Protein AF-A0A9P0AHQ6-F1 (afdb_monomer)

Foldseek 3Di:
DFDKDWDDDPVVQVVLQVLCVQVVVVVSVVQCVVHTSVVSRHIDGPVVVVVSVVVSVVSVVVVVPPPDLPVQLVVLLVVLLVVVVCVCPVDPPDFDKDWLVVSQVSSQVSSCVSPVDRDRDDSVVSVVVSCVVPVQWDWDDDPPIIMIGGPVCPVVVVVVVPDPPVVVVVVVVVVLVVVQLVQLLVQFAPQWLDDDPCQLVSLGDPSLLLVLCCVVQNPDPVSVVVPPCDVVSSLVRLLVQQQDDDPDPDDVPDQSGDNRSHGNQQAVVLLVCCVVPVDQVVSCVCSVVSSHDHPLVSLLQVQQLQVLQQVVCVVLVHNDDLQDDPPWDKDKDKDWDWDDDPDPPDPDTFTWIWIFIWTKDFAPDDRDDRRRIRPSDSDDSDHDDHPPCVVDPDDDDPDDDDDPDDDDDPVGIDTDGDGDTDTDGDDD

Organism: Bemisia tabaci (NCBI:txid7038)

Structure (mmCIF, N/CA/C/O backbone):
data_AF-A0A9P0AHQ6-F1
#
_entry.id   AF-A0A9P0AHQ6-F1
#
loop_
_atom_site.group_PDB
_atom_site.id
_atom_site.type_symbol
_atom_site.label_atom_id
_atom_site.label_alt_id
_atom_site.label_comp_id
_atom_site.label_asym_id
_atom_site.label_entity_id
_atom_site.label_seq_id
_atom_site.pdbx_PDB_ins_code
_atom_site.Cartn_x
_atom_site.Cartn_y
_atom_site.Cartn_z
_atom_site.occupancy
_atom_site.B_iso_or_equiv
_atom_site.auth_seq_id
_atom_site.auth_comp_id
_atom_site.auth_asym_id
_atom_site.auth_atom_id
_atom_site.pdbx_PDB_model_num
ATOM 1 N N . MET A 1 1 ? -11.530 -22.748 73.327 1.00 53.94 1 MET A N 1
ATOM 2 C CA . MET A 1 1 ? -10.534 -21.809 73.896 1.00 53.94 1 MET A CA 1
ATOM 3 C C . MET A 1 1 ? -9.642 -21.295 72.772 1.00 53.94 1 MET A C 1
ATOM 5 O O . MET A 1 1 ? -9.156 -22.112 72.000 1.00 53.94 1 MET A O 1
ATOM 9 N N . LYS A 1 2 ? -9.479 -19.973 72.603 1.00 70.56 2 LYS A N 1
ATOM 10 C CA . LYS A 1 2 ? -8.609 -19.421 71.545 1.00 70.56 2 LYS A CA 1
ATOM 11 C C . LYS A 1 2 ? -7.138 -19.618 71.932 1.00 70.56 2 LYS A C 1
ATOM 13 O O . LYS A 1 2 ? -6.767 -19.347 73.069 1.00 70.56 2 LYS A O 1
ATOM 18 N N . LYS A 1 3 ? -6.315 -20.107 70.998 1.00 85.00 3 LYS A N 1
ATOM 19 C CA . LYS A 1 3 ? -4.883 -20.361 71.224 1.00 85.00 3 LYS A CA 1
ATOM 20 C C . LYS A 1 3 ? -4.152 -19.037 71.473 1.00 85.00 3 LYS A C 1
ATOM 22 O O . LYS A 1 3 ? -4.242 -18.114 70.662 1.00 85.00 3 LYS A O 1
ATOM 27 N N . LEU A 1 4 ? -3.446 -18.958 72.596 1.00 86.06 4 LEU A N 1
ATOM 28 C CA . LEU A 1 4 ? -2.570 -17.841 72.939 1.00 86.06 4 LEU A CA 1
ATOM 29 C C . LEU A 1 4 ? -1.170 -18.096 72.375 1.00 86.06 4 LEU A C 1
ATOM 31 O O . LEU A 1 4 ? -0.637 -19.199 72.495 1.00 86.06 4 LEU A O 1
ATOM 35 N N . HIS A 1 5 ? -0.586 -17.075 71.757 1.00 87.44 5 HIS A N 1
ATOM 36 C CA . HIS A 1 5 ? 0.761 -17.100 71.194 1.00 87.44 5 HIS A CA 1
ATOM 37 C C . HIS A 1 5 ? 1.670 -16.195 72.023 1.00 87.44 5 HIS A C 1
ATOM 39 O O . HIS A 1 5 ? 1.285 -15.067 72.314 1.00 87.44 5 HIS A O 1
ATOM 45 N N . ALA A 1 6 ? 2.859 -16.668 72.394 1.00 87.75 6 ALA A N 1
ATOM 46 C CA . ALA A 1 6 ? 3.858 -15.836 73.059 1.00 87.75 6 ALA A CA 1
ATOM 47 C C . ALA A 1 6 ? 4.534 -14.890 72.052 1.00 87.75 6 ALA A C 1
ATOM 49 O O . ALA A 1 6 ? 4.735 -15.248 70.886 1.00 87.75 6 ALA A O 1
ATOM 50 N N . VAL A 1 7 ? 4.886 -13.684 72.491 1.00 86.81 7 VAL A N 1
ATOM 51 C CA . VAL A 1 7 ? 5.764 -12.796 71.724 1.00 86.81 7 VAL A CA 1
ATOM 52 C C . VAL A 1 7 ? 7.191 -13.328 71.842 1.00 86.81 7 VAL A C 1
ATOM 54 O O . VAL A 1 7 ? 7.777 -13.300 72.915 1.00 86.81 7 VAL A O 1
ATOM 57 N N . ALA A 1 8 ? 7.737 -13.840 70.739 1.00 83.12 8 ALA A N 1
ATOM 58 C CA . ALA A 1 8 ? 9.036 -14.520 70.726 1.00 83.12 8 ALA A CA 1
ATOM 59 C C . ALA A 1 8 ? 10.154 -13.726 70.020 1.00 83.12 8 ALA A C 1
ATOM 61 O O . ALA A 1 8 ? 11.289 -14.189 69.975 1.00 83.12 8 ALA A O 1
ATOM 62 N N . THR A 1 9 ? 9.857 -12.552 69.442 1.00 86.94 9 THR A N 1
ATOM 63 C CA . THR A 1 9 ? 10.839 -11.751 68.686 1.00 86.94 9 THR A CA 1
ATOM 64 C C . THR A 1 9 ? 10.833 -10.278 69.092 1.00 86.94 9 THR A C 1
ATOM 66 O O . THR A 1 9 ? 9.778 -9.677 69.322 1.00 86.94 9 THR A O 1
ATOM 69 N N . LYS A 1 10 ? 12.033 -9.678 69.155 1.00 83.75 10 LYS A N 1
ATOM 70 C CA . LYS A 1 10 ? 12.213 -8.251 69.479 1.00 83.75 10 LYS A CA 1
ATOM 71 C C . LYS A 1 10 ? 11.554 -7.348 68.438 1.00 83.75 10 LYS A C 1
ATOM 73 O O . LYS A 1 10 ? 10.972 -6.331 68.789 1.00 83.75 10 LYS A O 1
ATOM 78 N N . GLU A 1 11 ? 11.564 -7.758 67.172 1.00 85.44 11 GLU A N 1
ATOM 79 C CA . GLU A 1 11 ? 10.882 -7.051 66.082 1.00 85.44 11 GLU A CA 1
ATOM 80 C C . GLU A 1 11 ? 9.376 -6.923 66.323 1.00 85.44 11 GLU A C 1
ATOM 82 O O . GLU A 1 11 ? 8.806 -5.844 66.161 1.00 85.44 11 GLU A O 1
ATOM 87 N N . LEU A 1 12 ? 8.721 -8.010 66.750 1.00 85.50 12 LEU A N 1
ATOM 88 C CA . LEU A 1 12 ? 7.291 -7.990 67.037 1.00 85.50 12 LEU A CA 1
ATOM 89 C C . LEU A 1 12 ? 6.987 -7.155 68.286 1.00 85.50 12 LEU A C 1
ATOM 91 O O . LEU A 1 12 ? 6.025 -6.391 68.278 1.00 85.50 12 LEU A O 1
ATOM 95 N N . SER A 1 13 ? 7.825 -7.260 69.321 1.00 87.06 13 SER A N 1
ATOM 96 C CA . SER A 1 13 ? 7.740 -6.431 70.531 1.00 87.06 13 SER A CA 1
ATOM 97 C C . SER A 1 13 ? 7.803 -4.933 70.195 1.00 87.0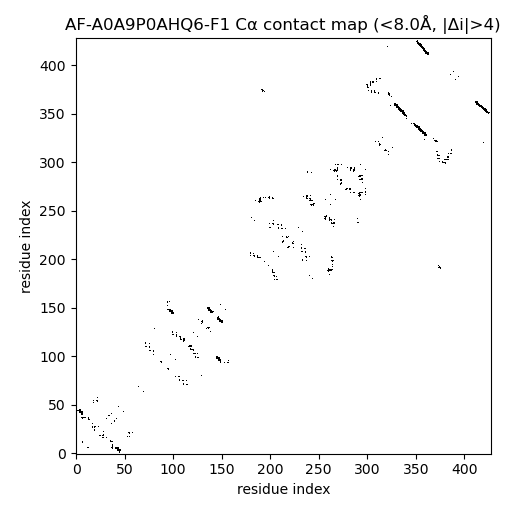6 13 SER A C 1
ATOM 99 O O . SER A 1 13 ? 6.883 -4.180 70.519 1.00 87.06 13 SER A O 1
ATOM 101 N N . ASN A 1 14 ? 8.820 -4.520 69.433 1.00 87.62 14 ASN A N 1
ATOM 102 C CA . ASN A 1 14 ? 9.012 -3.130 69.012 1.00 87.62 14 ASN A CA 1
ATOM 103 C C . ASN A 1 14 ? 7.865 -2.630 68.129 1.00 87.62 14 ASN A C 1
ATOM 105 O O . ASN A 1 14 ? 7.418 -1.494 68.271 1.00 87.62 14 ASN A O 1
ATOM 109 N N . LYS A 1 15 ? 7.350 -3.486 67.240 1.00 87.94 15 LYS A N 1
ATOM 110 C CA . LYS A 1 15 ? 6.216 -3.162 66.367 1.00 87.94 15 LYS A CA 1
ATOM 111 C C . LYS A 1 15 ? 4.918 -2.941 67.143 1.00 87.94 15 LYS A C 1
ATOM 113 O O . LYS A 1 15 ? 4.143 -2.059 66.792 1.00 87.94 15 LYS A O 1
ATOM 118 N N . ILE A 1 16 ? 4.658 -3.741 68.177 1.00 88.38 16 ILE A N 1
ATOM 119 C CA . ILE A 1 16 ? 3.469 -3.564 69.022 1.00 88.38 16 ILE A CA 1
ATOM 120 C C . ILE A 1 16 ? 3.592 -2.269 69.828 1.00 88.38 16 ILE A C 1
ATOM 122 O O . ILE A 1 16 ? 2.620 -1.517 69.895 1.00 88.38 16 ILE A O 1
ATOM 126 N N . LYS A 1 17 ? 4.779 -1.984 70.377 1.00 86.69 17 LYS A N 1
ATOM 127 C CA . LYS A 1 17 ? 5.042 -0.756 71.133 1.00 86.69 17 LYS A CA 1
ATOM 128 C C . LYS A 1 17 ? 4.855 0.498 70.275 1.00 86.69 17 LYS A C 1
ATOM 130 O O . LYS A 1 17 ? 4.057 1.353 70.641 1.00 86.69 17 LYS A O 1
ATOM 135 N N . SER A 1 18 ? 5.479 0.560 69.098 1.00 86.25 18 SER A N 1
ATOM 136 C CA . SER A 1 18 ? 5.347 1.720 68.203 1.00 86.25 18 SER A CA 1
ATOM 137 C C . SER A 1 18 ? 3.910 1.933 67.723 1.00 86.25 18 SER A C 1
ATOM 139 O O . SER A 1 18 ? 3.444 3.062 67.607 1.00 86.25 18 SER A O 1
ATOM 141 N N . PHE A 1 19 ? 3.155 0.857 67.487 1.00 88.81 19 PHE A N 1
ATOM 142 C CA . PHE A 1 19 ? 1.743 0.971 67.116 1.00 88.81 19 PHE A CA 1
ATOM 143 C C . PHE A 1 19 ? 0.880 1.447 68.286 1.00 88.81 19 PHE A C 1
ATOM 145 O O . PHE A 1 19 ? -0.068 2.193 68.061 1.00 88.81 19 PHE A O 1
ATOM 152 N N . ALA A 1 20 ? 1.197 1.042 69.517 1.00 86.88 20 ALA A N 1
ATOM 153 C CA . ALA A 1 20 ? 0.507 1.514 70.713 1.00 86.88 20 ALA A CA 1
ATOM 154 C C . ALA A 1 20 ? 0.795 2.995 70.996 1.00 86.88 20 ALA A C 1
ATOM 156 O O . ALA A 1 20 ? -0.122 3.704 71.396 1.00 86.88 20 ALA A O 1
ATOM 157 N N . GLU A 1 21 ? 2.017 3.468 70.731 1.00 85.12 21 GLU A N 1
ATOM 158 C CA . GLU A 1 21 ? 2.393 4.887 70.825 1.00 85.12 21 GLU A CA 1
ATOM 159 C C . GLU A 1 21 ? 1.610 5.728 69.807 1.00 85.12 21 GLU A C 1
ATOM 161 O O . GLU A 1 21 ? 0.962 6.703 70.183 1.00 85.12 21 GLU A O 1
ATOM 166 N N . VAL A 1 22 ? 1.574 5.297 68.538 1.00 82.88 22 VAL A N 1
ATOM 167 C CA . VAL A 1 22 ? 0.826 5.980 67.463 1.00 82.88 22 VAL A CA 1
ATOM 168 C C . VAL A 1 22 ? -0.684 5.983 67.720 1.00 82.88 22 VAL A C 1
ATOM 170 O O . VAL A 1 22 ? -1.355 6.974 67.454 1.00 82.88 22 VAL A O 1
ATOM 173 N N . LEU A 1 23 ? -1.237 4.884 68.236 1.00 85.44 23 LEU A N 1
ATOM 174 C CA . LEU A 1 23 ? -2.665 4.771 68.555 1.00 85.44 23 LEU A CA 1
ATOM 175 C C . LEU A 1 23 ? -3.036 5.335 69.936 1.00 85.44 23 LEU A C 1
ATOM 177 O O . LEU A 1 23 ? -4.209 5.267 70.305 1.00 85.44 23 LEU A O 1
ATOM 181 N N . GLN A 1 24 ? -2.055 5.831 70.701 1.00 84.88 24 GLN A N 1
ATOM 182 C CA . GLN A 1 24 ? -2.195 6.248 72.101 1.00 84.88 24 GLN A CA 1
ATOM 183 C C . GLN A 1 24 ? -2.933 5.209 72.975 1.00 84.88 24 GLN A C 1
ATOM 185 O O . GLN A 1 24 ? -3.739 5.548 73.844 1.00 84.88 24 GLN A O 1
ATOM 190 N N . ASP A 1 25 ? -2.676 3.914 72.754 1.00 86.56 25 ASP A N 1
ATOM 191 C CA . ASP A 1 25 ? -3.334 2.830 73.493 1.00 86.56 25 ASP A CA 1
ATOM 192 C C . ASP A 1 25 ? -2.696 2.655 74.878 1.00 86.56 25 ASP A C 1
ATOM 194 O O . ASP A 1 25 ? -1.796 1.839 75.093 1.00 86.56 25 ASP A O 1
ATOM 198 N N . GLN A 1 26 ? -3.187 3.442 75.836 1.00 87.38 26 GLN A N 1
ATOM 199 C CA . GLN A 1 26 ? -2.668 3.502 77.205 1.00 87.38 26 GLN A CA 1
ATOM 200 C C . GLN A 1 26 ? -2.646 2.138 77.911 1.00 87.38 26 GLN A C 1
ATOM 202 O O . GLN A 1 26 ? -1.768 1.888 78.733 1.00 87.38 26 GLN A O 1
ATOM 207 N N . LYS A 1 27 ? -3.567 1.223 77.577 1.00 85.50 27 LYS A N 1
ATOM 208 C CA . LYS A 1 27 ? -3.640 -0.105 78.210 1.00 85.50 27 LYS A CA 1
ATOM 209 C C . LYS A 1 27 ? -2.502 -1.016 77.774 1.00 85.50 27 LYS A C 1
ATOM 211 O O . LYS A 1 27 ? -2.058 -1.853 78.556 1.00 85.50 27 LYS A O 1
ATOM 216 N N . ILE A 1 28 ? -2.065 -0.894 76.523 1.00 85.25 28 ILE A N 1
ATOM 217 C CA . ILE A 1 28 ? -0.916 -1.641 76.012 1.00 85.25 28 ILE A CA 1
ATOM 218 C C . ILE A 1 28 ? 0.368 -0.954 76.472 1.00 85.25 28 ILE A C 1
ATOM 220 O O . ILE A 1 28 ? 1.245 -1.631 76.995 1.00 85.25 28 ILE A O 1
ATOM 224 N N . LEU A 1 29 ? 0.449 0.376 76.381 1.00 86.50 29 LEU A N 1
ATOM 225 C CA . LEU A 1 29 ? 1.619 1.145 76.820 1.00 86.50 29 LEU A CA 1
ATOM 226 C C . LEU A 1 29 ? 1.960 0.921 78.301 1.00 86.50 29 LEU A C 1
ATOM 228 O O . LEU A 1 29 ? 3.126 0.711 78.621 1.00 86.50 29 LEU A O 1
ATOM 232 N N . ALA A 1 30 ? 0.956 0.853 79.180 1.00 84.44 30 ALA A N 1
ATOM 233 C CA . ALA A 1 30 ? 1.142 0.554 80.602 1.00 84.44 30 ALA A CA 1
ATOM 234 C C . ALA A 1 30 ? 1.683 -0.861 80.881 1.00 84.44 30 ALA A C 1
ATOM 236 O O . ALA A 1 30 ? 2.221 -1.112 81.948 1.00 84.44 30 ALA A O 1
ATOM 237 N N . LYS A 1 31 ? 1.567 -1.805 79.940 1.00 83.50 31 LYS A N 1
ATOM 238 C CA . LYS A 1 31 ? 2.196 -3.130 80.077 1.00 83.50 31 LYS A CA 1
ATOM 239 C C . LYS A 1 31 ? 3.648 -3.128 79.619 1.00 83.50 31 LYS A C 1
ATOM 241 O O . LYS A 1 31 ? 4.445 -3.913 80.108 1.00 83.50 31 LYS A O 1
ATOM 246 N N . PHE A 1 32 ? 4.000 -2.230 78.701 1.00 82.56 32 PHE A N 1
ATOM 247 C CA . PHE A 1 32 ? 5.374 -2.050 78.232 1.00 82.56 32 PHE A CA 1
ATOM 248 C C . PHE A 1 32 ? 6.231 -1.189 79.177 1.00 82.56 32 PHE A C 1
ATOM 250 O O . PHE A 1 32 ? 7.430 -1.053 78.934 1.00 82.56 32 PHE A O 1
ATOM 257 N N . SER A 1 33 ? 5.662 -0.607 80.242 1.00 80.69 33 SER A N 1
ATOM 258 C CA . SER A 1 33 ? 6.448 0.065 81.288 1.00 80.69 33 SER A CA 1
ATOM 259 C C . SER A 1 33 ? 7.155 -0.914 82.228 1.00 80.69 33 SER A C 1
ATOM 261 O O . SER A 1 33 ? 8.160 -0.546 82.824 1.00 80.69 33 SER A O 1
ATOM 263 N N . GLU A 1 34 ? 6.666 -2.153 82.337 1.00 78.44 34 GLU A N 1
ATOM 264 C CA . GLU A 1 34 ? 7.276 -3.218 83.152 1.00 78.44 34 GLU A CA 1
ATOM 265 C C . GLU A 1 34 ? 8.445 -3.927 82.436 1.00 78.44 34 GLU A C 1
ATOM 267 O O . GLU A 1 34 ? 9.238 -4.617 83.071 1.00 78.44 34 GLU A O 1
ATOM 272 N N . GLY A 1 35 ? 8.580 -3.747 81.119 1.00 80.31 35 GLY A N 1
ATOM 273 C CA . GLY A 1 35 ? 9.614 -4.373 80.295 1.00 80.31 35 GLY A CA 1
ATOM 274 C C . GLY A 1 35 ? 9.178 -4.520 78.837 1.00 80.31 35 GLY A C 1
ATOM 275 O O . GLY A 1 35 ? 8.055 -4.173 78.468 1.00 80.31 35 GLY A O 1
ATOM 276 N N . ASP A 1 36 ? 10.060 -5.032 77.974 1.00 84.38 36 ASP A N 1
ATOM 277 C CA . ASP A 1 36 ? 9.652 -5.385 76.611 1.00 84.38 36 ASP A CA 1
ATOM 278 C C . ASP A 1 36 ? 8.688 -6.593 76.610 1.00 84.38 36 ASP A C 1
ATOM 280 O O . ASP A 1 36 ? 8.609 -7.355 77.575 1.00 84.38 36 ASP A O 1
ATOM 284 N N . ALA A 1 37 ? 7.929 -6.782 75.524 1.00 84.75 37 ALA A N 1
ATOM 285 C CA . ALA A 1 37 ? 6.905 -7.828 75.457 1.00 84.75 37 ALA A CA 1
ATOM 286 C C . ALA A 1 37 ? 7.453 -9.261 75.596 1.00 84.75 37 ALA A C 1
ATOM 288 O O . ALA A 1 37 ? 6.669 -10.178 75.840 1.00 84.75 37 ALA A O 1
ATOM 289 N N . ILE A 1 38 ? 8.763 -9.466 75.420 1.00 85.12 38 ILE A N 1
ATOM 290 C CA . ILE A 1 38 ? 9.405 -10.764 75.638 1.00 85.12 38 ILE A CA 1
ATOM 291 C C . ILE A 1 38 ? 9.695 -10.939 77.132 1.00 85.12 38 ILE A C 1
ATOM 293 O O . ILE A 1 38 ? 9.366 -11.982 77.688 1.00 85.12 38 ILE A O 1
ATOM 297 N N . ALA A 1 39 ? 10.258 -9.916 77.780 1.00 84.06 39 ALA A N 1
ATOM 298 C CA . ALA A 1 39 ? 10.627 -9.925 79.194 1.00 84.06 39 ALA A CA 1
ATOM 299 C C . ALA A 1 39 ? 9.423 -10.127 80.128 1.00 84.06 39 ALA A C 1
ATOM 301 O O . ALA A 1 39 ? 9.547 -10.801 81.144 1.00 84.06 39 ALA A O 1
ATOM 302 N N . ILE A 1 40 ? 8.251 -9.601 79.762 1.00 85.69 40 ILE A N 1
ATOM 303 C CA . ILE A 1 40 ? 7.000 -9.784 80.524 1.00 85.69 40 ILE A CA 1
ATOM 304 C C . ILE A 1 40 ? 6.200 -11.030 80.092 1.00 85.69 40 ILE A C 1
ATOM 306 O O . ILE A 1 40 ? 5.027 -11.169 80.439 1.00 85.69 40 ILE A O 1
ATOM 310 N N . GLU A 1 41 ? 6.795 -11.902 79.268 1.00 84.44 41 GLU A N 1
ATOM 311 C CA . GLU A 1 41 ? 6.175 -13.109 78.700 1.00 84.44 41 GLU A CA 1
ATOM 312 C C . GLU A 1 41 ? 4.796 -12.859 78.055 1.00 84.44 41 GLU A C 1
ATOM 314 O O . GLU A 1 41 ? 3.848 -13.644 78.197 1.00 84.44 41 GLU A O 1
ATOM 319 N N . ALA A 1 42 ? 4.658 -11.747 77.325 1.00 86.06 42 ALA A N 1
ATOM 320 C CA . ALA A 1 42 ? 3.371 -11.325 76.793 1.00 86.06 42 ALA A CA 1
ATOM 321 C C . ALA A 1 42 ? 2.790 -12.364 75.822 1.00 86.06 42 ALA A C 1
ATOM 323 O O . ALA A 1 42 ? 3.456 -12.864 74.908 1.00 86.06 42 ALA A O 1
ATOM 324 N N . LYS A 1 43 ? 1.490 -12.641 75.975 1.00 89.62 43 LYS A N 1
ATOM 325 C CA . LYS A 1 43 ? 0.729 -13.541 75.101 1.00 89.62 43 LYS A CA 1
ATOM 326 C C . LYS A 1 43 ? -0.374 -12.786 74.369 1.00 89.62 43 LYS A C 1
ATOM 328 O O . LYS A 1 43 ? -1.037 -11.924 74.940 1.00 89.62 43 LYS A O 1
ATOM 333 N N . TYR A 1 44 ? -0.607 -13.137 73.109 1.00 88.50 44 TYR A N 1
ATOM 334 C CA . TYR A 1 44 ? -1.617 -12.510 72.260 1.00 88.50 44 TYR A CA 1
ATOM 335 C C . TYR A 1 44 ? -2.457 -13.542 71.503 1.00 88.50 44 TYR A C 1
ATOM 337 O O . TYR A 1 44 ? -2.020 -14.654 71.201 1.00 88.50 44 TYR A O 1
ATOM 345 N N . HIS A 1 45 ? -3.680 -13.151 71.143 1.00 90.00 45 HIS A N 1
ATOM 346 C CA . HIS A 1 45 ? -4.463 -13.861 70.133 1.00 90.00 45 HIS A CA 1
ATOM 347 C C . HIS A 1 45 ? -4.098 -13.329 68.747 1.00 90.00 45 HIS A C 1
ATOM 349 O O . HIS A 1 45 ? -4.089 -12.113 68.537 1.00 90.00 45 HIS A O 1
ATOM 355 N N . LYS A 1 46 ? -3.886 -14.221 67.774 1.00 85.38 46 LYS A N 1
ATOM 356 C CA . LYS A 1 46 ? -3.566 -13.841 66.386 1.00 85.38 46 LYS A CA 1
ATOM 357 C C . LYS A 1 46 ? -4.604 -12.881 65.784 1.00 85.38 46 LYS A C 1
ATOM 359 O O . LYS A 1 46 ? -4.249 -11.901 65.137 1.00 85.38 46 LYS A O 1
ATOM 364 N N . GLU A 1 47 ? -5.886 -13.114 66.062 1.00 85.38 47 GLU A N 1
ATOM 365 C CA . GLU A 1 47 ? -6.982 -12.239 65.626 1.00 85.38 47 GLU A CA 1
ATOM 366 C C . GLU A 1 47 ? -6.928 -10.845 66.264 1.00 85.38 47 GLU A C 1
ATOM 368 O O . GLU A 1 47 ? -7.178 -9.853 65.583 1.00 85.38 47 GLU A O 1
ATOM 373 N N . CYS A 1 48 ? -6.583 -10.748 67.551 1.00 87.19 48 CYS A N 1
ATOM 374 C CA . CYS A 1 48 ? -6.479 -9.461 68.238 1.00 87.19 48 CYS A CA 1
ATOM 375 C C . CYS A 1 48 ? -5.303 -8.639 67.702 1.00 87.19 48 CYS A C 1
ATOM 377 O O . CYS A 1 48 ? -5.464 -7.445 67.470 1.00 87.19 48 CYS A O 1
ATOM 379 N N . LEU A 1 49 ? -4.160 -9.278 67.428 1.00 86.62 49 LEU A N 1
ATOM 380 C CA . LEU A 1 49 ? -3.013 -8.608 66.811 1.00 86.62 49 LEU A CA 1
ATOM 381 C C . LEU A 1 49 ? -3.349 -8.100 65.401 1.00 86.62 49 LEU A C 1
ATOM 383 O O . LEU A 1 49 ? -3.004 -6.975 65.051 1.00 86.62 49 LEU A O 1
ATOM 387 N N . ASN A 1 50 ? -4.075 -8.890 64.604 1.00 84.94 50 ASN A N 1
ATOM 388 C CA . ASN A 1 50 ? -4.532 -8.458 63.282 1.00 84.94 50 ASN A CA 1
ATOM 389 C C . ASN A 1 50 ? -5.488 -7.261 63.369 1.00 84.94 50 ASN A C 1
ATOM 391 O O .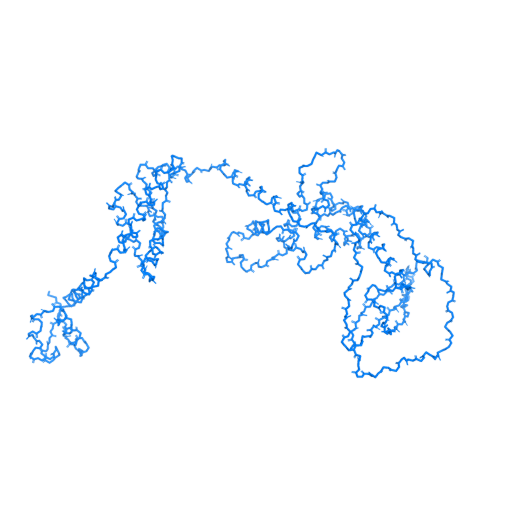 ASN A 1 50 ? -5.329 -6.296 62.622 1.00 84.94 50 ASN A O 1
ATOM 395 N N . LYS A 1 51 ? -6.448 -7.287 64.303 1.00 86.50 51 LYS A N 1
ATOM 396 C CA . LYS A 1 51 ? -7.351 -6.152 64.552 1.00 86.50 51 LYS A CA 1
ATOM 397 C C . LYS A 1 51 ? -6.583 -4.899 64.978 1.00 86.50 51 LYS A C 1
ATOM 399 O O . LYS A 1 51 ? -6.868 -3.819 64.473 1.00 86.50 51 LYS A O 1
ATOM 404 N N . PHE A 1 52 ? -5.579 -5.051 65.837 1.00 86.38 52 PHE A N 1
ATOM 405 C CA . PHE A 1 52 ? -4.730 -3.954 66.294 1.00 86.38 52 PHE A CA 1
ATOM 406 C C . PHE A 1 52 ? -3.902 -3.339 65.153 1.00 86.38 52 PHE A C 1
ATOM 408 O O . PHE A 1 52 ? -3.944 -2.130 64.933 1.00 86.38 52 PHE A O 1
ATOM 415 N N . CYS A 1 53 ? -3.247 -4.171 64.336 1.00 84.56 53 CYS A N 1
ATOM 416 C CA . CYS A 1 53 ? -2.532 -3.723 63.137 1.00 84.56 53 CYS A CA 1
ATOM 417 C C . CYS A 1 53 ? -3.457 -3.020 62.128 1.00 84.56 53 CYS A C 1
ATOM 419 O O . CYS A 1 53 ? -3.061 -2.038 61.502 1.00 84.56 53 CYS A O 1
ATOM 421 N N . ASN A 1 54 ? -4.692 -3.501 61.967 1.00 81.69 54 ASN A N 1
ATOM 422 C CA . ASN A 1 54 ? -5.672 -2.875 61.081 1.00 81.69 54 ASN A CA 1
ATOM 423 C C . ASN A 1 54 ? -6.157 -1.522 61.614 1.00 81.69 54 ASN A C 1
ATOM 425 O O . ASN A 1 54 ? -6.354 -0.609 60.819 1.00 81.69 54 ASN A O 1
ATOM 429 N N . ARG A 1 55 ? -6.280 -1.358 62.937 1.00 83.75 55 ARG A N 1
ATOM 430 C CA . ARG A 1 55 ? -6.610 -0.070 63.562 1.00 83.75 55 ARG A CA 1
ATOM 431 C C . ARG A 1 55 ? -5.537 0.983 63.281 1.00 83.75 55 ARG A C 1
ATOM 433 O O . ARG A 1 55 ? -5.877 2.088 62.879 1.00 83.75 55 ARG A O 1
ATOM 440 N N . LYS A 1 56 ? -4.255 0.611 63.378 1.00 81.94 56 LYS A N 1
ATOM 441 C CA . LYS A 1 56 ? -3.125 1.483 63.009 1.00 81.94 56 LYS A CA 1
ATOM 442 C C . LYS A 1 56 ? -3.188 1.898 61.540 1.00 81.94 56 LYS A C 1
ATOM 444 O O . LYS A 1 56 ? -3.094 3.076 61.234 1.00 81.94 56 LYS A O 1
ATOM 449 N N . ARG A 1 57 ? -3.446 0.947 60.636 1.00 79.31 57 ARG A N 1
ATOM 450 C CA . ARG A 1 57 ? -3.629 1.230 59.199 1.00 79.31 57 ARG A CA 1
ATOM 451 C C . ARG A 1 57 ? -4.840 2.120 58.907 1.00 79.31 57 ARG A C 1
ATOM 453 O O . ARG A 1 57 ? -4.824 2.830 57.912 1.00 79.31 57 ARG A O 1
ATOM 460 N N . SER A 1 58 ? -5.892 2.049 59.721 1.00 77.25 58 SER A N 1
ATOM 461 C CA . SER A 1 58 ? -7.050 2.944 59.614 1.00 77.25 58 SER A CA 1
ATOM 462 C C . SER A 1 58 ? -6.691 4.360 60.055 1.00 77.25 58 SER A C 1
ATOM 464 O O . SER A 1 58 ? -6.998 5.296 59.333 1.00 77.25 58 SER A O 1
ATOM 466 N N . SER A 1 59 ? -5.966 4.497 61.171 1.00 74.06 59 SER A N 1
ATOM 467 C CA . SER A 1 59 ? -5.462 5.787 61.662 1.00 74.06 59 SER A CA 1
ATOM 468 C C . SER A 1 59 ? -4.515 6.450 60.654 1.00 74.06 59 SER A C 1
ATOM 470 O O . SER A 1 59 ? -4.698 7.610 60.307 1.00 74.06 59 SER A O 1
ATOM 472 N N . ASP A 1 60 ? -3.580 5.687 60.068 1.00 66.19 60 ASP A N 1
ATOM 473 C CA . ASP A 1 60 ? -2.699 6.189 59.002 1.00 66.19 60 ASP A CA 1
ATOM 474 C C . ASP A 1 60 ? -3.496 6.681 57.777 1.00 66.19 60 ASP A C 1
ATOM 476 O O . ASP A 1 60 ? -3.097 7.635 57.118 1.00 66.19 60 ASP A O 1
ATOM 480 N N . ARG A 1 61 ? -4.631 6.037 57.461 1.00 61.56 61 ARG A N 1
ATOM 481 C CA . ARG A 1 61 ? -5.526 6.443 56.362 1.00 61.56 61 ARG A CA 1
ATOM 482 C C . ARG A 1 61 ? -6.375 7.664 56.703 1.00 61.56 61 ARG A C 1
ATOM 484 O O . ARG A 1 61 ? -6.795 8.354 55.785 1.00 61.56 61 ARG A O 1
ATOM 491 N N . GLU A 1 62 ? -6.663 7.904 57.978 1.00 57.12 62 GLU A N 1
ATOM 492 C CA . GLU A 1 62 ? -7.390 9.087 58.447 1.00 57.12 62 GLU A CA 1
ATOM 493 C C . GLU A 1 62 ? -6.463 10.306 58.550 1.00 57.12 62 GLU A C 1
ATOM 495 O O . GLU A 1 62 ? -6.858 11.390 58.137 1.00 57.12 62 GLU A O 1
ATOM 500 N N . ALA A 1 63 ? -5.207 10.123 58.969 1.00 51.50 63 ALA A N 1
ATOM 501 C CA . ALA A 1 63 ? -4.196 11.182 58.989 1.00 51.50 63 ALA A CA 1
ATOM 502 C C . ALA A 1 63 ? -3.792 11.659 57.577 1.00 51.50 63 ALA A C 1
ATOM 504 O O . ALA A 1 63 ? -3.509 12.836 57.389 1.00 51.50 63 ALA A O 1
ATOM 505 N N . PHE A 1 64 ? -3.831 10.777 56.568 1.00 44.91 64 PHE A N 1
ATOM 506 C CA . PHE A 1 64 ? -3.561 11.118 55.159 1.00 44.91 64 PHE A CA 1
ATOM 507 C C . PHE A 1 64 ? -4.731 11.812 54.435 1.00 44.91 64 PHE A C 1
ATOM 509 O O . PHE A 1 64 ? -4.572 12.235 53.295 1.00 44.91 64 PHE A O 1
ATOM 516 N N . ARG A 1 65 ? -5.923 11.887 55.045 1.00 48.12 65 ARG A N 1
ATOM 517 C CA . ARG A 1 65 ? -7.125 12.480 54.425 1.00 48.12 65 ARG A CA 1
ATOM 518 C C . ARG A 1 65 ? -7.210 14.000 54.559 1.00 48.12 65 ARG A C 1
ATOM 520 O O . ARG A 1 65 ? -8.089 14.583 53.941 1.00 48.12 65 ARG A O 1
ATOM 527 N N . HIS A 1 66 ? -6.352 14.630 55.362 1.00 45.38 66 HIS A N 1
ATOM 528 C CA . HIS A 1 66 ? -6.555 16.022 55.771 1.00 45.38 66 HIS A CA 1
ATOM 529 C C . HIS A 1 66 ? -5.732 17.073 55.008 1.00 45.38 66 HIS A C 1
ATOM 531 O O . HIS A 1 66 ? -5.925 18.256 55.271 1.00 45.38 66 HIS A O 1
ATOM 537 N N . ASP A 1 67 ? -4.880 16.676 54.056 1.00 41.19 67 ASP A N 1
ATOM 538 C CA . ASP A 1 67 ? -4.000 17.594 53.318 1.00 41.19 67 ASP A CA 1
ATOM 539 C C . ASP A 1 67 ? -4.272 17.527 51.801 1.00 41.19 67 ASP A C 1
ATOM 541 O O . ASP A 1 67 ? -3.879 16.583 51.122 1.00 41.19 67 ASP A O 1
ATOM 545 N N . SER A 1 68 ? -4.952 18.542 51.255 1.00 48.16 68 SER A N 1
ATOM 546 C CA . SER A 1 68 ? -5.044 18.927 49.823 1.00 48.16 68 SER A CA 1
ATOM 547 C C . SER A 1 68 ? -5.638 17.960 48.768 1.00 48.16 68 SER A C 1
ATOM 549 O O . SER A 1 68 ? -6.063 18.412 47.702 1.00 48.16 68 SER A O 1
ATOM 551 N N . ASP A 1 69 ? -5.740 16.658 49.044 1.00 53.22 69 ASP A N 1
ATOM 552 C CA . ASP A 1 69 ? -6.105 15.638 48.045 1.00 53.22 69 ASP A CA 1
ATOM 553 C C . ASP A 1 69 ? -7.611 15.442 47.825 1.00 53.22 69 ASP A C 1
ATOM 555 O O . ASP A 1 69 ? -8.022 14.976 46.756 1.00 53.22 69 ASP A O 1
ATOM 559 N N . ASP A 1 70 ? -8.440 15.788 48.812 1.00 64.94 70 ASP A N 1
ATOM 560 C CA . ASP A 1 70 ? -9.882 15.509 48.766 1.00 64.94 70 ASP A CA 1
ATOM 561 C C . ASP A 1 70 ? -10.639 16.521 47.884 1.00 64.94 70 ASP A C 1
ATOM 563 O O . ASP A 1 70 ? -11.517 16.127 47.115 1.00 64.94 70 ASP A O 1
ATOM 567 N N . ASP A 1 71 ? -10.225 17.794 47.876 1.00 74.62 71 ASP A N 1
ATOM 568 C CA . ASP A 1 71 ? -10.854 18.847 47.059 1.00 74.62 71 ASP A CA 1
ATOM 569 C C . ASP A 1 71 ? -10.571 18.664 45.560 1.00 74.62 71 ASP A C 1
ATOM 571 O O . ASP A 1 71 ? -11.464 18.799 44.716 1.00 74.62 71 ASP A O 1
ATOM 575 N N . SER A 1 72 ? -9.338 18.283 45.210 1.00 79.50 72 SER A N 1
ATOM 576 C CA . SER A 1 72 ? -8.951 17.999 43.821 1.00 79.50 72 SER A CA 1
ATOM 577 C C . SER A 1 72 ? -9.666 16.757 43.282 1.00 79.50 72 SER A C 1
ATOM 579 O O . SER A 1 72 ? -10.106 16.738 42.130 1.00 79.50 72 SER A O 1
ATOM 581 N N . PHE A 1 73 ? -9.840 15.730 44.123 1.00 83.62 73 PHE A N 1
ATOM 582 C CA . PHE A 1 73 ? -10.619 14.544 43.771 1.00 83.62 73 PHE A CA 1
ATOM 583 C C . PHE A 1 73 ? -12.104 14.851 43.621 1.00 83.62 73 PHE A C 1
ATOM 585 O O . PHE A 1 73 ? -12.710 14.410 42.645 1.00 83.62 73 PHE A O 1
ATOM 592 N N . ALA A 1 74 ? -12.686 15.620 44.543 1.00 80.19 74 ALA A N 1
ATOM 593 C CA . ALA A 1 74 ? -14.074 16.054 44.452 1.00 80.19 74 ALA A CA 1
ATOM 594 C C . ALA A 1 74 ? -14.327 16.847 43.160 1.00 80.19 74 ALA A C 1
ATOM 596 O O . ALA A 1 74 ? -15.292 16.564 42.452 1.00 80.19 74 ALA A O 1
ATOM 597 N N . THR A 1 75 ? -13.415 17.756 42.806 1.00 80.12 75 THR A N 1
ATOM 598 C CA . THR A 1 75 ? -13.483 18.553 41.572 1.00 80.12 75 THR A CA 1
ATOM 599 C C . THR A 1 75 ? -13.411 17.670 40.325 1.00 80.12 75 THR A C 1
ATOM 601 O O . THR A 1 75 ? -14.316 17.704 39.491 1.00 80.12 75 THR A O 1
ATOM 604 N N . ALA A 1 76 ? -12.392 16.811 40.215 1.00 85.12 76 ALA A N 1
ATOM 605 C CA . ALA A 1 76 ? -12.243 15.908 39.071 1.00 85.12 76 ALA A CA 1
ATOM 606 C C . ALA A 1 76 ? -13.430 14.936 38.930 1.00 85.12 76 ALA A C 1
ATOM 608 O O . ALA A 1 76 ? -13.854 14.606 37.822 1.00 85.12 76 ALA A O 1
ATOM 609 N N . PHE A 1 77 ? -13.989 14.476 40.052 1.00 86.25 77 PHE A N 1
ATOM 610 C CA . PHE A 1 77 ? -15.140 13.579 40.060 1.00 86.25 77 PHE A CA 1
ATOM 611 C C . PHE A 1 77 ? -16.448 14.290 39.674 1.00 86.25 77 PHE A C 1
ATOM 613 O O . PHE A 1 77 ? -17.279 13.706 38.971 1.00 86.25 77 PHE A O 1
ATOM 620 N N . ALA A 1 78 ? -16.632 15.547 40.088 1.00 80.56 78 ALA A N 1
ATOM 621 C CA . ALA A 1 78 ? -17.768 16.368 39.676 1.00 80.56 78 ALA A CA 1
ATOM 622 C C . ALA A 1 78 ? -17.750 16.629 38.162 1.00 80.56 78 ALA A C 1
ATOM 624 O O . ALA A 1 78 ? -18.767 16.441 37.498 1.00 80.56 78 ALA A O 1
ATOM 625 N N . GLU A 1 79 ? -16.585 16.953 37.595 1.00 85.19 79 GLU A N 1
ATOM 626 C CA . GLU A 1 79 ? -16.424 17.119 36.145 1.00 85.19 79 GLU A CA 1
ATOM 627 C C . GLU A 1 79 ? -16.704 15.817 35.376 1.00 85.19 79 GLU A C 1
ATOM 629 O O . GLU A 1 79 ? -17.407 15.834 34.368 1.00 85.19 79 GLU A O 1
ATOM 634 N N . LEU A 1 80 ? -16.222 14.670 35.874 1.00 88.56 80 LEU A N 1
ATOM 635 C CA . LEU A 1 80 ? -16.527 13.361 35.285 1.00 88.56 80 LEU A CA 1
ATOM 636 C C . LEU A 1 80 ? -18.036 13.072 35.286 1.00 88.56 80 LEU A C 1
ATOM 638 O O . LEU A 1 80 ? -18.566 12.519 34.323 1.00 88.56 80 LEU A O 1
ATOM 642 N N . THR A 1 81 ? -18.723 13.436 36.369 1.00 85.06 81 THR A N 1
ATOM 643 C CA . THR A 1 81 ? -20.177 13.276 36.502 1.00 85.06 81 THR A CA 1
ATOM 644 C C . THR A 1 81 ? -20.911 14.165 35.497 1.00 85.06 81 THR A C 1
ATOM 646 O O . THR A 1 81 ? -21.796 13.669 34.803 1.00 85.06 81 THR A O 1
ATOM 649 N N . SER A 1 82 ? -20.501 15.432 35.359 1.00 83.75 82 SER A N 1
ATOM 650 C CA . SER A 1 82 ? -21.058 16.360 34.365 1.00 83.75 82 SER A CA 1
ATOM 651 C C . SER A 1 82 ? -20.871 15.829 32.945 1.00 83.75 82 SER A C 1
ATOM 653 O O . SER A 1 82 ? -21.834 15.735 32.199 1.00 83.75 82 SER A O 1
ATOM 655 N N . TYR A 1 83 ? -19.670 15.355 32.603 1.00 86.88 83 TYR A N 1
ATOM 656 C CA . TYR A 1 83 ? -19.393 14.745 31.300 1.00 86.88 83 TYR A CA 1
ATOM 657 C C . TYR A 1 83 ? -20.327 13.564 30.987 1.00 86.88 83 TYR A C 1
ATOM 659 O O . TYR A 1 83 ? -20.821 13.431 29.866 1.00 86.88 83 TYR A O 1
ATOM 667 N N . ILE A 1 84 ? -20.580 12.694 31.973 1.00 85.06 84 ILE A N 1
ATOM 668 C CA . ILE A 1 84 ? -21.505 11.565 31.815 1.00 85.06 84 ILE A CA 1
ATOM 669 C C . ILE A 1 84 ? -22.935 12.069 31.585 1.00 85.06 84 ILE A C 1
ATOM 671 O O . ILE A 1 84 ? -23.622 11.533 30.716 1.00 85.06 84 ILE A O 1
ATOM 675 N N . GLN A 1 85 ? -23.373 13.089 32.324 1.00 82.00 85 GLN A N 1
ATOM 676 C CA . GLN A 1 85 ? -24.701 13.690 32.170 1.00 82.00 85 GLN A CA 1
ATOM 677 C C . GLN A 1 85 ? -24.871 14.360 30.803 1.00 82.00 85 GLN A C 1
ATOM 679 O O . GLN A 1 85 ? -25.868 14.106 30.131 1.00 82.00 85 GLN A O 1
ATOM 684 N N . ASP A 1 86 ? -23.875 15.108 30.337 1.00 80.12 86 ASP A N 1
ATOM 685 C CA . ASP A 1 86 ? -23.887 15.744 29.016 1.00 80.12 86 ASP A CA 1
ATOM 686 C C . ASP A 1 86 ? -23.978 14.688 27.904 1.00 80.12 86 ASP A C 1
ATOM 688 O O . ASP A 1 86 ? -24.812 14.782 27.005 1.00 80.12 86 ASP A O 1
ATOM 692 N N . CYS A 1 87 ? -23.222 13.589 28.024 1.00 79.38 87 CYS A N 1
ATOM 693 C CA . CYS A 1 87 ? -23.307 12.460 27.092 1.00 79.38 87 CYS A CA 1
ATOM 694 C C . CYS A 1 87 ? -24.690 11.789 27.063 1.00 79.38 87 CYS A C 1
ATOM 696 O O . CYS A 1 87 ? -25.053 11.189 26.048 1.00 79.38 87 CYS A O 1
ATOM 698 N N . ILE A 1 88 ? -25.429 11.831 28.175 1.00 76.50 88 ILE A N 1
ATOM 699 C CA . ILE A 1 88 ? -26.797 11.308 28.274 1.00 76.50 88 ILE A CA 1
ATOM 700 C C . ILE A 1 88 ? -27.796 12.272 27.625 1.00 76.50 88 ILE A C 1
ATOM 702 O O . ILE A 1 88 ? -28.739 11.807 26.988 1.00 76.50 88 ILE A O 1
ATOM 706 N N . LEU A 1 89 ? -27.582 13.584 27.739 1.00 72.50 89 LEU A N 1
ATOM 707 C CA . LEU A 1 89 ? -28.481 14.613 27.208 1.00 72.50 89 LEU A CA 1
ATOM 708 C C . LEU A 1 89 ? -28.301 14.870 25.703 1.00 72.50 89 LEU A C 1
ATOM 710 O O . LEU A 1 89 ? -29.273 15.166 25.015 1.00 72.50 89 LEU A O 1
ATOM 714 N N . GLU A 1 90 ? -27.083 14.750 25.170 1.00 66.12 90 GLU A N 1
ATOM 715 C CA . GLU A 1 90 ? -26.768 15.155 23.790 1.00 66.12 90 GLU A CA 1
ATOM 716 C C . GLU A 1 90 ? -27.273 14.200 22.691 1.00 66.12 90 GLU A C 1
ATOM 718 O O . GLU A 1 90 ? -27.242 14.564 21.513 1.00 66.12 90 GLU A O 1
ATOM 723 N N . LYS A 1 91 ? -27.693 12.966 23.011 1.00 57.44 91 LYS A N 1
ATOM 724 C CA . LYS A 1 91 ? -27.948 11.936 21.984 1.00 57.44 91 LYS A CA 1
ATOM 725 C C . LYS A 1 91 ? -29.290 11.227 22.147 1.00 57.44 91 LYS A C 1
ATOM 727 O O . LYS A 1 91 ? -29.352 10.136 22.705 1.00 57.44 91 LYS A O 1
ATOM 732 N N . GLU A 1 92 ? -30.336 11.777 21.528 1.00 55.41 92 GLU A N 1
ATOM 733 C CA . GLU A 1 92 ? -31.646 11.107 21.402 1.00 55.41 92 GLU A CA 1
ATOM 734 C C . GLU A 1 92 ? -31.543 9.740 20.684 1.00 55.41 92 GLU A C 1
ATOM 736 O O . GLU A 1 92 ? -32.256 8.799 21.028 1.00 55.41 92 GLU A O 1
ATOM 741 N N . ASP A 1 93 ? -30.586 9.579 19.758 1.00 57.44 93 ASP A N 1
ATOM 742 C CA . ASP A 1 93 ? -30.430 8.366 18.941 1.00 57.44 93 ASP A CA 1
ATOM 743 C C . ASP A 1 93 ? -29.326 7.397 19.399 1.00 57.44 93 ASP A C 1
ATOM 745 O O . ASP A 1 93 ? -29.184 6.306 18.834 1.00 57.44 93 ASP A O 1
ATOM 749 N N . VAL A 1 94 ? -28.522 7.722 20.417 1.00 59.88 94 VAL A N 1
ATOM 750 C CA . VAL A 1 94 ? -27.410 6.862 20.867 1.00 59.88 94 VAL A CA 1
ATOM 751 C C . VAL A 1 94 ? -27.469 6.691 22.370 1.00 59.88 94 VAL A C 1
ATOM 753 O O . VAL A 1 94 ? -27.265 7.635 23.117 1.00 59.88 94 VAL A O 1
ATOM 756 N N . ILE A 1 95 ? -27.673 5.452 22.812 1.00 68.38 95 ILE A N 1
ATOM 757 C CA . ILE A 1 95 ? -27.654 5.119 24.234 1.00 68.38 95 ILE A CA 1
ATOM 758 C C . ILE A 1 95 ? -26.194 5.092 24.685 1.00 68.38 95 ILE A C 1
ATOM 760 O O . ILE A 1 95 ? -25.436 4.247 24.194 1.00 68.38 95 ILE A O 1
ATOM 764 N N . PRO A 1 96 ? -25.775 5.980 25.597 1.00 74.44 96 PRO A N 1
ATOM 765 C CA . PRO A 1 96 ? -24.405 5.986 26.065 1.00 74.44 96 PRO A CA 1
ATOM 766 C C . PRO A 1 96 ? -24.143 4.758 26.948 1.00 74.44 96 PRO A C 1
ATOM 768 O O . PRO A 1 96 ? -24.881 4.444 27.890 1.00 74.44 96 PRO A O 1
ATOM 771 N N . VAL A 1 97 ? -23.071 4.043 26.615 1.00 80.62 97 VAL A N 1
ATOM 772 C CA . VAL A 1 97 ? -22.515 2.946 27.409 1.00 80.62 97 VAL A CA 1
ATOM 773 C C . VAL A 1 97 ? -21.088 3.331 27.753 1.00 80.62 97 VAL A C 1
ATOM 775 O O . VAL A 1 97 ? -20.278 3.575 26.861 1.00 80.62 97 VAL A O 1
ATOM 778 N N . PHE A 1 98 ? -20.774 3.377 29.042 1.00 85.38 98 PHE A N 1
ATOM 779 C CA . PHE A 1 98 ? -19.465 3.799 29.522 1.00 85.38 98 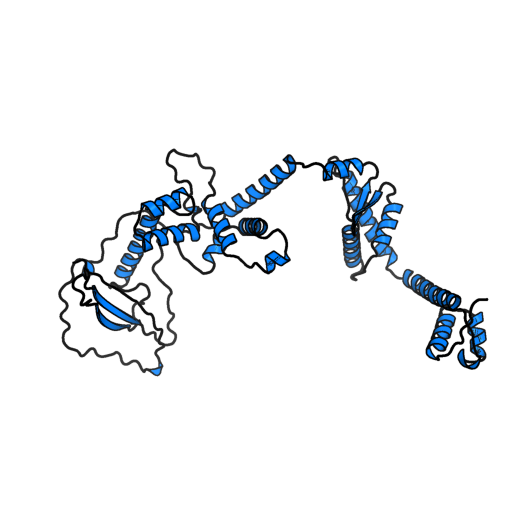PHE A CA 1
ATOM 780 C C . PHE A 1 98 ? -18.675 2.606 30.047 1.00 85.38 98 PHE A C 1
ATOM 782 O O . PHE A 1 98 ? -19.180 1.816 30.844 1.00 85.38 98 PHE A O 1
ATOM 789 N N . ASN A 1 99 ? -17.411 2.484 29.649 1.00 87.19 99 ASN A N 1
ATOM 790 C CA . ASN A 1 99 ? -16.503 1.507 30.234 1.00 87.19 99 ASN A CA 1
ATOM 791 C C . ASN A 1 99 ? -15.881 2.074 31.517 1.00 87.19 99 ASN A C 1
ATOM 793 O O . ASN A 1 99 ? -15.202 3.099 31.491 1.00 87.19 99 ASN A O 1
ATOM 797 N N . LEU A 1 100 ? -16.055 1.384 32.647 1.00 87.94 100 LEU A N 1
ATOM 798 C CA . LEU A 1 100 ? -15.539 1.826 33.944 1.00 87.94 100 LEU A CA 1
ATOM 799 C C . LEU A 1 100 ? -14.019 2.031 33.934 1.00 87.94 100 LEU A C 1
ATOM 801 O O . LEU A 1 100 ? -13.518 2.925 34.615 1.00 87.94 100 LEU A O 1
ATOM 805 N N . LYS A 1 101 ? -13.273 1.219 33.176 1.00 87.12 101 LYS A N 1
ATOM 806 C CA . LYS A 1 101 ? -11.815 1.357 33.082 1.00 87.12 101 LYS A CA 1
ATOM 807 C C . LYS A 1 101 ? -11.428 2.676 32.415 1.00 87.12 101 LYS A C 1
ATOM 809 O O . LYS A 1 101 ? -10.518 3.342 32.888 1.00 87.12 101 LYS A O 1
ATOM 814 N N . GLU A 1 102 ? -12.137 3.060 31.359 1.00 86.88 102 GLU A N 1
ATOM 815 C CA . GLU A 1 102 ? -11.902 4.318 30.644 1.00 86.88 102 GLU A CA 1
ATOM 816 C C . GLU A 1 102 ? -12.282 5.520 31.507 1.00 86.88 102 GLU A C 1
ATOM 818 O O . GLU A 1 102 ? -11.497 6.453 31.614 1.00 86.88 102 GLU A O 1
ATOM 823 N N . LEU A 1 103 ? -13.418 5.458 32.210 1.00 88.00 103 LEU A N 1
ATOM 824 C CA . LEU A 1 103 ? -13.805 6.498 33.170 1.00 88.00 103 LEU A CA 1
ATOM 825 C C . LEU A 1 103 ? -12.789 6.643 34.310 1.00 88.00 103 LEU A C 1
ATOM 827 O O . LEU A 1 103 ? -12.507 7.753 34.749 1.00 88.00 103 LEU A O 1
ATOM 831 N N . THR A 1 104 ? -12.216 5.528 34.776 1.00 89.06 104 THR A N 1
ATOM 832 C CA . THR A 1 104 ? -11.160 5.554 35.799 1.00 89.06 104 THR A CA 1
ATOM 833 C C . THR A 1 104 ? -9.912 6.248 35.254 1.00 89.06 104 THR A C 1
ATOM 835 O O . THR A 1 104 ? -9.386 7.128 35.919 1.00 89.06 104 THR A O 1
ATOM 838 N N . ILE A 1 105 ? -9.493 5.936 34.022 1.00 89.12 105 ILE A N 1
ATOM 839 C CA . ILE A 1 105 ? -8.353 6.598 33.367 1.00 89.12 105 ILE A CA 1
ATOM 840 C C . ILE A 1 105 ? -8.619 8.095 33.158 1.00 89.12 105 ILE A C 1
ATOM 842 O O . ILE A 1 105 ? -7.731 8.908 33.391 1.00 89.12 105 ILE A O 1
ATOM 846 N N . LEU A 1 106 ? -9.828 8.482 32.740 1.00 88.00 106 LEU A N 1
ATOM 847 C CA . LEU A 1 106 ? -10.202 9.892 32.584 1.00 88.00 106 LEU A CA 1
ATOM 848 C C . LEU A 1 106 ? -10.090 10.651 33.910 1.00 88.00 106 LEU A C 1
ATOM 850 O O . LEU A 1 106 ? -9.538 11.750 33.940 1.00 88.00 106 LEU A O 1
ATOM 854 N N . LEU A 1 107 ? -10.551 10.040 35.004 1.00 88.19 107 LEU A N 1
ATOM 855 C CA . LEU A 1 107 ? -10.429 10.608 36.343 1.00 88.19 107 LEU A CA 1
ATOM 856 C C . LEU A 1 107 ? -8.965 10.721 36.787 1.00 88.19 107 LEU A C 1
ATOM 858 O O . LEU A 1 107 ? -8.568 11.762 37.297 1.00 88.19 107 LEU A O 1
ATOM 862 N N . GLU A 1 108 ? -8.161 9.676 36.577 1.00 88.44 108 GLU A N 1
ATOM 863 C CA . GLU A 1 108 ? -6.726 9.670 36.895 1.00 88.44 108 GLU A CA 1
ATOM 864 C C . GLU A 1 108 ? -5.975 10.764 36.129 1.00 88.44 108 GLU A C 1
ATOM 866 O O . GLU A 1 108 ? -5.218 11.523 36.728 1.00 88.44 108 GLU A O 1
ATOM 871 N N . ASN A 1 109 ? -6.241 10.903 34.828 1.00 88.38 109 ASN A N 1
ATOM 872 C CA . ASN A 1 109 ? -5.643 11.946 33.998 1.00 88.38 109 ASN A CA 1
ATOM 873 C C . ASN A 1 109 ? -6.048 13.345 34.475 1.00 88.38 109 ASN A C 1
ATOM 875 O O . ASN A 1 109 ? -5.227 14.261 34.481 1.00 88.38 109 ASN A O 1
ATOM 879 N N . ARG A 1 110 ? -7.312 13.533 34.876 1.00 85.94 110 ARG A N 1
ATOM 880 C CA . ARG A 1 110 ? -7.776 14.832 35.368 1.00 85.94 110 ARG A CA 1
ATOM 881 C C . ARG A 1 110 ? -7.188 15.168 36.738 1.00 85.94 110 ARG A C 1
ATOM 883 O O . ARG A 1 110 ? -6.804 16.309 36.971 1.00 85.94 110 ARG A O 1
ATOM 890 N N . LEU A 1 111 ? -7.045 14.177 37.611 1.00 87.06 111 LEU A N 1
ATOM 891 C CA . LEU A 1 111 ? -6.339 14.318 38.883 1.00 87.06 111 LEU A CA 1
ATOM 892 C C . LEU A 1 111 ? -4.869 14.693 38.683 1.00 87.06 111 LEU A C 1
ATOM 894 O O . LEU A 1 111 ? -4.379 15.582 39.373 1.00 87.06 111 LEU A O 1
ATOM 898 N N . GLU A 1 112 ? -4.186 14.067 37.724 1.00 87.75 112 GLU A N 1
ATOM 899 C CA . GLU A 1 112 ? -2.802 14.405 37.375 1.00 87.75 112 GLU A CA 1
ATOM 900 C C . GLU A 1 112 ? -2.689 15.854 36.879 1.00 87.75 112 GLU A C 1
ATOM 902 O O . GLU A 1 112 ? -1.768 16.564 37.266 1.00 87.75 112 GLU A O 1
ATOM 907 N N . GLN A 1 113 ? -3.663 16.347 36.108 1.00 85.06 113 GLN A N 1
ATOM 908 C CA . GLN A 1 113 ? -3.694 17.751 35.678 1.00 85.06 113 GLN A CA 1
ATOM 909 C C . GLN A 1 113 ? -3.911 18.739 36.830 1.00 85.06 113 GLN A C 1
ATOM 911 O O . GLN A 1 113 ? -3.336 19.824 36.807 1.00 85.06 113 GLN A O 1
ATOM 916 N N . LEU A 1 114 ? -4.755 18.394 37.807 1.00 81.12 114 LEU A N 1
ATOM 917 C CA . LEU A 1 114 ? -5.072 19.278 38.935 1.00 81.12 114 LEU A CA 1
ATOM 918 C C . LEU A 1 114 ? -3.990 19.261 40.020 1.00 81.12 114 LEU A C 1
ATOM 920 O O . LEU A 1 114 ? -3.778 20.272 40.681 1.00 81.12 114 LEU A O 1
ATOM 924 N N . THR A 1 115 ? -3.313 18.125 40.206 1.00 81.69 115 THR A N 1
ATOM 925 C CA . THR A 1 115 ? -2.375 17.916 41.324 1.00 81.69 115 THR A CA 1
ATOM 926 C C . THR A 1 115 ? -0.909 17.839 40.897 1.00 81.69 115 THR A C 1
ATOM 928 O O . THR A 1 115 ? -0.028 17.946 41.741 1.00 81.69 115 THR A O 1
ATOM 931 N N . GLY A 1 116 ? -0.624 17.648 39.604 1.00 80.12 116 GLY A N 1
ATOM 932 C CA . GLY A 1 116 ? 0.728 17.421 39.082 1.00 80.12 116 GLY A CA 1
ATOM 933 C C . GLY A 1 116 ? 1.293 16.023 39.364 1.00 80.12 116 GLY A C 1
ATOM 934 O O . GLY A 1 116 ? 2.397 15.716 38.916 1.00 80.12 116 GLY A O 1
ATOM 935 N N . GLU A 1 117 ? 0.558 15.163 40.077 1.00 78.00 117 GLU A N 1
ATOM 936 C CA . GLU A 1 117 ? 0.993 13.819 40.458 1.00 78.00 117 GLU A CA 1
ATOM 937 C C . GLU A 1 117 ? 0.066 12.738 39.901 1.00 78.00 117 GLU A C 1
ATOM 939 O O . GLU A 1 117 ? -1.162 12.825 39.969 1.00 78.00 117 GLU A O 1
ATOM 944 N N . ARG A 1 118 ? 0.657 11.644 39.412 1.00 77.44 118 ARG A N 1
ATOM 945 C CA . ARG A 1 118 ? -0.110 10.505 38.909 1.00 77.44 118 ARG A CA 1
ATOM 946 C C . ARG A 1 118 ? -0.597 9.621 40.056 1.00 77.44 118 ARG A C 1
ATOM 948 O O . ARG A 1 118 ? 0.189 8.907 40.681 1.00 77.44 118 ARG A O 1
ATOM 955 N N . LYS A 1 119 ? -1.909 9.619 40.295 1.00 75.44 119 LYS A N 1
ATOM 956 C CA . LYS A 1 119 ? -2.559 8.824 41.350 1.00 75.44 119 LYS A CA 1
ATOM 957 C C . LYS A 1 119 ? -3.384 7.699 40.748 1.00 75.44 119 LYS A C 1
ATOM 959 O O . LYS A 1 119 ? -4.217 7.937 39.887 1.00 75.44 119 LYS A O 1
ATOM 964 N N . ASN A 1 120 ? -3.178 6.478 41.241 1.00 77.12 120 ASN A N 1
ATOM 965 C CA . ASN A 1 120 ? -3.989 5.328 40.842 1.00 77.12 120 ASN A CA 1
ATOM 966 C C . ASN A 1 120 ? -5.312 5.339 41.608 1.00 77.12 120 ASN A C 1
ATOM 968 O O . ASN A 1 120 ? -5.329 5.235 42.840 1.00 77.12 120 ASN A O 1
ATOM 972 N N . VAL A 1 121 ? -6.424 5.406 40.884 1.00 82.81 121 VAL A N 1
ATOM 973 C CA . VAL A 1 121 ? -7.761 5.387 41.466 1.00 82.81 121 VAL A CA 1
ATOM 974 C C . VAL A 1 121 ? -8.353 3.990 41.330 1.00 82.81 121 VAL A C 1
ATOM 976 O O . VAL A 1 121 ? -8.385 3.374 40.269 1.00 82.81 121 VAL A O 1
ATOM 979 N N . HIS A 1 122 ? -8.874 3.459 42.434 1.00 82.38 122 HIS A N 1
ATOM 980 C CA . HIS A 1 122 ? -9.500 2.144 42.409 1.00 82.38 122 HIS A CA 1
ATOM 981 C C . HIS A 1 122 ? -10.849 2.200 41.674 1.00 82.38 122 HIS A C 1
ATOM 983 O O . HIS A 1 122 ? -11.793 2.833 42.149 1.00 82.38 122 HIS A O 1
ATOM 989 N N . SER A 1 123 ? -10.986 1.464 40.571 1.00 82.06 123 SER A N 1
ATOM 990 C CA . SER A 1 123 ? -12.195 1.453 39.730 1.00 82.06 123 SER A CA 1
ATOM 991 C C . SER A 1 123 ? -13.481 1.115 40.499 1.00 82.06 123 SER A C 1
ATOM 993 O O . SER A 1 123 ? -14.530 1.702 40.252 1.00 82.06 123 SER A O 1
ATOM 995 N N . THR A 1 124 ? -13.419 0.234 41.506 1.00 83.62 124 THR A N 1
ATOM 996 C CA . THR A 1 124 ? -14.575 -0.055 42.383 1.00 83.62 124 THR A CA 1
ATOM 997 C C . THR A 1 124 ? -15.027 1.156 43.203 1.00 83.62 124 THR A C 1
ATOM 999 O O . THR A 1 124 ? -16.224 1.308 43.432 1.00 83.62 124 THR A O 1
ATOM 1002 N N . ARG A 1 125 ? -14.105 2.035 43.626 1.00 83.31 125 ARG A N 1
ATOM 1003 C CA . ARG A 1 125 ? -14.462 3.277 44.329 1.00 83.31 125 ARG A CA 1
ATOM 1004 C C . ARG A 1 125 ? -15.209 4.210 43.379 1.00 83.31 125 ARG A C 1
ATOM 1006 O O . ARG A 1 125 ? -16.280 4.680 43.741 1.00 83.31 125 ARG A O 1
ATOM 1013 N N . VAL A 1 126 ? -14.691 4.390 42.162 1.00 85.38 126 VAL A N 1
ATOM 1014 C CA . VAL A 1 126 ? -15.327 5.209 41.113 1.00 85.38 126 VAL A CA 1
ATOM 1015 C C . VAL A 1 126 ? -16.723 4.684 40.793 1.00 85.38 126 VAL A C 1
ATOM 1017 O O . VAL A 1 126 ? -17.683 5.441 40.845 1.00 85.38 126 VAL A O 1
ATOM 1020 N N . LYS A 1 127 ? -16.860 3.371 40.565 1.00 87.25 127 LYS A N 1
ATOM 1021 C CA . LYS A 1 127 ? -18.153 2.713 40.333 1.00 87.25 127 LYS A CA 1
ATOM 1022 C C . LYS A 1 127 ? -19.157 3.032 41.437 1.00 87.25 127 LYS A C 1
ATOM 1024 O O . LYS A 1 127 ? -20.258 3.473 41.141 1.00 87.25 127 LYS A O 1
ATOM 1029 N N . ASN A 1 128 ? -18.790 2.796 42.695 1.00 86.31 128 ASN A N 1
ATOM 1030 C CA . ASN A 1 128 ? -19.712 2.989 43.813 1.00 86.31 128 ASN A CA 1
ATOM 1031 C C . ASN A 1 128 ? -20.098 4.463 43.979 1.00 86.31 128 ASN A C 1
ATOM 1033 O O . ASN A 1 128 ? -21.254 4.756 44.251 1.00 86.31 128 ASN A O 1
ATOM 1037 N N . MET A 1 129 ? -19.157 5.390 43.776 1.00 84.44 129 MET A N 1
ATOM 1038 C CA . MET A 1 129 ? -19.459 6.821 43.827 1.00 84.44 129 MET A CA 1
ATOM 1039 C C . MET A 1 129 ? -20.387 7.248 42.683 1.00 84.44 129 MET A C 1
ATOM 1041 O O . MET A 1 129 ? -21.352 7.960 42.937 1.00 84.44 129 MET A O 1
ATOM 1045 N N . LEU A 1 130 ? -20.158 6.770 41.455 1.00 87.50 130 LEU A N 1
ATOM 1046 C CA . LEU A 1 130 ? -21.016 7.084 40.307 1.00 87.50 130 LEU A CA 1
ATOM 1047 C C . LEU A 1 130 ? -22.437 6.552 40.502 1.00 87.50 130 LEU A C 1
ATOM 1049 O O . LEU A 1 130 ? -23.388 7.278 40.253 1.00 87.50 130 LEU A O 1
ATOM 1053 N N . LEU A 1 131 ? -22.584 5.320 40.995 1.00 85.31 131 LEU A N 1
ATOM 1054 C CA . LEU A 1 131 ? -23.899 4.735 41.281 1.00 85.31 131 LEU A CA 1
ATOM 1055 C C . LEU A 1 131 ? -24.626 5.451 42.430 1.00 85.31 131 LEU A C 1
ATOM 1057 O O . LEU A 1 131 ? -25.851 5.479 42.448 1.00 85.31 131 LEU A O 1
ATOM 1061 N N . ASN A 1 132 ? -23.890 6.041 43.377 1.00 83.06 132 ASN A N 1
ATOM 1062 C CA . ASN A 1 132 ? -24.484 6.839 44.449 1.00 83.06 132 ASN A CA 1
ATOM 1063 C C . ASN A 1 132 ? -24.959 8.214 43.957 1.00 83.06 132 ASN A C 1
ATOM 1065 O O . ASN A 1 132 ? -26.010 8.676 44.388 1.00 83.06 132 ASN A O 1
ATOM 1069 N N . VAL A 1 133 ? -24.184 8.876 43.091 1.00 82.50 133 VAL A N 1
ATOM 1070 C CA . VAL A 1 133 ? -24.520 10.213 42.565 1.00 82.50 133 VAL A CA 1
ATOM 1071 C C . VAL A 1 133 ? -25.564 10.137 41.450 1.00 82.50 133 VAL A C 1
ATOM 1073 O O . VAL A 1 133 ? -26.408 11.019 41.332 1.00 82.50 133 VAL A O 1
ATOM 1076 N N . MET A 1 134 ? -25.539 9.069 40.654 1.00 82.94 134 MET A N 1
ATOM 1077 C CA . MET A 1 134 ? -26.453 8.827 39.541 1.00 82.94 134 MET A CA 1
ATOM 1078 C C . MET A 1 134 ? -27.133 7.462 39.727 1.00 82.94 134 MET A C 1
ATOM 1080 O O . MET A 1 134 ? -26.699 6.474 39.128 1.00 82.94 134 MET A O 1
ATOM 1084 N N . PRO A 1 135 ? -28.201 7.380 40.543 1.00 82.69 135 PRO A N 1
ATOM 1085 C CA . PRO A 1 135 ? -28.871 6.114 40.863 1.00 82.69 135 PRO A CA 1
ATOM 1086 C C . PRO A 1 135 ? -29.543 5.446 39.655 1.00 82.69 135 PRO A C 1
ATOM 1088 O O . PRO A 1 135 ? -29.867 4.262 39.698 1.00 82.69 135 PRO A O 1
ATOM 1091 N N . GLU A 1 136 ? -29.744 6.186 38.565 1.00 82.31 136 GLU A N 1
ATOM 1092 C CA . GLU A 1 136 ? -30.298 5.670 37.311 1.00 82.31 136 GLU A CA 1
ATOM 1093 C C . GLU A 1 136 ? -29.278 4.866 36.484 1.00 82.31 136 GLU A C 1
ATOM 1095 O O . GLU A 1 136 ? -29.663 4.104 35.588 1.00 82.31 136 GLU A O 1
ATOM 1100 N N . LEU A 1 137 ? -27.982 4.989 36.800 1.00 84.81 137 LEU A N 1
ATOM 1101 C CA . LEU A 1 137 ? -26.941 4.155 36.214 1.00 84.81 137 LEU A CA 1
ATOM 1102 C C . LEU A 1 137 ? -26.997 2.740 36.787 1.00 84.81 137 LEU A C 1
ATOM 1104 O O . LEU A 1 137 ? -27.139 2.501 37.982 1.00 84.81 137 LEU A O 1
ATOM 1108 N N . THR A 1 138 ? -26.781 1.775 35.908 1.00 84.56 138 THR A N 1
ATOM 1109 C CA . THR A 1 138 ? -26.684 0.355 36.226 1.00 84.56 138 THR A CA 1
ATOM 1110 C C . THR A 1 138 ? -25.359 -0.189 35.723 1.00 84.56 138 THR A C 1
ATOM 1112 O O . THR A 1 138 ? -24.897 0.146 34.631 1.00 84.56 138 THR A O 1
ATOM 1115 N N . ALA A 1 139 ? -24.719 -1.011 36.554 1.00 84.06 139 ALA A N 1
ATOM 1116 C CA . ALA A 1 139 ? -23.418 -1.589 36.261 1.00 84.06 139 ALA A CA 1
ATOM 1117 C C . ALA A 1 139 ? -23.540 -3.048 35.814 1.00 84.06 139 ALA A C 1
ATOM 1119 O O . ALA A 1 139 ? -24.026 -3.892 36.567 1.00 84.06 139 ALA A O 1
ATOM 1120 N N . TYR A 1 140 ? -22.998 -3.353 34.639 1.00 80.44 140 TYR A N 1
ATOM 1121 C CA . TYR A 1 140 ? -22.987 -4.681 34.037 1.00 80.44 140 TYR A CA 1
ATOM 1122 C C . TYR A 1 140 ? -21.569 -5.232 33.987 1.00 80.44 140 TYR A C 1
ATOM 1124 O O . TYR A 1 140 ? -20.656 -4.592 33.469 1.00 80.44 140 TYR A O 1
ATOM 1132 N N . ASN A 1 141 ? -21.376 -6.439 34.511 1.00 79.44 141 ASN A N 1
ATOM 1133 C CA . ASN A 1 141 ? -20.091 -7.123 34.428 1.00 79.44 141 ASN A CA 1
ATOM 1134 C C . ASN A 1 141 ? -20.017 -7.902 33.105 1.00 79.44 141 ASN A C 1
ATOM 1136 O O . ASN A 1 141 ? -20.829 -8.793 32.866 1.00 79.44 141 ASN A O 1
ATOM 1140 N N . GLN A 1 142 ? -19.024 -7.601 32.272 1.00 68.56 142 GLN A N 1
ATOM 1141 C CA . GLN A 1 142 ? -18.720 -8.307 31.028 1.00 68.56 142 GLN A CA 1
ATOM 1142 C C . GLN A 1 142 ? -17.309 -8.903 31.126 1.00 68.56 142 GLN A C 1
ATOM 1144 O O . GLN A 1 142 ? -16.305 -8.271 30.785 1.00 68.56 142 GLN A O 1
ATOM 1149 N N . GLY A 1 143 ? -17.213 -10.130 31.644 1.00 74.94 143 GLY A N 1
ATOM 1150 C CA . GLY A 1 143 ? -15.925 -10.773 31.910 1.00 74.94 143 GLY A CA 1
ATOM 1151 C C . GLY A 1 143 ? -15.083 -9.963 32.903 1.00 74.94 143 GLY A C 1
ATOM 1152 O O . GLY A 1 143 ? -15.449 -9.841 34.069 1.00 74.94 143 GLY A O 1
ATOM 1153 N N . ARG A 1 144 ? -13.950 -9.409 32.443 1.00 71.88 144 ARG A N 1
ATOM 1154 C CA . ARG A 1 144 ? -13.063 -8.545 33.252 1.00 71.88 144 ARG A CA 1
ATOM 1155 C C . ARG A 1 144 ? -13.453 -7.061 33.238 1.00 71.88 144 ARG A C 1
ATOM 1157 O O . ARG A 1 144 ? -12.876 -6.291 34.000 1.00 71.88 144 ARG A O 1
ATOM 1164 N N . ASN A 1 145 ? -14.392 -6.661 32.383 1.00 75.69 145 ASN A N 1
ATOM 1165 C CA . ASN A 1 145 ? -14.805 -5.270 32.224 1.00 75.69 145 ASN A CA 1
ATOM 1166 C C . ASN A 1 145 ? -16.123 -5.001 32.955 1.00 75.69 145 ASN A C 1
ATOM 1168 O O . ASN A 1 145 ? -16.958 -5.893 33.103 1.00 75.69 145 ASN A O 1
ATOM 1172 N N . VAL A 1 146 ? -16.317 -3.755 33.384 1.00 81.62 146 VAL A N 1
ATOM 1173 C CA . VAL A 1 146 ? -17.583 -3.280 33.951 1.00 81.62 146 VAL A CA 1
ATOM 1174 C C . VAL A 1 146 ? -18.082 -2.135 33.083 1.00 81.62 146 VAL A C 1
ATOM 1176 O O . VAL A 1 146 ? -17.360 -1.159 32.888 1.00 81.62 146 VAL A O 1
ATOM 1179 N N . LEU A 1 147 ? -19.296 -2.268 32.560 1.00 84.75 147 LEU A N 1
ATOM 1180 C CA . LEU A 1 147 ? -19.973 -1.255 31.756 1.00 84.75 147 LEU A CA 1
ATOM 1181 C C . LEU A 1 147 ? -21.047 -0.558 32.597 1.00 84.75 147 LEU A C 1
ATOM 1183 O O . LEU A 1 147 ? -21.671 -1.195 33.443 1.00 84.75 147 LEU A O 1
ATOM 1187 N N . LEU A 1 148 ? -21.262 0.734 32.367 1.00 84.94 148 LEU A N 1
ATOM 1188 C CA . LEU A 1 148 ? -22.284 1.554 33.017 1.00 84.94 148 LEU A CA 1
ATOM 1189 C C . LEU A 1 148 ? -23.244 2.097 31.955 1.00 84.94 148 LEU A C 1
ATOM 1191 O O . LEU A 1 148 ? -22.799 2.641 30.946 1.00 84.94 148 LEU A O 1
ATOM 1195 N N . THR A 1 149 ? -24.550 1.944 32.165 1.00 84.12 149 THR A N 1
ATOM 1196 C CA . THR A 1 149 ? -25.592 2.525 31.301 1.00 84.12 149 THR A CA 1
ATOM 1197 C C . THR A 1 149 ? -26.876 2.774 32.096 1.00 84.12 149 THR A C 1
ATOM 1199 O O . THR A 1 149 ? -27.010 2.289 33.218 1.00 84.12 149 THR A O 1
ATOM 1202 N N . MET A 1 150 ? -27.813 3.540 31.544 1.00 82.38 150 MET A N 1
ATOM 1203 C CA . MET A 1 150 ? -29.079 3.871 32.208 1.00 82.38 150 MET A CA 1
ATOM 1204 C C . MET A 1 150 ? -30.007 2.657 32.244 1.00 82.38 150 MET A C 1
ATOM 1206 O O . MET A 1 150 ? -30.199 2.015 31.213 1.00 82.38 150 MET A O 1
ATOM 1210 N N . ASN A 1 151 ? -30.622 2.376 33.397 1.00 72.25 151 ASN A N 1
ATOM 1211 C CA . ASN A 1 151 ? -31.489 1.205 33.609 1.00 72.25 151 ASN A CA 1
ATOM 1212 C C . ASN A 1 151 ? -32.621 1.104 32.563 1.00 72.25 151 ASN A C 1
ATOM 1214 O O . ASN A 1 151 ? -32.892 0.032 32.025 1.00 72.25 151 ASN A O 1
ATOM 1218 N N . ALA A 1 152 ? -33.213 2.245 32.192 1.00 66.69 152 ALA A N 1
ATOM 1219 C CA . ALA A 1 152 ? -34.271 2.326 31.183 1.00 66.69 152 ALA A CA 1
ATOM 1220 C C . ALA A 1 152 ? -33.831 1.873 29.775 1.00 66.69 152 ALA A C 1
ATOM 1222 O O . ALA A 1 152 ? -34.659 1.424 28.986 1.00 66.69 152 ALA A O 1
ATOM 1223 N N . ASN A 1 153 ? -32.530 1.930 29.469 1.00 64.50 153 ASN A N 1
ATOM 1224 C CA . ASN A 1 153 ? -32.012 1.800 28.107 1.00 64.50 153 ASN A CA 1
ATOM 1225 C C . ASN A 1 153 ? -31.203 0.513 27.878 1.00 64.50 153 ASN A C 1
ATOM 1227 O O . ASN A 1 153 ? -30.683 0.291 26.787 1.00 64.50 153 ASN A O 1
ATOM 1231 N N . VAL A 1 154 ? -31.096 -0.365 28.878 1.00 66.25 154 VAL A N 1
ATOM 1232 C CA . VAL A 1 154 ? -30.287 -1.598 28.812 1.00 66.25 154 VAL A CA 1
ATOM 1233 C C . VAL A 1 154 ? -30.808 -2.547 27.736 1.00 66.25 154 VAL A C 1
ATOM 1235 O O . VAL A 1 154 ? -30.026 -3.104 26.965 1.00 66.25 154 VAL A O 1
ATOM 1238 N N . GLY A 1 155 ? -32.132 -2.705 27.651 1.00 59.00 155 GLY A N 1
ATOM 1239 C CA . GLY A 1 155 ? -32.778 -3.525 26.624 1.00 59.00 155 GLY A CA 1
ATOM 1240 C C . GLY A 1 155 ? -32.520 -2.995 25.215 1.00 59.00 155 GLY A C 1
ATOM 1241 O O . GLY A 1 155 ? -32.244 -3.772 24.305 1.00 59.00 155 GLY A O 1
ATOM 1242 N N . ASP A 1 156 ? -32.514 -1.674 25.042 1.00 59.84 156 ASP A N 1
ATOM 1243 C CA . ASP A 1 156 ? -32.262 -1.034 23.753 1.00 59.84 156 ASP A CA 1
ATOM 1244 C C . ASP A 1 156 ? -30.775 -1.002 23.377 1.00 59.84 156 ASP A C 1
ATOM 1246 O O . ASP A 1 156 ? -30.446 -1.153 22.199 1.00 59.84 156 ASP A O 1
ATOM 1250 N N . ALA A 1 157 ? -29.876 -0.886 24.358 1.00 61.50 157 ALA A N 1
ATOM 1251 C CA . ALA A 1 157 ? -28.433 -1.023 24.179 1.00 61.50 157 ALA A CA 1
ATOM 1252 C C . ALA A 1 157 ? -28.060 -2.455 23.768 1.00 61.50 157 ALA A C 1
ATOM 1254 O O . ALA A 1 157 ? -27.310 -2.642 22.811 1.00 61.50 157 ALA A O 1
ATOM 1255 N N . LEU A 1 158 ? -28.644 -3.467 24.422 1.00 58.44 158 LEU A N 1
ATOM 1256 C CA . LEU A 1 158 ? -28.505 -4.872 24.028 1.00 58.44 158 LEU A CA 1
ATOM 1257 C C . LEU A 1 158 ? -29.122 -5.122 22.648 1.00 58.44 158 LEU A C 1
ATOM 1259 O O . LEU A 1 158 ? -28.493 -5.743 21.799 1.00 58.44 158 LEU A O 1
ATOM 1263 N N . ARG A 1 159 ? -30.310 -4.572 22.370 1.00 55.19 159 ARG A N 1
ATOM 1264 C CA . ARG A 1 159 ? -30.958 -4.671 21.056 1.00 55.19 159 ARG A CA 1
ATOM 1265 C C . ARG A 1 159 ? -30.120 -4.029 19.949 1.00 55.19 159 ARG A C 1
ATOM 1267 O O . ARG A 1 159 ? -30.086 -4.582 18.859 1.00 55.19 159 ARG A O 1
ATOM 1274 N N . LYS A 1 160 ? -29.453 -2.894 20.193 1.00 59.53 160 LYS A N 1
ATOM 1275 C CA . LYS A 1 160 ? -28.532 -2.257 19.231 1.00 59.53 160 LYS A CA 1
ATOM 1276 C C . LYS A 1 160 ? -27.235 -3.047 19.068 1.00 59.53 160 LYS A C 1
ATOM 1278 O O . LYS A 1 160 ? -26.831 -3.277 17.939 1.00 59.53 160 LYS A O 1
ATOM 1283 N N . ALA A 1 161 ? -26.631 -3.530 20.153 1.00 58.53 161 ALA A N 1
ATOM 1284 C CA . ALA A 1 161 ? -25.423 -4.358 20.091 1.00 58.53 161 ALA A CA 1
ATOM 1285 C C . ALA A 1 161 ? -25.659 -5.716 19.400 1.00 58.53 161 ALA A C 1
ATOM 1287 O O . ALA A 1 161 ? -24.745 -6.270 18.795 1.00 58.53 161 ALA A O 1
ATOM 1288 N N . CYS A 1 162 ? -26.881 -6.251 19.478 1.00 54.28 162 CYS A N 1
ATOM 1289 C CA . CYS A 1 162 ? -27.286 -7.482 18.799 1.00 54.28 162 CYS A CA 1
ATOM 1290 C C . CYS A 1 162 ? -27.869 -7.253 17.395 1.00 54.28 162 CYS A C 1
ATOM 1292 O O . CYS A 1 162 ? -28.093 -8.225 16.673 1.00 54.28 162 CYS A O 1
ATOM 1294 N N . LYS A 1 163 ? -28.134 -6.004 16.992 1.00 55.72 163 LYS A N 1
ATOM 1295 C CA . LYS A 1 163 ? -28.578 -5.686 15.632 1.00 55.72 163 LYS A CA 1
ATOM 1296 C C . LYS A 1 163 ? -27.356 -5.560 14.731 1.00 55.72 163 LYS A C 1
ATOM 1298 O O . LYS A 1 163 ? -26.521 -4.683 14.911 1.00 55.72 163 LYS A O 1
ATOM 1303 N N . PHE A 1 164 ? -27.291 -6.434 13.733 1.00 54.81 164 PHE A N 1
ATOM 1304 C CA . PHE A 1 164 ? -26.428 -6.251 12.577 1.00 54.81 164 PHE A CA 1
ATOM 1305 C C . PHE A 1 164 ? -26.960 -5.053 11.781 1.00 54.81 164 PHE A C 1
ATOM 1307 O O . PHE A 1 164 ? -27.930 -5.181 11.032 1.00 54.81 164 PHE A O 1
ATOM 1314 N N . ASP A 1 165 ? -26.392 -3.872 12.011 1.00 68.31 165 ASP A N 1
ATOM 1315 C CA . ASP A 1 165 ? -26.760 -2.661 11.283 1.00 68.31 165 ASP A CA 1
ATOM 1316 C C . ASP A 1 165 ? -25.970 -2.594 9.972 1.00 68.31 165 ASP A C 1
ATOM 1318 O O . ASP A 1 165 ? -24.951 -1.912 9.840 1.00 68.31 165 ASP A O 1
ATOM 1322 N N . ALA A 1 166 ? -26.455 -3.360 8.993 1.00 69.50 166 ALA A N 1
ATOM 1323 C CA . ALA A 1 166 ? -25.873 -3.408 7.659 1.00 69.50 166 ALA A CA 1
ATOM 1324 C C . ALA A 1 166 ? -25.793 -2.013 7.014 1.00 69.50 166 ALA A C 1
ATOM 1326 O O . ALA A 1 166 ? -24.886 -1.752 6.226 1.00 69.50 166 ALA A O 1
ATOM 1327 N N . GLU A 1 167 ? -26.720 -1.110 7.340 1.00 73.38 167 GLU A N 1
ATOM 1328 C CA . GLU A 1 167 ? -26.748 0.243 6.792 1.00 73.38 167 GLU A CA 1
ATOM 1329 C C . GLU A 1 167 ? -25.618 1.099 7.376 1.00 73.38 167 GLU A C 1
ATOM 1331 O O . GLU A 1 167 ? -24.844 1.695 6.620 1.00 73.38 167 GLU A O 1
ATOM 1336 N N . ALA A 1 168 ? -25.448 1.095 8.701 1.00 78.12 168 ALA A N 1
ATOM 1337 C CA . ALA A 1 168 ? -24.341 1.789 9.356 1.00 78.12 168 ALA A CA 1
ATOM 1338 C C . ALA A 1 168 ? -22.970 1.264 8.893 1.00 78.12 168 ALA A C 1
ATOM 1340 O O . ALA A 1 168 ? -22.058 2.057 8.622 1.00 78.12 168 ALA A O 1
ATOM 1341 N N . ASP A 1 169 ? -22.826 -0.053 8.732 1.00 78.44 169 ASP A N 1
ATOM 1342 C CA . ASP A 1 169 ? -21.598 -0.668 8.225 1.00 78.44 169 ASP A CA 1
ATOM 1343 C C . ASP A 1 169 ? -21.296 -0.237 6.783 1.00 78.44 169 ASP A C 1
ATOM 1345 O O . ASP A 1 169 ? -20.171 0.176 6.478 1.00 78.44 169 ASP A O 1
ATOM 1349 N N . LEU A 1 170 ? -22.299 -0.234 5.899 1.00 77.12 170 LEU A N 1
ATOM 1350 C CA . LEU A 1 170 ? -22.151 0.246 4.521 1.00 77.12 170 LEU A CA 1
ATOM 1351 C C . LEU A 1 170 ? -21.788 1.736 4.461 1.00 77.12 170 LEU A C 1
ATOM 1353 O O . LEU A 1 170 ? -20.944 2.133 3.650 1.00 77.12 170 LEU A O 1
ATOM 1357 N N . ILE A 1 171 ? -22.354 2.565 5.344 1.00 83.44 171 ILE A N 1
ATOM 1358 C CA . ILE A 1 171 ? -21.989 3.984 5.469 1.00 83.44 171 ILE A CA 1
ATOM 1359 C C . ILE A 1 171 ? -20.517 4.128 5.876 1.00 83.44 171 ILE A C 1
ATOM 1361 O O . ILE A 1 171 ? -19.790 4.949 5.300 1.00 83.44 171 ILE A O 1
ATOM 1365 N N . ASN A 1 172 ? -20.050 3.332 6.839 1.00 86.31 172 ASN A N 1
ATOM 1366 C CA . ASN A 1 172 ? -18.662 3.353 7.302 1.00 86.31 172 ASN A CA 1
ATOM 1367 C C . ASN A 1 172 ? -17.686 2.896 6.208 1.00 86.31 172 ASN A C 1
ATOM 1369 O O . ASN A 1 172 ? -16.683 3.575 5.960 1.00 86.31 172 ASN A O 1
ATOM 1373 N N . VAL A 1 173 ? -18.017 1.827 5.476 1.00 86.69 173 VAL A N 1
ATOM 1374 C CA . VAL A 1 173 ? -17.267 1.397 4.284 1.00 86.69 173 VAL A CA 1
ATOM 1375 C C . VAL A 1 173 ? -17.226 2.523 3.248 1.00 86.69 173 VAL A C 1
ATOM 1377 O O . VAL A 1 173 ? -16.155 2.861 2.741 1.00 86.69 173 VAL A O 1
ATOM 1380 N N . GLY A 1 174 ? -18.356 3.183 2.986 1.00 85.94 174 GLY A N 1
ATOM 1381 C CA . GLY A 1 174 ? -18.437 4.313 2.061 1.00 85.94 174 GLY A CA 1
ATOM 1382 C C . GLY A 1 174 ? -17.564 5.507 2.469 1.00 85.94 174 GLY A C 1
ATOM 1383 O O . GLY A 1 174 ? -16.975 6.172 1.612 1.00 85.94 174 GLY A O 1
ATOM 1384 N N . LYS A 1 175 ? -17.434 5.797 3.770 1.00 90.62 175 LYS A N 1
ATOM 1385 C CA . LYS A 1 175 ? -16.511 6.828 4.289 1.00 90.62 175 LYS A CA 1
ATOM 1386 C C . LYS A 1 175 ? -15.047 6.428 4.077 1.00 90.62 175 LYS A C 1
ATOM 1388 O O . LYS A 1 175 ? -14.266 7.239 3.573 1.00 90.62 175 LYS A O 1
ATOM 1393 N N . LEU A 1 176 ? -14.684 5.185 4.398 1.00 89.38 176 LEU A N 1
ATOM 1394 C CA . LEU A 1 176 ? -13.322 4.672 4.223 1.00 89.38 176 LEU A CA 1
ATOM 1395 C C . LEU A 1 176 ? -12.897 4.678 2.748 1.00 89.38 176 LEU A C 1
ATOM 1397 O O . LEU A 1 176 ? -11.833 5.199 2.414 1.00 89.38 176 LEU A O 1
ATOM 1401 N N . VAL A 1 177 ? -13.751 4.162 1.859 1.00 90.19 177 VAL A N 1
ATOM 1402 C CA . VAL A 1 177 ? -13.499 4.123 0.411 1.00 90.19 177 VAL A CA 1
ATOM 1403 C C . VAL A 1 177 ? -13.303 5.529 -0.148 1.00 90.19 177 VAL A C 1
ATOM 1405 O O . VAL A 1 177 ? -12.369 5.744 -0.921 1.00 90.19 177 VAL A O 1
ATOM 1408 N N . ARG A 1 178 ? -14.126 6.507 0.258 1.00 90.00 178 ARG A N 1
ATOM 1409 C CA . ARG A 1 178 ? -13.957 7.908 -0.163 1.00 90.00 178 ARG A CA 1
ATOM 1410 C C . ARG A 1 178 ? -12.589 8.460 0.225 1.00 90.00 178 ARG A C 1
ATOM 1412 O O . ARG A 1 178 ? -11.906 9.009 -0.634 1.00 90.00 178 ARG A O 1
ATOM 1419 N N . LYS A 1 179 ? -12.161 8.253 1.474 1.00 91.69 179 LYS A N 1
ATOM 1420 C CA . LYS A 1 179 ? -10.860 8.735 1.961 1.00 91.69 179 LYS A CA 1
ATOM 1421 C C . LYS A 1 179 ? -9.685 8.067 1.241 1.00 91.69 179 LYS A C 1
ATOM 1423 O O . LYS A 1 179 ? -8.740 8.746 0.854 1.00 91.69 179 LYS A O 1
ATOM 1428 N N . ILE A 1 180 ? -9.764 6.754 1.011 1.00 91.81 180 ILE A N 1
ATOM 1429 C CA . ILE A 1 180 ? -8.752 6.012 0.246 1.00 91.81 180 ILE A CA 1
ATOM 1430 C C . ILE A 1 180 ? -8.653 6.544 -1.183 1.00 91.81 180 ILE A C 1
ATOM 1432 O O . ILE A 1 180 ? -7.550 6.791 -1.662 1.00 91.81 180 ILE A O 1
ATOM 1436 N N . ARG A 1 181 ? -9.794 6.732 -1.857 1.00 88.88 181 ARG A N 1
ATOM 1437 C CA . ARG A 1 181 ? -9.832 7.238 -3.234 1.00 88.88 181 ARG A CA 1
ATOM 1438 C C . ARG A 1 181 ? -9.289 8.657 -3.324 1.00 88.88 181 ARG 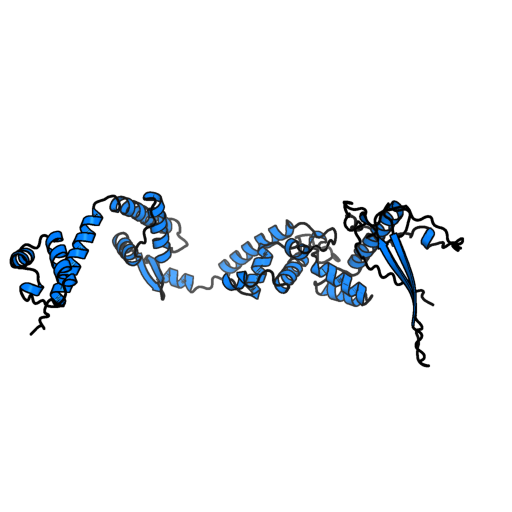A C 1
ATOM 1440 O O . ARG A 1 181 ? -8.523 8.928 -4.235 1.00 88.88 181 ARG A O 1
ATOM 1447 N N . GLN A 1 182 ? -9.636 9.527 -2.379 1.00 89.00 182 GLN A N 1
ATOM 1448 C CA . GLN A 1 182 ? -9.096 10.882 -2.319 1.00 89.00 182 GLN A CA 1
ATOM 1449 C C . GLN A 1 182 ? -7.562 10.865 -2.233 1.00 89.00 182 GLN A C 1
ATOM 1451 O O . GLN A 1 182 ? -6.902 11.419 -3.104 1.00 89.00 182 GLN A O 1
ATOM 1456 N N . GLN A 1 183 ? -6.994 10.144 -1.261 1.00 89.06 183 GLN A N 1
ATOM 1457 C CA . GLN A 1 183 ? -5.536 10.062 -1.108 1.00 89.06 183 GLN A CA 1
ATOM 1458 C C . GLN A 1 183 ? -4.843 9.399 -2.303 1.00 89.06 183 GLN A C 1
ATOM 1460 O O . GLN A 1 183 ? -3.732 9.774 -2.665 1.00 89.06 183 GLN A O 1
ATOM 1465 N N . ALA A 1 184 ? -5.479 8.398 -2.918 1.00 84.75 184 ALA A N 1
ATOM 1466 C CA . ALA A 1 184 ? -4.944 7.753 -4.110 1.00 84.75 184 ALA A CA 1
ATOM 1467 C C . ALA A 1 184 ? -4.862 8.732 -5.293 1.00 84.75 184 ALA A C 1
ATOM 1469 O O . ALA A 1 184 ? -3.860 8.744 -5.991 1.00 84.75 184 ALA A O 1
ATOM 1470 N N . LEU A 1 185 ? -5.870 9.584 -5.489 1.00 82.69 185 LEU A N 1
ATOM 1471 C CA . LEU A 1 185 ? -5.867 10.589 -6.560 1.00 82.69 185 LEU A CA 1
ATOM 1472 C C . LEU A 1 185 ? -4.875 11.736 -6.310 1.00 82.69 185 LEU A C 1
ATOM 1474 O O . LEU A 1 185 ? -4.416 12.354 -7.262 1.00 82.69 185 LEU A O 1
ATOM 1478 N N . GLU A 1 186 ? -4.545 12.007 -5.048 1.00 83.88 186 GLU A N 1
ATOM 1479 C CA . GLU A 1 186 ? -3.507 12.967 -4.644 1.00 83.88 186 GLU A CA 1
ATOM 1480 C C . GLU A 1 186 ? -2.085 12.375 -4.730 1.00 83.88 186 GLU A C 1
ATOM 1482 O O . GLU A 1 186 ? -1.100 13.101 -4.600 1.00 83.88 186 GLU A O 1
ATOM 1487 N N . THR A 1 187 ? -1.949 11.058 -4.934 1.00 80.00 187 THR A N 1
ATOM 1488 C CA . THR A 1 187 ? -0.638 10.401 -5.022 1.00 80.00 187 THR A CA 1
ATOM 1489 C C . THR A 1 187 ? 0.063 10.810 -6.318 1.00 80.00 187 THR A C 1
ATOM 1491 O O . THR A 1 187 ? -0.542 10.800 -7.390 1.00 80.00 187 THR A O 1
ATOM 1494 N N . LYS A 1 188 ? 1.354 11.165 -6.231 1.00 75.44 188 LYS A N 1
ATOM 1495 C CA . LYS A 1 188 ? 2.142 11.557 -7.406 1.00 75.44 188 LYS A CA 1
ATOM 1496 C C . LYS A 1 188 ? 2.199 10.391 -8.409 1.00 75.44 188 LYS A C 1
ATOM 1498 O O . LYS A 1 188 ? 2.518 9.274 -7.993 1.00 75.44 188 LYS A O 1
ATOM 1503 N N . PRO A 1 189 ? 1.956 10.633 -9.708 1.00 73.62 189 PRO A N 1
ATOM 1504 C CA . PRO A 1 189 ? 2.022 9.574 -10.700 1.00 73.62 189 PRO A CA 1
ATOM 1505 C C . PRO A 1 189 ? 3.428 8.981 -10.852 1.00 73.62 189 PRO A C 1
ATOM 1507 O O . PRO A 1 189 ? 4.441 9.652 -10.640 1.00 73.62 189 PRO A O 1
ATOM 1510 N N . PHE A 1 190 ? 3.493 7.719 -11.276 1.00 75.56 190 PHE A N 1
ATOM 1511 C CA . PHE A 1 190 ? 4.744 7.040 -11.612 1.00 75.56 190 PHE A CA 1
ATOM 1512 C C . PHE A 1 190 ? 5.211 7.414 -13.029 1.00 75.56 190 PHE A C 1
ATOM 1514 O O . PHE A 1 190 ? 5.075 6.639 -13.975 1.00 75.56 190 PHE A O 1
ATOM 1521 N N . GLU A 1 191 ? 5.714 8.637 -13.203 1.00 62.22 191 GLU A N 1
ATOM 1522 C CA . GLU A 1 191 ? 5.972 9.197 -14.542 1.00 62.22 191 GLU A CA 1
ATOM 1523 C C . GLU A 1 191 ? 7.317 8.771 -15.139 1.00 62.22 191 GLU A C 1
ATOM 1525 O O . GLU A 1 191 ? 7.391 8.510 -16.341 1.00 62.22 191 GLU A O 1
ATOM 1530 N N . ASP A 1 192 ? 8.341 8.603 -14.301 1.00 61.94 192 ASP A N 1
ATOM 1531 C CA . ASP A 1 192 ? 9.731 8.497 -14.769 1.00 61.94 192 ASP A CA 1
ATOM 1532 C C . ASP A 1 192 ? 10.204 7.046 -14.970 1.00 61.94 192 ASP A C 1
ATOM 1534 O O . ASP A 1 192 ? 11.337 6.799 -15.382 1.00 61.94 192 ASP A O 1
ATOM 1538 N N . CYS A 1 193 ? 9.358 6.066 -14.632 1.00 62.81 193 CYS A N 1
ATOM 1539 C CA . CYS A 1 193 ? 9.717 4.649 -14.473 1.00 62.81 193 CYS A CA 1
ATOM 1540 C C . CYS A 1 193 ? 11.005 4.401 -13.659 1.00 62.81 193 CYS A C 1
ATOM 1542 O O . CYS A 1 193 ? 11.661 3.371 -13.830 1.00 62.81 193 CYS A O 1
ATOM 1544 N N . THR A 1 194 ? 11.374 5.324 -12.771 1.00 64.88 194 THR A N 1
ATOM 1545 C CA . THR A 1 194 ? 12.551 5.209 -11.911 1.00 64.88 194 THR A CA 1
ATOM 1546 C C . THR A 1 194 ? 12.257 4.256 -10.754 1.00 64.88 194 THR A C 1
ATOM 1548 O O . THR A 1 194 ? 11.368 4.463 -9.920 1.00 64.88 194 THR A O 1
ATOM 1551 N N . LEU A 1 195 ? 12.987 3.143 -10.731 1.00 68.12 195 LEU A N 1
ATOM 1552 C CA . LEU A 1 195 ? 12.844 2.090 -9.732 1.00 68.12 195 LEU A CA 1
ATOM 1553 C C . LEU A 1 195 ? 13.903 2.279 -8.645 1.00 68.12 195 LEU A C 1
ATOM 1555 O O . LEU A 1 195 ? 14.995 1.729 -8.730 1.00 68.12 195 LEU A O 1
ATOM 1559 N N . ASN A 1 196 ? 13.555 3.060 -7.627 1.00 72.56 196 ASN A N 1
ATOM 1560 C CA . ASN A 1 196 ? 14.327 3.209 -6.399 1.00 72.56 196 ASN A CA 1
ATOM 1561 C C . ASN A 1 196 ? 13.787 2.226 -5.347 1.00 72.56 196 ASN A C 1
ATOM 1563 O O . ASN A 1 196 ? 12.668 1.721 -5.488 1.00 72.56 196 ASN A O 1
ATOM 1567 N N . GLU A 1 197 ? 14.539 1.990 -4.268 1.00 70.31 197 GLU A N 1
ATOM 1568 C CA . GLU A 1 197 ? 14.149 1.047 -3.200 1.00 70.31 197 GLU A CA 1
ATOM 1569 C C . GLU A 1 197 ? 12.743 1.335 -2.636 1.00 70.31 197 GLU A C 1
ATOM 1571 O O . GLU A 1 197 ? 11.954 0.416 -2.415 1.00 70.31 197 GLU A O 1
ATOM 1576 N N . ASP A 1 198 ? 12.370 2.614 -2.527 1.00 78.44 198 ASP A N 1
ATOM 1577 C CA . ASP A 1 198 ? 11.064 3.041 -2.010 1.00 78.44 198 ASP A CA 1
ATOM 1578 C C . ASP A 1 198 ? 9.979 3.255 -3.079 1.00 78.44 198 ASP A C 1
ATOM 1580 O O . ASP A 1 198 ? 8.852 3.627 -2.740 1.00 78.44 198 ASP A O 1
ATOM 1584 N N . SER A 1 199 ? 10.275 3.085 -4.375 1.00 79.81 199 SER A N 1
ATOM 1585 C CA . SER A 1 199 ? 9.318 3.447 -5.438 1.00 79.81 199 SER A CA 1
ATOM 1586 C C . SER A 1 199 ? 7.997 2.690 -5.286 1.00 79.81 199 SER A C 1
ATOM 1588 O O . SER A 1 199 ? 6.922 3.242 -5.511 1.00 79.81 199 SER A O 1
ATOM 1590 N N . GLN A 1 200 ? 8.059 1.436 -4.834 1.00 84.50 200 GLN A N 1
ATOM 1591 C CA . GLN A 1 200 ? 6.879 0.607 -4.610 1.00 84.50 200 GLN A CA 1
ATOM 1592 C C . GLN A 1 200 ? 6.000 1.113 -3.460 1.00 84.50 200 GLN A C 1
ATOM 1594 O O . GLN A 1 200 ? 4.783 1.197 -3.612 1.00 84.50 200 GLN A O 1
ATOM 1599 N N . THR A 1 201 ? 6.590 1.471 -2.319 1.00 83.19 201 THR A N 1
ATOM 1600 C CA . THR A 1 201 ? 5.839 1.906 -1.130 1.00 83.19 201 THR A CA 1
ATOM 1601 C C . THR A 1 201 ? 5.279 3.315 -1.294 1.00 83.19 201 THR A C 1
ATOM 1603 O O . THR A 1 201 ? 4.160 3.573 -0.859 1.00 83.19 201 THR A O 1
ATOM 1606 N N . LYS A 1 202 ? 6.012 4.205 -1.975 1.00 85.31 202 LYS A N 1
ATOM 1607 C CA . LYS A 1 202 ? 5.598 5.592 -2.251 1.00 85.31 202 LYS A CA 1
ATOM 1608 C C . LYS A 1 202 ? 4.530 5.710 -3.343 1.00 85.31 202 LYS A C 1
ATOM 1610 O O . LYS A 1 202 ? 3.868 6.737 -3.425 1.00 85.31 202 LYS A O 1
ATOM 1615 N N . SER A 1 203 ? 4.339 4.668 -4.155 1.00 86.75 203 SER A N 1
ATOM 1616 C CA . SER A 1 203 ? 3.341 4.648 -5.238 1.00 86.75 203 SER A CA 1
ATOM 1617 C C . SER A 1 203 ? 1.894 4.427 -4.780 1.00 86.75 203 SER A C 1
ATOM 1619 O O . SER A 1 203 ? 0.981 4.420 -5.601 1.00 86.75 203 SER A O 1
ATOM 1621 N N . VAL A 1 204 ? 1.663 4.211 -3.482 1.00 88.94 204 VAL A N 1
ATOM 1622 C CA . VAL A 1 204 ? 0.335 3.941 -2.919 1.00 88.94 204 VAL A CA 1
ATOM 1623 C C . VAL A 1 204 ? 0.106 4.756 -1.656 1.00 88.94 204 VAL A C 1
ATOM 1625 O O . VAL A 1 204 ? 1.041 5.066 -0.920 1.00 88.94 204 VAL A O 1
ATOM 1628 N N . SER A 1 205 ? -1.156 5.072 -1.358 1.00 89.00 205 SER A N 1
ATOM 1629 C CA . SER A 1 205 ? -1.469 5.804 -0.135 1.00 89.00 205 SER A CA 1
ATOM 1630 C C . SER A 1 205 ? -1.213 4.941 1.112 1.00 89.00 205 SER A C 1
ATOM 1632 O O . SER A 1 205 ? -1.551 3.748 1.123 1.00 89.00 205 SER A O 1
ATOM 1634 N N . PRO A 1 206 ? -0.688 5.526 2.207 1.00 88.56 206 PRO A N 1
ATOM 1635 C CA . PRO A 1 206 ? -0.483 4.800 3.458 1.00 88.56 206 PRO A CA 1
ATOM 1636 C C . PRO A 1 206 ? -1.773 4.171 3.994 1.00 88.56 206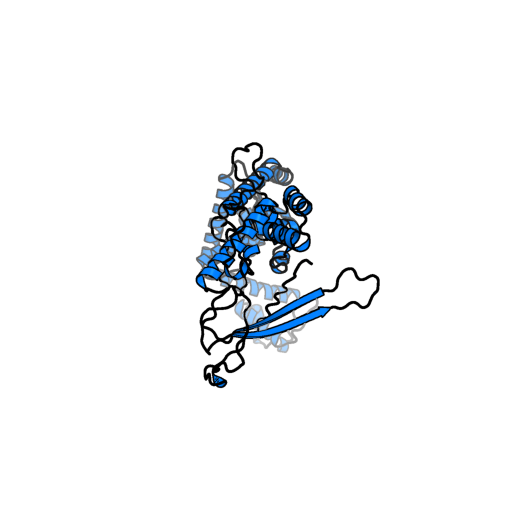 PRO A C 1
ATOM 1638 O O . PRO A 1 206 ? -1.746 3.058 4.508 1.00 88.56 206 PRO A O 1
ATOM 1641 N N . LEU A 1 207 ? -2.919 4.843 3.827 1.00 90.12 207 LEU A N 1
ATOM 1642 C CA . LEU A 1 207 ? -4.213 4.326 4.274 1.00 90.12 207 LEU A CA 1
ATOM 1643 C C . LEU A 1 207 ? -4.632 3.064 3.511 1.00 90.12 207 LEU A C 1
ATOM 1645 O O . LEU A 1 207 ? -5.122 2.119 4.129 1.00 90.12 207 LEU A O 1
ATOM 1649 N N . LEU A 1 208 ? -4.420 3.025 2.190 1.00 92.12 208 LEU A N 1
ATOM 1650 C CA . LEU A 1 208 ? -4.687 1.833 1.386 1.00 92.12 208 LEU A CA 1
ATOM 1651 C C . LEU A 1 208 ? -3.776 0.679 1.808 1.00 92.12 208 LEU A C 1
ATOM 1653 O O . LEU A 1 208 ? -4.248 -0.441 1.991 1.00 92.12 208 LEU A O 1
ATOM 1657 N N . LEU A 1 209 ? -2.485 0.954 2.003 1.00 90.31 209 LEU A N 1
ATOM 1658 C CA . LEU A 1 209 ? -1.534 -0.062 2.438 1.00 90.31 209 LEU A CA 1
ATOM 1659 C C . LEU A 1 209 ? -1.900 -0.624 3.819 1.00 90.31 209 LEU A C 1
ATOM 1661 O O . LEU A 1 209 ? -1.875 -1.838 4.012 1.00 90.31 209 LEU A O 1
ATOM 1665 N N . THR A 1 210 ? -2.287 0.233 4.765 1.00 88.75 210 THR A N 1
ATOM 1666 C CA . THR A 1 210 ? -2.745 -0.198 6.092 1.00 88.75 210 THR A CA 1
ATOM 1667 C C . THR A 1 210 ? -4.020 -1.030 5.995 1.00 88.75 210 THR A C 1
ATOM 1669 O O . THR A 1 210 ? -4.099 -2.073 6.639 1.00 88.75 210 THR A O 1
ATOM 1672 N N . LEU A 1 211 ? -4.988 -0.642 5.156 1.00 90.69 211 LEU A N 1
ATOM 1673 C CA . LEU A 1 211 ? -6.189 -1.448 4.921 1.00 90.69 211 LEU A CA 1
ATOM 1674 C C . LEU A 1 211 ? -5.833 -2.845 4.401 1.00 90.69 211 LEU A C 1
ATOM 1676 O O . LEU A 1 211 ? -6.298 -3.837 4.952 1.00 90.69 211 LEU A O 1
ATOM 1680 N N . VAL A 1 212 ? -4.986 -2.941 3.375 1.00 91.56 212 VAL A N 1
ATOM 1681 C CA . VAL A 1 212 ? -4.575 -4.237 2.810 1.00 91.56 212 VAL A CA 1
ATOM 1682 C C . VAL A 1 212 ? -3.841 -5.084 3.850 1.00 91.56 212 VAL A C 1
ATOM 1684 O O . VAL A 1 212 ? -4.110 -6.276 3.964 1.00 91.56 212 VAL A O 1
ATOM 1687 N N . LYS A 1 213 ? -2.968 -4.482 4.665 1.00 86.31 213 LYS A N 1
ATOM 1688 C CA . LYS A 1 213 ? -2.320 -5.186 5.782 1.00 86.31 213 LYS A CA 1
ATOM 1689 C C . LYS A 1 213 ? -3.338 -5.711 6.793 1.00 86.31 213 LYS A C 1
ATOM 1691 O O . LYS A 1 213 ? -3.227 -6.861 7.200 1.00 86.31 213 LYS A O 1
ATOM 1696 N N . MET A 1 214 ? -4.333 -4.902 7.159 1.00 87.75 214 MET A N 1
ATOM 1697 C CA . MET A 1 214 ? -5.410 -5.320 8.060 1.00 87.75 214 MET A CA 1
ATOM 1698 C C . MET A 1 214 ? -6.249 -6.460 7.474 1.00 87.75 214 MET A C 1
ATOM 1700 O O . MET A 1 214 ? -6.657 -7.345 8.217 1.00 87.75 214 MET A O 1
ATOM 1704 N N . LEU A 1 215 ? -6.470 -6.475 6.158 1.00 87.06 215 LEU A N 1
ATOM 1705 C CA . LEU A 1 215 ? -7.186 -7.557 5.479 1.00 87.06 215 LEU A CA 1
ATOM 1706 C C . LEU A 1 215 ? -6.380 -8.862 5.432 1.00 87.06 215 LEU A C 1
ATOM 1708 O O . LEU A 1 215 ? -6.950 -9.930 5.625 1.00 87.06 215 LEU A O 1
ATOM 1712 N N . LEU A 1 216 ? -5.071 -8.788 5.177 1.00 85.69 216 LEU A N 1
ATOM 1713 C CA . LEU A 1 216 ? -4.216 -9.975 5.040 1.00 85.69 216 LEU A CA 1
ATOM 1714 C C . LEU A 1 216 ? -3.771 -10.560 6.384 1.00 85.69 216 LEU A C 1
ATOM 1716 O O . LEU A 1 216 ? -3.631 -11.773 6.508 1.00 85.69 216 LEU A O 1
ATOM 1720 N N . TYR A 1 217 ? -3.516 -9.702 7.373 1.00 81.31 217 TYR A N 1
ATOM 1721 C CA . TYR A 1 217 ? -2.860 -10.080 8.630 1.00 81.31 217 TYR A CA 1
ATOM 1722 C C . TYR A 1 217 ? -3.682 -9.738 9.876 1.00 81.31 217 TYR A C 1
ATOM 1724 O O . TYR A 1 217 ? -3.256 -10.036 10.986 1.00 81.31 217 TYR A O 1
ATOM 1732 N N . GLY A 1 218 ? -4.852 -9.120 9.716 1.00 74.88 218 GLY A N 1
ATOM 1733 C CA . GLY A 1 218 ? -5.693 -8.676 10.822 1.00 74.88 218 GLY A CA 1
ATOM 1734 C C . GLY A 1 218 ? -5.303 -7.303 11.404 1.00 74.88 218 GLY A C 1
ATOM 1735 O O . GLY A 1 218 ? -4.249 -6.734 11.098 1.00 74.88 218 GLY A O 1
ATOM 1736 N N . PRO A 1 219 ? -6.161 -6.732 12.270 1.00 77.56 219 PRO A N 1
ATOM 1737 C CA . PRO A 1 219 ? -5.950 -5.418 12.884 1.00 77.56 219 PRO A CA 1
ATOM 1738 C C . PRO A 1 219 ? -4.985 -5.433 14.084 1.00 77.56 219 PRO A C 1
ATOM 1740 O O . PRO A 1 219 ? -4.813 -4.412 14.742 1.00 77.56 219 PRO A O 1
ATOM 1743 N N . ASN A 1 220 ? -4.371 -6.574 14.414 1.00 71.00 220 ASN A N 1
ATOM 1744 C CA . ASN A 1 220 ? -3.547 -6.707 15.612 1.00 71.00 220 ASN A CA 1
ATOM 1745 C C . ASN A 1 220 ? -2.200 -5.972 15.464 1.00 71.00 220 ASN A C 1
ATOM 1747 O O . ASN A 1 220 ? -1.351 -6.362 14.662 1.00 71.00 220 ASN A O 1
ATOM 1751 N N . CYS A 1 221 ? -1.980 -4.949 16.295 1.00 59.03 221 CYS A N 1
ATOM 1752 C CA . CYS A 1 221 ? -0.783 -4.105 16.287 1.00 59.03 221 CYS A CA 1
ATOM 1753 C C . CYS A 1 221 ? 0.536 -4.884 16.449 1.00 59.03 221 CYS A C 1
ATOM 1755 O O . CYS A 1 221 ? 1.538 -4.491 15.857 1.00 59.03 221 CYS A O 1
ATOM 1757 N N . GLN A 1 222 ? 0.549 -5.994 17.201 1.00 57.91 222 GLN A N 1
ATOM 1758 C CA . GLN A 1 222 ? 1.755 -6.822 17.372 1.00 57.91 222 GLN A CA 1
ATOM 1759 C C . GLN A 1 222 ? 2.139 -7.525 16.066 1.00 57.91 222 GLN A C 1
ATOM 1761 O O . GLN A 1 222 ? 3.283 -7.447 15.627 1.00 57.91 222 GLN A O 1
ATOM 1766 N N . GLN A 1 223 ? 1.154 -8.107 15.378 1.00 58.03 223 GLN A N 1
ATOM 1767 C CA . GLN A 1 223 ? 1.364 -8.714 14.064 1.00 58.03 223 GLN A CA 1
ATOM 1768 C C . GLN A 1 223 ? 1.713 -7.660 13.006 1.00 58.03 223 GLN A C 1
ATOM 1770 O O . GLN A 1 223 ? 2.447 -7.953 12.071 1.00 58.03 223 GLN A O 1
ATOM 1775 N N . GLN A 1 224 ? 1.235 -6.420 13.133 1.00 59.56 224 GLN A N 1
ATOM 1776 C CA . GLN A 1 224 ? 1.598 -5.348 12.200 1.00 59.56 224 GLN A CA 1
ATOM 1777 C C . GLN A 1 224 ? 3.029 -4.825 12.385 1.00 59.56 224 GLN A C 1
ATOM 1779 O O . GLN A 1 224 ? 3.645 -4.438 11.392 1.00 59.56 224 GLN A O 1
ATOM 1784 N N . ALA A 1 225 ? 3.563 -4.841 13.612 1.00 58.59 225 ALA A N 1
ATOM 1785 C CA . ALA A 1 225 ? 4.944 -4.454 13.904 1.00 58.59 225 ALA A CA 1
ATOM 1786 C C . ALA A 1 225 ? 5.959 -5.511 13.433 1.00 58.59 225 ALA A C 1
ATOM 1788 O O . ALA A 1 225 ? 7.010 -5.161 12.909 1.00 58.59 225 ALA A O 1
ATOM 1789 N N . GLU A 1 226 ? 5.629 -6.800 13.546 1.00 59.22 226 GLU A N 1
ATOM 1790 C CA . GLU A 1 226 ? 6.468 -7.894 13.031 1.00 59.22 226 GLU A CA 1
ATOM 1791 C C . GLU A 1 226 ? 6.410 -8.003 11.494 1.00 59.22 226 GLU A C 1
ATOM 1793 O O . GLU A 1 226 ? 7.375 -8.409 10.849 1.00 59.22 226 GLU A O 1
ATOM 1798 N N . ASN A 1 227 ? 5.298 -7.583 10.880 1.00 57.09 227 ASN A N 1
ATOM 1799 C CA . ASN A 1 227 ? 5.080 -7.610 9.431 1.00 57.09 227 ASN A CA 1
ATOM 1800 C C . ASN A 1 227 ? 5.436 -6.276 8.755 1.00 57.09 227 ASN A C 1
ATOM 1802 O O . ASN A 1 227 ? 4.621 -5.691 8.024 1.00 57.09 227 ASN A O 1
ATOM 1806 N N . HIS A 1 228 ? 6.665 -5.794 8.965 1.00 55.00 228 HIS A N 1
ATOM 1807 C CA . HIS A 1 228 ? 7.204 -4.677 8.190 1.00 55.00 228 HIS A CA 1
ATOM 1808 C C . HIS A 1 228 ? 7.072 -4.975 6.683 1.00 55.00 228 HIS A C 1
ATOM 1810 O O . HIS A 1 228 ? 7.673 -5.901 6.156 1.00 55.00 228 HIS A O 1
ATOM 1816 N N . ALA A 1 229 ? 6.215 -4.197 6.014 1.00 60.38 229 ALA A N 1
ATOM 1817 C CA . ALA A 1 229 ? 6.117 -4.041 4.560 1.00 60.38 229 ALA A CA 1
ATOM 1818 C C . ALA A 1 229 ? 6.232 -5.335 3.713 1.00 60.38 229 ALA A C 1
ATOM 1820 O O . ALA A 1 229 ? 6.938 -5.358 2.710 1.00 60.38 229 ALA A O 1
ATOM 1821 N N . ARG A 1 230 ? 5.509 -6.403 4.083 1.00 76.25 230 ARG A N 1
ATOM 1822 C CA . ARG A 1 230 ? 5.444 -7.636 3.281 1.00 76.25 230 ARG A CA 1
ATOM 1823 C C . ARG A 1 230 ? 5.049 -7.343 1.825 1.00 76.25 230 ARG A C 1
ATOM 1825 O O . ARG A 1 230 ? 4.060 -6.643 1.573 1.00 76.25 230 ARG A O 1
ATOM 1832 N N . GLN A 1 231 ? 5.837 -7.870 0.886 1.00 87.62 231 GLN A N 1
ATOM 1833 C CA . GLN A 1 231 ? 5.757 -7.581 -0.550 1.00 87.62 231 GLN A CA 1
ATOM 1834 C C . GLN A 1 231 ? 4.354 -7.837 -1.120 1.00 87.62 231 GLN A C 1
ATOM 1836 O O . GLN A 1 231 ? 3.898 -7.108 -1.999 1.00 87.62 231 GLN A O 1
ATOM 1841 N N . GLU A 1 232 ? 3.630 -8.821 -0.596 1.00 89.94 232 GLU A N 1
ATOM 1842 C CA . GLU A 1 232 ? 2.269 -9.183 -0.992 1.00 89.94 232 GLU A CA 1
ATOM 1843 C C . GLU A 1 232 ? 1.289 -8.030 -0.750 1.00 89.94 232 GLU A C 1
ATOM 1845 O O . GLU A 1 232 ? 0.509 -7.680 -1.637 1.00 89.94 232 GLU A O 1
ATOM 1850 N N . ALA A 1 233 ? 1.368 -7.382 0.419 1.00 90.88 233 ALA A N 1
ATOM 1851 C CA . ALA A 1 233 ? 0.494 -6.263 0.767 1.00 90.88 233 ALA A CA 1
ATOM 1852 C C . ALA A 1 233 ? 0.770 -5.042 -0.119 1.00 90.88 233 ALA A C 1
ATOM 1854 O O . ALA A 1 233 ? -0.162 -4.384 -0.579 1.00 90.88 233 ALA A O 1
ATOM 1855 N N . ILE A 1 234 ? 2.048 -4.769 -0.397 1.00 91.25 234 ILE A N 1
ATOM 1856 C CA . ILE A 1 234 ? 2.466 -3.694 -1.304 1.00 91.25 234 ILE A CA 1
ATOM 1857 C C . ILE A 1 234 ? 1.977 -3.975 -2.729 1.00 91.25 234 ILE A C 1
ATOM 1859 O O . ILE A 1 234 ? 1.433 -3.088 -3.382 1.00 91.25 234 ILE A O 1
ATOM 1863 N N . THR A 1 235 ? 2.125 -5.216 -3.194 1.00 93.75 235 THR A N 1
ATOM 1864 C CA . THR A 1 235 ? 1.716 -5.645 -4.538 1.00 93.75 235 THR A CA 1
ATOM 1865 C C . THR A 1 235 ? 0.205 -5.515 -4.717 1.00 93.75 235 THR A C 1
ATOM 1867 O O . THR A 1 235 ? -0.255 -4.926 -5.694 1.00 93.75 235 THR A O 1
ATOM 1870 N N . ILE A 1 236 ? -0.584 -5.993 -3.748 1.00 94.62 236 ILE A N 1
ATOM 1871 C CA . ILE A 1 236 ? -2.047 -5.873 -3.778 1.00 94.62 236 ILE A CA 1
ATOM 1872 C C . ILE A 1 236 ? -2.474 -4.404 -3.716 1.00 94.62 236 ILE A C 1
ATOM 1874 O O . ILE A 1 236 ? -3.334 -3.992 -4.492 1.00 94.62 236 ILE A O 1
ATOM 1878 N N . ALA A 1 237 ? -1.858 -3.588 -2.855 1.00 93.88 237 ALA A N 1
ATOM 1879 C CA . ALA A 1 237 ? -2.154 -2.158 -2.790 1.00 93.88 237 ALA A CA 1
ATOM 1880 C C . ALA A 1 237 ? -1.858 -1.452 -4.125 1.00 93.88 237 ALA A C 1
ATOM 1882 O O . ALA A 1 237 ? -2.686 -0.674 -4.600 1.00 93.88 237 ALA A O 1
ATOM 1883 N N . GLN A 1 238 ? -0.725 -1.764 -4.764 1.00 93.31 238 GLN A N 1
ATOM 1884 C CA . GLN A 1 238 ? -0.363 -1.222 -6.076 1.00 93.31 238 GLN A CA 1
ATOM 1885 C C . GLN A 1 238 ? -1.351 -1.640 -7.163 1.00 93.31 238 GLN A C 1
ATOM 1887 O O . GLN A 1 238 ? -1.723 -0.810 -7.988 1.00 93.31 238 GLN A O 1
ATOM 1892 N N . LEU A 1 239 ? -1.812 -2.894 -7.153 1.00 94.12 239 LEU A N 1
ATOM 1893 C CA . LEU A 1 239 ? -2.821 -3.389 -8.092 1.00 94.12 239 LEU A CA 1
ATOM 1894 C C . LEU A 1 239 ? -4.188 -2.739 -7.873 1.00 94.12 239 LEU A C 1
ATOM 1896 O O . LEU A 1 239 ? -4.869 -2.409 -8.845 1.00 94.12 239 LEU A O 1
ATOM 1900 N N . ILE A 1 240 ? -4.587 -2.534 -6.615 1.00 93.00 240 ILE A N 1
ATOM 1901 C CA . ILE A 1 240 ? -5.818 -1.818 -6.278 1.00 93.00 240 ILE A CA 1
ATOM 1902 C C . ILE A 1 240 ? -5.730 -0.386 -6.806 1.00 93.00 240 ILE A C 1
ATOM 1904 O O . ILE A 1 240 ? -6.626 0.026 -7.538 1.00 93.00 240 ILE A O 1
ATOM 1908 N N . HIS A 1 241 ? -4.646 0.335 -6.498 1.00 91.69 241 HIS A N 1
ATOM 1909 C CA . HIS A 1 241 ? -4.406 1.698 -6.975 1.00 91.69 241 HIS A CA 1
ATOM 1910 C C . HIS A 1 241 ? -4.406 1.767 -8.511 1.00 91.69 241 HIS A C 1
ATOM 1912 O O . HIS A 1 241 ? -5.162 2.542 -9.088 1.00 91.69 241 HIS A O 1
ATOM 1918 N N . PHE A 1 242 ? -3.657 0.881 -9.171 1.00 90.75 242 PHE A N 1
ATOM 1919 C CA . PHE A 1 242 ? -3.575 0.774 -10.631 1.00 90.75 242 PHE A CA 1
ATOM 1920 C C . PHE A 1 242 ? -4.936 0.596 -11.309 1.00 90.75 242 PHE A C 1
ATOM 1922 O O . PHE A 1 242 ? -5.202 1.165 -12.367 1.00 90.75 242 PHE A O 1
ATOM 1929 N N . ASN A 1 243 ? -5.829 -0.178 -10.691 1.00 89.50 243 ASN A N 1
ATOM 1930 C CA . ASN A 1 243 ? -7.158 -0.447 -11.230 1.00 89.50 243 ASN A CA 1
ATOM 1931 C C . ASN A 1 243 ? -8.226 0.577 -10.809 1.00 89.50 243 ASN A C 1
ATOM 1933 O O . ASN A 1 243 ? -9.383 0.445 -11.230 1.00 89.50 243 ASN A O 1
ATOM 1937 N N . MET A 1 244 ? -7.892 1.586 -9.995 1.00 87.44 244 MET A N 1
ATOM 1938 C CA . MET A 1 244 ? -8.844 2.628 -9.615 1.00 87.44 244 MET A CA 1
ATOM 1939 C C . MET A 1 244 ? -9.211 3.490 -10.824 1.00 87.44 244 MET A C 1
ATOM 1941 O O . MET A 1 244 ? -8.365 4.079 -11.489 1.00 87.44 244 MET A O 1
ATOM 1945 N N . ARG A 1 245 ? -10.515 3.618 -11.079 1.00 77.12 245 ARG A N 1
ATOM 1946 C CA . ARG A 1 245 ? -11.037 4.527 -12.105 1.00 77.12 245 ARG A CA 1
ATOM 1947 C C . ARG A 1 245 ? -11.243 5.918 -11.528 1.00 77.12 245 ARG A C 1
ATOM 1949 O O . ARG A 1 245 ? -11.877 6.049 -10.481 1.00 77.12 245 ARG A O 1
ATOM 1956 N N . VAL A 1 246 ? -10.775 6.941 -12.232 1.00 70.31 246 VAL A N 1
ATOM 1957 C CA . VAL A 1 246 ? -11.249 8.318 -12.046 1.00 70.31 246 VAL A CA 1
ATOM 1958 C C . VAL A 1 246 ? -12.648 8.400 -12.665 1.00 70.31 246 VAL A C 1
ATOM 1960 O O . VAL A 1 246 ? -12.882 7.782 -13.704 1.00 70.31 246 VAL A O 1
ATOM 1963 N N . ASN A 1 247 ? -13.592 9.098 -12.029 1.00 60.22 247 ASN A N 1
ATOM 1964 C CA . ASN A 1 247 ? -14.945 9.283 -12.567 1.00 60.22 247 ASN A CA 1
ATOM 1965 C C . ASN A 1 247 ? -14.877 10.157 -13.831 1.00 60.22 247 ASN A C 1
ATOM 1967 O O . ASN A 1 247 ? -15.059 11.367 -13.770 1.00 60.22 247 ASN A O 1
ATOM 1971 N N . ALA A 1 248 ? -14.572 9.540 -14.966 1.00 59.44 248 ALA A N 1
ATOM 1972 C CA . ALA A 1 248 ? -14.616 10.140 -16.287 1.00 59.44 248 ALA A CA 1
ATOM 1973 C C . ALA A 1 248 ? -15.677 9.403 -17.120 1.00 59.44 248 ALA A C 1
ATOM 1975 O O . ALA A 1 248 ? -15.846 8.190 -16.948 1.00 59.44 248 ALA A O 1
ATOM 1976 N N . PRO A 1 249 ? -16.404 10.101 -18.011 1.00 54.16 249 PRO A N 1
ATOM 1977 C CA . PRO A 1 249 ? -17.367 9.459 -18.894 1.00 54.16 249 PRO A CA 1
ATOM 1978 C C . PRO A 1 249 ? -16.665 8.368 -19.708 1.00 54.16 249 PRO A C 1
ATOM 1980 O O . PRO A 1 249 ? -15.684 8.627 -20.409 1.00 54.16 249 PRO A O 1
ATOM 1983 N N . VAL A 1 250 ? -17.159 7.136 -19.583 1.00 54.25 250 VAL A N 1
ATOM 1984 C CA . VAL A 1 250 ? -16.624 5.973 -20.295 1.00 54.25 250 VAL A CA 1
ATOM 1985 C C . VAL A 1 250 ? -16.928 6.156 -21.777 1.00 54.25 250 VAL A C 1
ATOM 1987 O O . VAL A 1 250 ? -18.056 5.957 -22.221 1.00 54.25 250 VAL A O 1
ATOM 1990 N N . LYS A 1 251 ? -15.924 6.555 -22.557 1.00 57.59 251 LYS A N 1
ATOM 1991 C CA . LYS A 1 251 ? -16.000 6.492 -24.019 1.00 57.59 251 LYS A CA 1
ATOM 1992 C C . LYS A 1 251 ? -15.752 5.044 -24.444 1.00 57.59 251 LYS A C 1
ATOM 1994 O O . LYS A 1 251 ? -14.857 4.392 -23.908 1.00 57.59 251 LYS A O 1
ATOM 1999 N N . ALA A 1 252 ? -16.532 4.533 -25.395 1.00 47.28 252 ALA A N 1
ATOM 2000 C CA . ALA A 1 252 ? -16.302 3.202 -25.954 1.00 47.28 252 ALA A CA 1
ATOM 2001 C C . ALA A 1 252 ? -14.847 3.093 -26.456 1.00 47.28 252 ALA A C 1
ATOM 2003 O O . ALA A 1 252 ? -14.390 3.940 -27.220 1.00 47.28 252 ALA A O 1
ATOM 2004 N N . GLY A 1 253 ? -14.106 2.093 -25.967 1.00 55.25 253 GLY A N 1
ATOM 2005 C CA . GLY A 1 253 ? -12.678 1.913 -26.263 1.00 55.25 253 GLY A CA 1
ATOM 2006 C C . GLY A 1 253 ? -11.697 2.618 -25.312 1.00 55.25 253 GLY A C 1
ATOM 2007 O O . GLY A 1 253 ? -10.492 2.540 -25.539 1.00 55.25 253 GLY A O 1
ATOM 2008 N N . SER A 1 254 ? -12.156 3.280 -24.241 1.00 55.53 254 SER A N 1
ATOM 2009 C CA . SER A 1 254 ? -11.252 3.874 -23.245 1.00 55.53 254 SER A CA 1
ATOM 2010 C C . SER A 1 254 ? -10.479 2.801 -22.470 1.00 55.53 254 SER A C 1
ATOM 2012 O O . SER A 1 254 ? -11.078 1.851 -21.956 1.00 55.53 254 SER A O 1
ATOM 2014 N N . VAL A 1 255 ? -9.163 2.985 -22.329 1.00 57.66 255 VAL A N 1
ATOM 2015 C CA . VAL A 1 255 ? -8.300 2.144 -21.485 1.00 57.66 255 VAL A CA 1
ATOM 2016 C C . VAL A 1 255 ? -8.847 2.129 -20.054 1.00 57.66 255 VAL A C 1
ATOM 2018 O O . VAL A 1 255 ? -9.250 3.161 -19.522 1.00 57.66 255 VAL A O 1
ATOM 2021 N N . ARG A 1 256 ? -8.890 0.943 -19.430 1.00 60.41 256 ARG A N 1
ATOM 2022 C CA . ARG A 1 256 ? -9.474 0.746 -18.090 1.00 60.41 256 ARG A CA 1
ATOM 2023 C C . ARG A 1 256 ? -8.809 1.602 -17.002 1.00 60.41 256 ARG A C 1
ATOM 2025 O O . ARG A 1 256 ? -9.491 1.940 -16.037 1.00 60.41 256 ARG A O 1
ATOM 2032 N N . HIS A 1 257 ? -7.515 1.891 -17.138 1.00 67.44 257 HIS A N 1
ATOM 2033 C CA . HIS A 1 257 ? -6.708 2.639 -16.175 1.00 67.44 257 HIS A CA 1
ATOM 2034 C C . HIS A 1 257 ? -6.181 3.938 -16.799 1.00 67.44 257 HIS A C 1
ATOM 2036 O O . HIS A 1 257 ? -5.866 3.985 -17.989 1.00 67.44 257 HIS A O 1
ATOM 2042 N N . THR A 1 258 ? -6.081 4.988 -15.986 1.00 72.50 258 THR A N 1
ATOM 2043 C CA . THR A 1 258 ? -5.439 6.253 -16.367 1.00 72.50 258 THR A CA 1
ATOM 2044 C C . THR A 1 258 ? -3.935 6.129 -16.143 1.00 72.50 258 THR A C 1
ATOM 2046 O O . THR A 1 258 ? -3.524 5.561 -15.135 1.00 72.50 258 THR A O 1
ATOM 2049 N N . ARG A 1 259 ? -3.109 6.709 -17.027 1.00 76.94 259 ARG A N 1
ATOM 2050 C CA . ARG A 1 259 ? -1.639 6.734 -16.871 1.00 76.94 259 ARG A CA 1
ATOM 2051 C C . ARG A 1 259 ? -1.202 7.272 -15.503 1.00 76.94 259 ARG A C 1
ATOM 2053 O O . ARG A 1 259 ? -0.228 6.792 -14.945 1.00 76.94 259 ARG A O 1
ATOM 2060 N N . SER A 1 260 ? -1.955 8.220 -14.941 1.00 79.12 260 SER A N 1
ATOM 2061 C CA . SER A 1 260 ? -1.679 8.792 -13.621 1.00 79.12 260 SER A CA 1
ATOM 2062 C C . SER A 1 260 ? -1.744 7.777 -12.472 1.00 79.12 260 SER A C 1
ATOM 2064 O O . SER A 1 260 ? -1.186 8.032 -11.415 1.00 79.12 260 SER A O 1
ATOM 2066 N N . MET A 1 261 ? -2.425 6.646 -12.683 1.00 84.06 261 MET A N 1
ATOM 2067 C CA . MET A 1 261 ? -2.572 5.560 -11.711 1.00 84.06 261 MET A CA 1
ATOM 2068 C C . MET A 1 261 ? -1.583 4.413 -11.967 1.00 84.06 261 MET A C 1
ATOM 2070 O O . MET A 1 261 ? -1.652 3.389 -11.291 1.00 84.06 261 MET A O 1
ATOM 2074 N N . GLU A 1 262 ? -0.693 4.524 -12.962 1.00 88.31 262 GLU A N 1
ATOM 2075 C CA . GLU A 1 262 ? 0.361 3.528 -13.168 1.00 88.31 262 GLU A CA 1
ATOM 2076 C C . GLU A 1 262 ? 1.222 3.421 -11.904 1.00 88.31 262 GLU A C 1
ATOM 2078 O O . GLU A 1 262 ? 1.630 4.423 -11.323 1.00 88.31 262 GLU A O 1
ATOM 2083 N N . THR A 1 263 ? 1.487 2.190 -11.470 1.00 90.31 263 THR A N 1
ATOM 2084 C CA . THR A 1 263 ? 2.358 1.891 -10.329 1.00 90.31 263 THR A CA 1
ATOM 2085 C C . THR A 1 263 ? 3.560 1.063 -10.799 1.00 90.31 263 THR A C 1
ATOM 2087 O O . THR A 1 263 ? 3.515 0.463 -11.881 1.00 90.31 263 THR A O 1
ATOM 2090 N N . PRO A 1 264 ? 4.663 1.019 -10.031 1.00 91.00 264 PRO A N 1
ATOM 2091 C CA . PRO A 1 264 ? 5.874 0.303 -10.423 1.00 91.00 264 PRO A CA 1
ATOM 2092 C C . PRO A 1 264 ? 5.649 -1.167 -10.788 1.00 91.00 264 PRO A C 1
ATOM 2094 O O . PRO A 1 264 ? 6.182 -1.632 -11.795 1.00 91.00 264 PRO A O 1
ATOM 2097 N N . PHE A 1 265 ? 4.855 -1.904 -10.006 1.00 92.44 265 PHE A N 1
ATOM 2098 C CA . PHE A 1 265 ? 4.697 -3.348 -10.174 1.00 92.44 265 PHE A CA 1
ATOM 2099 C C . PHE A 1 265 ? 4.032 -3.740 -11.510 1.00 92.44 265 PHE A C 1
ATOM 2101 O O . PHE A 1 265 ? 4.665 -4.479 -12.269 1.00 92.44 265 PHE A O 1
ATOM 2108 N N . PRO A 1 266 ? 2.827 -3.248 -11.874 1.00 92.81 266 PRO A N 1
ATOM 2109 C CA . PRO A 1 266 ? 2.189 -3.591 -13.152 1.00 92.81 266 PRO A CA 1
ATOM 2110 C C . PRO A 1 266 ? 3.014 -3.169 -14.374 1.00 92.81 266 PRO A C 1
ATOM 2112 O O . PRO A 1 266 ? 3.062 -3.883 -15.385 1.00 92.81 266 PRO A O 1
ATOM 2115 N N . THR A 1 267 ? 3.695 -2.024 -14.275 1.00 91.38 267 THR A N 1
ATOM 2116 C CA . THR A 1 267 ? 4.585 -1.509 -15.321 1.00 91.38 267 THR A CA 1
ATOM 2117 C C . THR A 1 267 ? 5.786 -2.430 -15.512 1.00 91.38 267 THR A C 1
ATOM 2119 O O . THR A 1 267 ? 6.022 -2.925 -16.618 1.00 91.38 267 THR A O 1
ATOM 2122 N N . TYR A 1 268 ? 6.503 -2.738 -14.430 1.00 91.25 268 TYR A N 1
ATOM 2123 C CA . TYR A 1 268 ? 7.671 -3.613 -14.463 1.00 91.25 268 TYR A CA 1
ATOM 2124 C C . TYR A 1 268 ? 7.323 -5.034 -14.914 1.00 91.25 268 TYR A C 1
ATOM 2126 O O . TYR A 1 268 ? 8.025 -5.592 -15.756 1.00 91.25 268 TYR A O 1
ATOM 2134 N N . LEU A 1 269 ? 6.220 -5.609 -14.421 1.00 93.88 269 LEU A N 1
ATOM 2135 C CA . LEU A 1 269 ? 5.778 -6.951 -14.804 1.00 93.88 269 LEU A CA 1
ATOM 2136 C C . LEU A 1 269 ? 5.599 -7.067 -16.323 1.00 93.88 269 LEU A C 1
ATOM 2138 O O . LEU A 1 269 ? 6.064 -8.026 -16.938 1.00 93.88 269 LEU A O 1
ATOM 2142 N N . SER A 1 270 ? 4.978 -6.063 -16.938 1.00 93.94 270 SER A N 1
ATOM 2143 C CA . SER A 1 270 ? 4.714 -6.046 -18.380 1.00 93.94 270 SER A CA 1
ATOM 2144 C C . SER A 1 270 ? 5.996 -5.866 -19.199 1.00 93.94 270 SER A C 1
ATOM 2146 O O . SER A 1 270 ? 6.195 -6.561 -20.198 1.00 93.94 270 SER A O 1
ATOM 2148 N N . LEU A 1 271 ? 6.901 -4.987 -18.747 1.00 91.94 271 LEU A N 1
ATOM 2149 C CA . LEU A 1 271 ? 8.230 -4.807 -19.344 1.00 91.94 271 LEU A CA 1
ATOM 2150 C C . LEU A 1 271 ? 9.062 -6.094 -19.259 1.00 91.94 271 LEU A C 1
ATOM 2152 O O . LEU A 1 271 ? 9.666 -6.512 -20.247 1.00 91.94 271 LEU A O 1
ATOM 2156 N N . MET A 1 272 ? 9.052 -6.759 -18.102 1.00 93.19 272 MET A N 1
ATOM 2157 C CA . MET A 1 272 ? 9.751 -8.023 -17.876 1.00 93.19 272 MET A CA 1
ATOM 2158 C C . MET A 1 272 ? 9.194 -9.136 -18.770 1.00 93.19 272 MET A C 1
ATOM 2160 O O . MET A 1 272 ? 9.971 -9.851 -19.405 1.00 93.19 272 MET A O 1
ATOM 2164 N N . LEU A 1 273 ? 7.866 -9.277 -18.849 1.00 94.44 273 LEU A N 1
ATOM 2165 C CA . LEU A 1 273 ? 7.212 -10.257 -19.721 1.00 94.44 273 LEU A CA 1
ATOM 2166 C C . LEU A 1 273 ? 7.612 -10.046 -21.181 1.00 94.44 273 LEU A C 1
ATOM 2168 O O . LEU A 1 273 ? 7.996 -11.004 -21.858 1.00 94.44 273 LEU A O 1
ATOM 2172 N N . HIS A 1 274 ? 7.578 -8.799 -21.655 1.00 93.94 274 HIS A N 1
ATOM 2173 C CA . HIS A 1 274 ? 8.011 -8.481 -23.008 1.00 93.94 274 HIS A CA 1
ATOM 2174 C C . HIS A 1 274 ? 9.497 -8.792 -23.221 1.00 93.94 274 HIS A C 1
ATOM 2176 O O . HIS A 1 274 ? 9.839 -9.442 -24.205 1.00 93.94 274 HIS A O 1
ATOM 2182 N N . SER A 1 275 ? 10.368 -8.385 -22.294 1.00 89.56 275 SER A N 1
ATOM 2183 C CA . SER A 1 275 ? 11.816 -8.605 -22.382 1.00 89.56 275 SER A CA 1
ATOM 2184 C C . SER A 1 275 ? 12.171 -10.091 -22.486 1.00 89.56 275 SER A C 1
ATOM 2186 O O . SER A 1 275 ? 12.947 -10.480 -23.358 1.00 89.56 275 SER A O 1
ATOM 2188 N N . LYS A 1 276 ? 11.547 -10.936 -21.653 1.00 91.50 276 LYS A N 1
ATOM 2189 C CA . LYS A 1 276 ? 11.846 -12.375 -21.593 1.00 91.50 276 LYS A CA 1
ATOM 2190 C C . LYS A 1 276 ? 11.231 -13.193 -22.722 1.00 91.50 276 LYS A C 1
ATOM 2192 O O . LYS A 1 276 ? 11.781 -14.226 -23.080 1.00 91.50 276 LYS A O 1
ATOM 2197 N N . THR A 1 277 ? 10.074 -12.788 -23.240 1.00 92.50 277 THR A N 1
ATO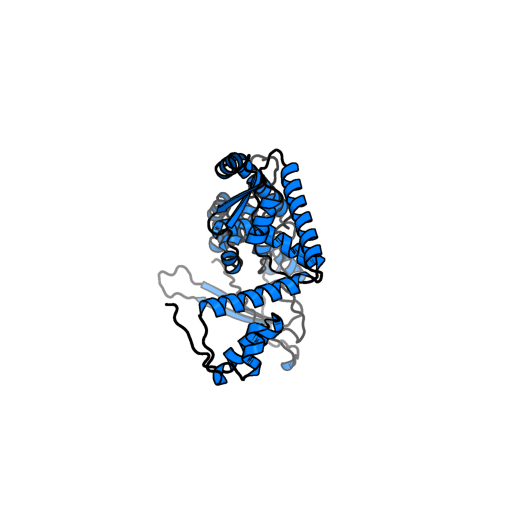M 2198 C CA . THR A 1 277 ? 9.307 -13.643 -24.164 1.00 92.50 277 THR A CA 1
ATOM 2199 C C . THR A 1 277 ? 9.196 -13.081 -25.570 1.00 92.50 277 THR A C 1
ATOM 2201 O O . THR A 1 277 ? 8.973 -13.843 -26.503 1.00 92.50 277 THR A O 1
ATOM 2204 N N . ARG A 1 278 ? 9.276 -11.753 -25.725 1.00 88.44 278 ARG A N 1
ATOM 2205 C CA . ARG A 1 278 ? 8.925 -11.010 -26.947 1.00 88.44 278 ARG A CA 1
ATOM 2206 C C . ARG A 1 278 ? 7.512 -11.297 -27.482 1.00 88.44 278 ARG A C 1
ATOM 2208 O O . ARG A 1 278 ? 7.172 -10.844 -28.570 1.00 88.44 278 ARG A O 1
ATOM 2215 N N . LYS A 1 279 ? 6.650 -11.971 -26.709 1.00 91.31 279 LYS A N 1
ATOM 2216 C CA . LYS A 1 279 ? 5.289 -12.351 -27.111 1.00 91.31 279 LYS A CA 1
ATOM 2217 C C . LYS A 1 279 ? 4.284 -11.283 -26.700 1.00 91.31 279 LYS A C 1
ATOM 2219 O O . LYS A 1 279 ? 4.024 -11.090 -25.513 1.00 91.31 279 LYS A O 1
ATOM 2224 N N . ARG A 1 280 ? 3.676 -10.631 -27.692 1.00 93.81 280 ARG A N 1
ATOM 2225 C CA . ARG A 1 280 ? 2.606 -9.644 -27.490 1.00 93.81 280 ARG A CA 1
ATOM 2226 C C . ARG A 1 280 ? 1.419 -10.222 -26.718 1.00 93.81 280 ARG A C 1
ATOM 2228 O O . ARG A 1 280 ? 0.980 -9.609 -25.750 1.00 93.81 280 ARG A O 1
ATOM 2235 N N . ASP A 1 281 ? 0.950 -11.409 -27.099 1.00 94.75 281 ASP A N 1
ATOM 2236 C CA . ASP A 1 281 ? -0.271 -12.002 -26.535 1.00 94.75 281 ASP A CA 1
ATOM 2237 C C . ASP A 1 281 ? -0.194 -12.208 -25.018 1.00 94.75 281 ASP A C 1
ATOM 2239 O O . ASP A 1 281 ? -1.195 -12.055 -24.319 1.00 94.75 281 ASP A O 1
ATOM 2243 N N . LEU A 1 282 ? 0.998 -12.501 -24.484 1.00 95.19 282 LEU A N 1
ATOM 2244 C CA . LEU A 1 282 ? 1.210 -12.640 -23.040 1.00 95.19 282 LEU A CA 1
ATOM 2245 C C . LEU A 1 282 ? 1.066 -11.301 -22.311 1.00 95.19 282 LEU A C 1
ATOM 2247 O O . LEU A 1 282 ? 0.427 -11.240 -21.262 1.00 95.19 282 LEU A O 1
ATOM 2251 N N . VAL A 1 283 ? 1.618 -10.227 -22.880 1.00 95.19 283 VAL A N 1
ATOM 2252 C CA . VAL A 1 283 ? 1.493 -8.873 -22.323 1.00 95.19 283 VAL A CA 1
ATOM 2253 C C . VAL A 1 283 ? 0.039 -8.409 -22.386 1.00 95.19 283 VAL A C 1
ATOM 2255 O O . VAL A 1 283 ? -0.501 -7.943 -21.386 1.00 95.19 283 VAL A O 1
ATOM 2258 N N . ASP A 1 284 ? -0.633 -8.615 -23.520 1.00 92.69 284 ASP A N 1
ATOM 2259 C CA . ASP A 1 284 ? -2.044 -8.254 -23.679 1.00 92.69 284 ASP A CA 1
ATOM 2260 C C . ASP A 1 284 ? -2.954 -9.078 -22.746 1.00 92.69 284 ASP A C 1
ATOM 2262 O O . ASP A 1 284 ? -3.948 -8.563 -22.236 1.00 92.69 284 ASP A O 1
ATOM 2266 N N . THR A 1 285 ? -2.603 -10.332 -22.451 1.00 94.31 285 THR A N 1
ATOM 2267 C CA . THR A 1 285 ? -3.316 -11.166 -21.468 1.00 94.31 285 THR A CA 1
ATOM 2268 C C . THR A 1 285 ? -3.138 -10.639 -20.043 1.00 94.31 285 THR A C 1
ATOM 2270 O O . THR A 1 285 ? -4.126 -10.459 -19.329 1.00 94.31 285 THR A O 1
ATOM 2273 N N . ALA A 1 286 ? -1.907 -10.317 -19.636 1.00 93.38 286 ALA A N 1
ATOM 2274 C CA . ALA A 1 286 ? -1.638 -9.698 -18.337 1.00 93.38 286 ALA A CA 1
ATOM 2275 C C . ALA A 1 286 ? -2.380 -8.357 -18.186 1.00 93.38 286 ALA A C 1
ATOM 2277 O O . ALA A 1 286 ? -2.980 -8.071 -17.145 1.00 93.38 286 ALA A O 1
ATOM 2278 N N . HIS A 1 287 ? -2.419 -7.562 -19.255 1.00 92.56 287 HIS A N 1
ATOM 2279 C CA . HIS A 1 287 ? -3.175 -6.319 -19.290 1.00 92.56 287 HIS A CA 1
ATOM 2280 C C . HIS A 1 287 ? -4.687 -6.540 -19.122 1.00 92.56 287 HIS A C 1
ATOM 2282 O O . HIS A 1 287 ? -5.321 -5.862 -18.311 1.00 92.56 287 HIS A O 1
ATOM 2288 N N . LYS A 1 288 ? -5.269 -7.526 -19.820 1.00 90.94 288 LYS A N 1
ATOM 2289 C CA . LYS A 1 288 ? -6.695 -7.887 -19.695 1.00 90.94 288 LYS A CA 1
ATOM 2290 C C . LYS A 1 288 ? -7.073 -8.311 -18.276 1.00 90.94 288 LYS A C 1
ATOM 2292 O O . LYS A 1 288 ? -8.152 -7.951 -17.808 1.00 90.94 288 LYS A O 1
ATOM 2297 N N . PHE A 1 289 ? -6.185 -9.016 -17.575 1.00 92.31 289 PHE A N 1
ATOM 2298 C CA . PHE A 1 289 ? -6.388 -9.386 -16.171 1.00 92.31 289 PHE A CA 1
ATOM 2299 C C . PHE A 1 289 ? -6.185 -8.228 -15.183 1.00 92.31 289 PHE A C 1
ATOM 2301 O O . PHE A 1 289 ? -6.412 -8.400 -13.989 1.00 92.31 289 PHE A O 1
ATOM 2308 N N . GLY A 1 290 ? -5.800 -7.037 -15.653 1.00 90.56 290 GLY A N 1
ATOM 2309 C CA . GLY A 1 290 ? -5.602 -5.865 -14.800 1.00 90.56 290 GLY A CA 1
ATOM 2310 C C . GLY A 1 290 ? -4.344 -5.942 -13.936 1.00 90.56 290 GLY A C 1
ATOM 2311 O O . GLY A 1 290 ? -4.248 -5.215 -12.950 1.00 90.56 290 GLY A O 1
ATOM 2312 N N . ILE A 1 291 ? -3.387 -6.805 -14.290 1.00 93.81 291 ILE A N 1
ATOM 2313 C CA . ILE A 1 291 ? -2.116 -6.965 -13.565 1.00 93.81 291 ILE A CA 1
ATOM 2314 C C . ILE A 1 291 ? -0.938 -6.281 -14.268 1.00 93.81 291 ILE A C 1
ATOM 2316 O O . ILE A 1 291 ? 0.160 -6.253 -13.723 1.00 93.81 291 ILE A O 1
ATOM 2320 N N . GLY A 1 292 ? -1.158 -5.725 -15.464 1.00 92.75 292 GLY A N 1
ATOM 2321 C CA . GLY A 1 292 ? -0.120 -5.095 -16.273 1.00 92.75 292 GLY A CA 1
ATOM 2322 C C . GLY A 1 292 ? -0.618 -3.953 -17.160 1.00 92.75 292 GLY A C 1
ATOM 2323 O O . GLY A 1 292 ? -1.817 -3.798 -17.425 1.00 92.75 292 GLY A O 1
ATOM 2324 N N . ILE A 1 293 ? 0.330 -3.154 -17.640 1.00 91.56 293 ILE A N 1
ATOM 2325 C CA . ILE A 1 293 ? 0.120 -2.156 -18.693 1.00 91.56 293 ILE A CA 1
ATOM 2326 C C . ILE A 1 293 ? -0.021 -2.839 -20.062 1.00 91.56 293 ILE A C 1
ATOM 2328 O O . ILE A 1 293 ? 0.364 -3.993 -20.244 1.00 91.56 293 ILE A O 1
ATOM 2332 N N . SER A 1 294 ? -0.585 -2.132 -21.041 1.00 91.25 294 SER A N 1
ATOM 2333 C CA . SER A 1 294 ? -0.778 -2.682 -22.387 1.00 91.25 294 SER A CA 1
ATOM 2334 C C . SER A 1 294 ? 0.545 -2.886 -23.132 1.00 91.25 294 SER A C 1
ATOM 2336 O O . SER A 1 294 ? 1.544 -2.214 -22.860 1.00 91.25 294 SER A O 1
ATOM 2338 N N . TYR A 1 295 ? 0.547 -3.768 -24.135 1.00 91.94 295 TYR A N 1
ATOM 2339 C CA . TYR A 1 295 ? 1.711 -3.943 -25.008 1.00 91.94 295 TYR A CA 1
ATOM 2340 C C . TYR A 1 295 ? 2.113 -2.638 -25.714 1.00 91.94 295 TYR A C 1
ATOM 2342 O O . TYR A 1 295 ? 3.292 -2.304 -25.811 1.00 91.94 295 TYR A O 1
ATOM 2350 N N . ASP A 1 296 ? 1.128 -1.843 -26.130 1.00 89.00 296 ASP A N 1
ATOM 2351 C CA . ASP A 1 296 ? 1.361 -0.515 -26.697 1.00 89.00 296 ASP A CA 1
ATOM 2352 C C . ASP A 1 296 ? 2.092 0.420 -25.724 1.00 89.00 296 ASP A C 1
ATOM 2354 O O . ASP A 1 296 ? 3.001 1.147 -26.128 1.00 89.00 296 ASP A O 1
ATOM 2358 N N . ARG A 1 297 ? 1.727 0.385 -24.437 1.00 88.00 297 ARG A N 1
ATOM 2359 C CA . ARG A 1 297 ? 2.388 1.169 -23.389 1.00 88.00 297 ARG A CA 1
ATOM 2360 C C . ARG A 1 297 ? 3.828 0.705 -23.163 1.00 88.00 297 ARG A C 1
ATOM 2362 O O . ARG A 1 297 ? 4.716 1.543 -23.024 1.00 88.00 297 ARG A O 1
ATOM 2369 N N . VAL A 1 298 ? 4.072 -0.607 -23.204 1.00 90.19 298 VAL A N 1
ATOM 2370 C CA . VAL A 1 298 ? 5.425 -1.189 -23.167 1.00 90.19 298 VAL A CA 1
ATOM 2371 C C . VAL A 1 298 ? 6.287 -0.648 -24.310 1.00 90.19 298 VAL A C 1
ATOM 2373 O O . VAL A 1 298 ? 7.412 -0.211 -24.069 1.00 90.19 298 VAL A O 1
ATOM 2376 N N . LEU A 1 299 ? 5.760 -0.615 -25.539 1.00 89.44 299 LEU A N 1
ATOM 2377 C CA . LEU A 1 299 ? 6.492 -0.062 -26.681 1.00 89.44 299 LEU A CA 1
ATOM 2378 C C . LEU A 1 299 ? 6.760 1.437 -26.529 1.00 89.44 299 LEU A C 1
ATOM 2380 O O . LEU A 1 299 ? 7.862 1.876 -26.833 1.00 89.44 299 LEU A O 1
ATOM 2384 N N . GLN A 1 300 ? 5.805 2.218 -26.015 1.00 86.19 300 GLN A N 1
ATOM 2385 C CA . GLN A 1 300 ? 6.024 3.646 -25.749 1.00 86.19 300 GLN A CA 1
ATOM 2386 C C . GLN A 1 300 ? 7.178 3.874 -24.766 1.00 86.19 300 GLN A C 1
ATOM 2388 O O . GLN A 1 300 ? 8.055 4.692 -25.034 1.00 86.19 300 GLN A O 1
ATOM 2393 N N . ILE A 1 301 ? 7.196 3.132 -23.653 1.00 86.06 301 ILE A N 1
ATOM 2394 C CA . ILE A 1 301 ? 8.274 3.198 -22.657 1.00 86.06 301 ILE A CA 1
ATOM 2395 C C . ILE A 1 301 ? 9.615 2.817 -23.304 1.00 86.06 301 ILE A C 1
ATOM 2397 O O . ILE A 1 301 ? 10.599 3.541 -23.162 1.00 86.06 301 ILE A O 1
ATOM 2401 N N . SER A 1 302 ? 9.648 1.726 -24.076 1.00 85.88 302 SER A N 1
ATOM 2402 C CA . SER A 1 302 ? 10.852 1.265 -24.779 1.00 85.88 302 SER A CA 1
ATOM 2403 C C . SER A 1 302 ? 11.377 2.286 -25.794 1.00 85.88 302 SER A C 1
ATOM 2405 O O . SER A 1 302 ? 12.582 2.538 -25.853 1.00 85.88 302 SER A O 1
ATOM 2407 N N . SER A 1 303 ? 10.495 2.885 -26.596 1.00 84.31 303 SER A N 1
ATOM 2408 C CA . SER A 1 303 ? 10.865 3.904 -27.584 1.00 84.31 303 SER A CA 1
ATOM 2409 C C . SER A 1 303 ? 11.406 5.162 -26.915 1.00 84.31 303 SER A C 1
ATOM 2411 O O . SER A 1 303 ? 12.394 5.722 -27.380 1.00 84.31 303 SER A O 1
ATOM 2413 N N . ALA A 1 304 ? 10.826 5.583 -25.794 1.00 82.12 304 ALA A N 1
ATOM 2414 C CA . ALA A 1 304 ? 11.291 6.765 -25.080 1.00 82.12 304 ALA A CA 1
ATOM 2415 C C . ALA A 1 304 ? 12.629 6.563 -24.368 1.00 82.12 304 ALA A C 1
ATOM 2417 O O . ALA A 1 304 ? 13.480 7.449 -24.418 1.00 82.12 304 ALA A O 1
ATOM 2418 N N . LEU A 1 305 ? 12.859 5.381 -23.786 1.00 80.75 305 LEU A N 1
ATOM 2419 C CA . LEU A 1 305 ? 14.182 4.997 -23.288 1.00 80.75 305 LEU A CA 1
ATOM 2420 C C . LEU A 1 305 ? 15.217 5.006 -24.419 1.00 80.75 305 LEU A C 1
ATOM 2422 O O . LEU A 1 305 ? 16.319 5.525 -24.252 1.00 80.75 305 LEU A O 1
ATOM 2426 N N . SER A 1 306 ? 14.843 4.491 -25.593 1.00 80.94 306 SER A N 1
ATOM 2427 C CA . SER A 1 306 ? 15.710 4.489 -26.777 1.00 80.94 306 SER A CA 1
ATOM 2428 C C . SER A 1 306 ? 16.022 5.911 -27.254 1.00 80.94 306 SER A C 1
ATOM 2430 O O . SER A 1 306 ? 17.161 6.213 -27.600 1.00 80.94 306 SER A O 1
ATOM 2432 N N . GLN A 1 307 ? 15.027 6.801 -27.250 1.00 83.44 307 GLN A N 1
ATOM 2433 C CA . GLN A 1 307 ? 15.193 8.205 -27.623 1.00 83.44 307 GLN A CA 1
ATOM 2434 C C . GLN A 1 307 ? 16.141 8.928 -26.661 1.00 83.44 307 GLN A C 1
ATOM 2436 O O . GLN A 1 307 ? 17.082 9.576 -27.114 1.00 83.44 307 GLN A O 1
ATOM 2441 N N . SER A 1 308 ? 15.943 8.750 -25.353 1.00 80.25 308 SER A N 1
ATOM 2442 C CA . SER A 1 308 ? 16.808 9.311 -24.310 1.00 80.25 308 SER A CA 1
ATOM 2443 C C . SER A 1 308 ? 18.255 8.821 -24.444 1.00 80.25 308 SER A C 1
ATOM 2445 O O . SER A 1 308 ? 19.197 9.614 -24.407 1.00 80.25 308 SER A O 1
ATOM 2447 N N . ALA A 1 309 ? 18.450 7.529 -24.729 1.00 79.44 309 ALA A N 1
ATOM 2448 C CA . ALA A 1 309 ? 19.773 6.978 -25.010 1.00 79.44 309 ALA A CA 1
ATOM 2449 C C . ALA A 1 309 ? 20.423 7.618 -26.253 1.00 79.44 309 ALA A C 1
ATOM 2451 O O . ALA A 1 309 ? 21.595 7.989 -26.220 1.00 79.44 309 ALA A O 1
ATOM 2452 N N . VAL A 1 310 ? 19.672 7.814 -27.343 1.00 80.50 310 VAL A N 1
ATOM 2453 C CA . VAL A 1 310 ? 20.191 8.455 -28.565 1.00 80.50 310 VAL A CA 1
ATOM 2454 C C . VAL A 1 310 ? 20.540 9.927 -28.344 1.00 80.50 310 VAL A C 1
ATOM 2456 O O . VAL A 1 310 ? 21.560 10.400 -28.850 1.00 80.50 310 VAL A O 1
ATOM 2459 N N . GLU A 1 311 ? 19.730 10.667 -27.592 1.00 81.50 311 GLU A N 1
ATOM 2460 C CA . GLU A 1 311 ? 20.030 12.051 -27.204 1.00 81.50 311 GLU A CA 1
ATOM 2461 C C . GLU A 1 311 ? 21.292 12.131 -26.349 1.00 81.50 311 GLU A C 1
ATOM 2463 O O . GLU A 1 311 ? 22.163 12.973 -26.592 1.00 81.50 311 GLU A O 1
ATOM 2468 N N . TYR A 1 312 ? 21.442 11.192 -25.417 1.00 78.50 312 TYR A N 1
ATOM 2469 C CA . TYR A 1 312 ? 22.654 11.045 -24.633 1.00 78.50 312 TYR A CA 1
ATOM 2470 C C . TYR A 1 312 ? 23.881 10.778 -25.527 1.00 78.50 312 TYR A C 1
ATOM 2472 O O . TYR A 1 312 ? 24.892 11.470 -25.390 1.00 78.50 312 TYR A O 1
ATOM 2480 N N . PHE A 1 313 ? 23.791 9.884 -26.519 1.00 79.00 313 PHE A N 1
ATOM 2481 C CA . PHE A 1 313 ? 24.895 9.634 -27.460 1.00 79.00 313 PHE A CA 1
ATOM 2482 C C . PHE A 1 313 ? 25.264 10.873 -28.276 1.00 79.00 313 PHE A C 1
ATOM 2484 O O . PHE A 1 313 ? 26.446 11.175 -28.443 1.00 79.00 313 PHE A O 1
ATOM 2491 N N . LYS A 1 314 ? 24.271 11.639 -28.745 1.00 80.38 314 LYS A N 1
ATOM 2492 C CA . LYS A 1 314 ? 24.513 12.910 -29.448 1.00 80.38 314 LYS A CA 1
ATOM 2493 C C . LYS A 1 314 ? 25.259 13.908 -28.562 1.00 80.38 314 LYS A C 1
ATOM 2495 O O . LYS A 1 314 ? 26.188 14.554 -29.036 1.00 80.38 314 LYS A O 1
ATOM 2500 N N . LYS A 1 315 ? 24.903 13.998 -27.274 1.00 80.31 315 LYS A N 1
ATOM 2501 C CA . LYS A 1 315 ? 25.590 14.852 -26.289 1.00 80.31 315 LYS A CA 1
ATOM 2502 C C . LYS A 1 315 ? 27.028 14.395 -26.025 1.00 80.31 315 LYS A C 1
ATOM 2504 O O . LYS A 1 315 ? 27.932 15.222 -25.880 1.00 80.31 315 LYS A O 1
ATOM 2509 N N . MET A 1 316 ? 27.252 13.087 -25.934 1.00 74.56 316 MET A N 1
ATOM 2510 C CA . MET A 1 316 ? 28.589 12.525 -25.733 1.00 74.56 316 MET A CA 1
ATOM 2511 C C . MET A 1 316 ? 29.462 12.650 -26.985 1.00 74.56 316 MET A C 1
ATOM 2513 O O . MET A 1 316 ? 30.676 12.808 -26.858 1.00 74.56 316 MET A O 1
ATOM 2517 N N . GLY A 1 317 ? 28.851 12.653 -28.174 1.00 76.88 317 GLY A N 1
ATOM 2518 C CA . GLY A 1 317 ? 29.539 12.594 -29.467 1.00 76.88 317 GLY A CA 1
ATOM 2519 C C . GLY A 1 317 ? 30.017 11.184 -29.829 1.00 76.88 317 GLY A C 1
ATOM 2520 O O . GLY A 1 317 ? 30.644 10.992 -30.865 1.00 76.88 317 GLY A O 1
ATOM 2521 N N . VAL A 1 318 ? 29.715 10.197 -28.984 1.00 74.12 318 VAL A N 1
ATOM 2522 C CA . VAL A 1 318 ? 30.074 8.787 -29.132 1.00 74.12 318 VAL A CA 1
ATOM 2523 C C . VAL A 1 318 ? 28.929 7.935 -28.595 1.00 74.12 318 VAL A C 1
ATOM 2525 O O . VAL A 1 318 ? 28.210 8.345 -27.682 1.00 74.12 318 VAL A O 1
ATOM 2528 N N . VAL A 1 319 ? 28.750 6.747 -29.165 1.00 75.19 319 VAL A N 1
ATOM 2529 C CA . VAL A 1 319 ? 27.839 5.750 -28.602 1.00 75.19 319 VAL A CA 1
ATOM 2530 C C . VAL A 1 319 ? 28.595 4.970 -27.543 1.00 75.19 319 VAL A C 1
ATOM 2532 O O . VAL A 1 319 ? 29.561 4.270 -27.840 1.00 75.19 319 VAL A O 1
ATOM 2535 N N . CYS A 1 320 ? 28.161 5.111 -26.304 1.00 74.31 320 CYS A N 1
ATOM 2536 C CA . CYS A 1 320 ? 28.765 4.460 -25.158 1.00 74.31 320 CYS A CA 1
ATOM 2537 C C . CYS A 1 320 ? 27.677 4.107 -24.147 1.00 74.31 320 CYS A C 1
ATOM 2539 O O . CYS A 1 320 ? 26.575 4.648 -24.188 1.00 74.31 320 CYS A O 1
ATOM 2541 N N . SER A 1 321 ? 27.974 3.182 -23.238 1.00 75.50 321 SER A N 1
ATOM 2542 C CA . SER A 1 321 ? 27.069 2.879 -22.130 1.00 75.50 321 SER A CA 1
ATOM 2543 C C . SER A 1 321 ? 26.702 4.166 -21.370 1.00 75.50 321 SER A C 1
ATOM 2545 O O . SER A 1 321 ? 27.603 4.952 -21.078 1.00 75.50 321 SER A O 1
ATOM 2547 N N . PRO A 1 322 ? 25.426 4.386 -20.995 1.00 72.00 322 PRO A N 1
ATOM 2548 C CA . PRO A 1 322 ? 25.005 5.588 -20.268 1.00 72.00 322 PRO A CA 1
ATOM 2549 C C . PRO A 1 322 ? 25.582 5.693 -18.851 1.00 72.00 322 PRO A C 1
ATOM 2551 O O . PRO A 1 322 ? 25.407 6.711 -18.184 1.00 72.00 322 PRO A O 1
ATOM 2554 N N . TYR A 1 323 ? 26.259 4.638 -18.397 1.00 74.50 323 TYR A N 1
ATOM 2555 C CA . TYR A 1 323 ? 27.019 4.598 -17.154 1.00 74.50 323 TYR A CA 1
ATOM 2556 C C . TYR A 1 323 ? 28.434 5.178 -17.292 1.00 74.50 323 TYR A C 1
ATOM 2558 O O . TYR A 1 323 ? 29.081 5.423 -16.278 1.00 74.50 323 TYR A O 1
ATOM 2566 N N . LEU A 1 324 ? 28.923 5.401 -18.518 1.00 77.38 324 LEU A N 1
ATOM 2567 C CA . LEU A 1 324 ? 30.224 6.021 -18.756 1.00 77.38 324 LEU A CA 1
ATOM 2568 C C . LEU A 1 324 ? 30.104 7.544 -18.728 1.00 77.38 324 LEU A C 1
ATOM 2570 O O . LEU A 1 324 ? 29.166 8.120 -19.264 1.00 77.38 324 LEU A O 1
ATOM 2574 N N . GLN A 1 325 ? 31.073 8.223 -18.130 1.00 76.19 325 GLN A N 1
ATOM 2575 C CA . GLN A 1 325 ? 31.105 9.684 -18.052 1.00 76.19 325 GLN A CA 1
ATOM 2576 C C . GLN A 1 325 ? 32.125 10.276 -19.027 1.00 76.19 325 GLN A C 1
ATOM 2578 O O . GLN A 1 325 ? 33.194 9.709 -19.265 1.00 76.19 325 GLN A O 1
ATOM 2583 N N . LYS A 1 326 ? 31.798 11.432 -19.613 1.00 77.00 326 LYS A N 1
ATOM 2584 C CA . LYS A 1 326 ? 32.703 12.146 -20.523 1.00 77.00 326 LYS A CA 1
ATOM 2585 C C . LYS A 1 326 ? 33.891 12.713 -19.749 1.00 77.00 326 LYS A C 1
ATOM 2587 O O . LYS A 1 326 ? 33.709 13.233 -18.658 1.00 77.00 326 LYS A O 1
ATOM 2592 N N . GLY A 1 327 ? 35.078 12.680 -20.352 1.00 78.12 327 GLY A N 1
ATOM 2593 C CA . GLY A 1 327 ? 36.284 13.294 -19.782 1.00 78.12 327 GLY A CA 1
ATOM 2594 C C . GLY A 1 327 ? 37.072 12.399 -18.822 1.00 78.12 327 GLY A C 1
ATOM 2595 O O . GLY A 1 327 ? 38.103 12.832 -18.326 1.00 78.12 327 GLY A O 1
ATOM 2596 N N . HIS A 1 328 ? 36.638 11.155 -18.604 1.00 78.94 328 HIS A N 1
ATOM 2597 C CA . HIS A 1 328 ? 37.367 10.180 -17.794 1.00 78.94 328 HIS A CA 1
ATOM 2598 C C . HIS A 1 328 ? 38.081 9.144 -18.655 1.00 78.94 328 HIS A C 1
ATOM 2600 O O . HIS A 1 328 ? 37.591 8.741 -19.713 1.00 78.94 328 HIS A O 1
ATOM 2606 N N . PHE A 1 329 ? 39.232 8.687 -18.166 1.00 81.06 329 PHE A N 1
ATOM 2607 C CA . PHE A 1 329 ? 40.014 7.644 -18.812 1.00 81.06 329 PHE A CA 1
ATOM 2608 C C . PHE A 1 329 ? 39.286 6.296 -18.727 1.00 81.06 329 PHE A C 1
ATOM 2610 O O . PHE A 1 329 ? 38.775 5.925 -17.670 1.00 81.06 329 PHE A O 1
ATOM 2617 N N . VAL A 1 330 ? 39.234 5.560 -19.838 1.00 80.50 330 VAL A N 1
ATOM 2618 C CA . VAL A 1 330 ? 38.576 4.250 -19.931 1.00 80.50 330 VAL A CA 1
ATOM 2619 C C . VAL A 1 330 ? 39.570 3.243 -20.488 1.00 80.50 330 VAL A C 1
ATOM 2621 O O . VAL A 1 330 ? 40.165 3.475 -21.538 1.00 80.50 330 VAL A O 1
ATOM 2624 N N . THR A 1 331 ? 39.724 2.117 -19.802 1.00 81.56 331 THR A N 1
ATOM 2625 C CA . THR A 1 331 ? 40.396 0.928 -20.324 1.00 81.56 331 THR A CA 1
ATOM 2626 C C . THR A 1 331 ? 39.347 -0.047 -20.842 1.00 81.56 331 THR A C 1
ATOM 2628 O O . THR A 1 331 ? 38.264 -0.174 -20.273 1.00 81.56 331 THR A O 1
ATOM 2631 N N . GLY A 1 332 ? 39.634 -0.701 -21.964 1.00 81.94 332 GLY A N 1
ATOM 2632 C CA . GLY A 1 332 ? 38.736 -1.674 -22.574 1.00 81.94 332 GLY A CA 1
ATOM 2633 C C . GLY A 1 332 ? 39.455 -2.989 -22.828 1.00 81.94 332 GLY A C 1
ATOM 2634 O O . GLY A 1 332 ? 40.592 -2.977 -23.292 1.00 81.94 332 GLY A O 1
ATOM 2635 N N . ALA A 1 333 ? 38.794 -4.106 -22.548 1.00 79.38 333 ALA A N 1
ATOM 2636 C CA . ALA A 1 333 ? 39.212 -5.428 -22.994 1.00 79.38 333 ALA A CA 1
ATOM 2637 C C . ALA A 1 333 ? 38.189 -5.932 -24.011 1.00 79.38 333 ALA A C 1
ATOM 2639 O O . ALA A 1 333 ? 36.986 -5.901 -23.748 1.00 79.38 333 ALA A O 1
ATOM 2640 N N . VAL A 1 334 ? 38.666 -6.359 -25.175 1.00 79.69 334 VAL A N 1
ATOM 2641 C CA . VAL A 1 334 ? 37.833 -6.882 -26.257 1.00 79.69 334 VAL A CA 1
ATOM 2642 C C . VAL A 1 334 ? 38.275 -8.311 -26.512 1.00 79.69 334 VAL A C 1
ATOM 2644 O O . VAL A 1 334 ? 39.454 -8.539 -26.768 1.00 79.69 334 VAL A O 1
ATOM 2647 N N . ASP A 1 335 ? 37.346 -9.251 -26.411 1.00 78.62 335 ASP A N 1
ATOM 2648 C CA . ASP A 1 335 ? 37.611 -10.676 -26.579 1.00 78.62 335 ASP A CA 1
ATOM 2649 C C . ASP A 1 335 ? 36.562 -11.313 -27.494 1.00 78.62 335 ASP A C 1
ATOM 2651 O O . ASP A 1 335 ? 35.411 -10.871 -27.535 1.00 78.62 335 ASP A O 1
ATOM 2655 N N . ASN A 1 336 ? 36.944 -12.348 -28.232 1.00 77.69 336 ASN A N 1
ATOM 2656 C CA . ASN A 1 336 ? 36.020 -13.092 -29.081 1.00 77.69 336 ASN A CA 1
ATOM 2657 C C . ASN A 1 336 ? 35.378 -14.218 -28.266 1.00 77.69 336 ASN A C 1
ATOM 2659 O O . ASN A 1 336 ? 36.056 -15.016 -27.627 1.00 77.69 336 ASN A O 1
ATOM 2663 N N . ILE A 1 337 ? 34.051 -14.297 -28.306 1.00 70.38 337 ILE A N 1
ATOM 2664 C CA . ILE A 1 337 ? 33.291 -15.423 -27.777 1.00 70.38 337 ILE A CA 1
ATOM 2665 C C . ILE A 1 337 ? 32.925 -16.317 -28.955 1.00 70.38 337 ILE A C 1
ATOM 2667 O O . ILE A 1 337 ? 31.951 -16.062 -29.667 1.00 70.38 337 ILE A O 1
ATOM 2671 N N . ASP A 1 338 ? 33.693 -17.387 -29.107 1.00 70.06 338 ASP A N 1
ATOM 2672 C CA . ASP A 1 338 ? 33.440 -18.454 -30.064 1.00 70.06 338 ASP A CA 1
ATOM 2673 C C . ASP A 1 338 ? 32.948 -19.702 -29.337 1.00 70.06 338 ASP A C 1
ATOM 2675 O O . ASP A 1 338 ? 33.692 -20.338 -28.589 1.00 70.06 338 ASP A O 1
ATOM 2679 N N . VAL A 1 339 ? 31.689 -20.086 -29.568 1.00 64.62 339 VAL A N 1
ATOM 2680 C CA . VAL A 1 339 ? 31.182 -21.396 -29.137 1.00 64.62 339 VAL A CA 1
ATOM 2681 C C . VAL A 1 339 ? 31.004 -22.276 -30.365 1.00 64.62 339 VAL A C 1
ATOM 2683 O O . VAL A 1 339 ? 29.973 -22.236 -31.041 1.00 64.62 339 VAL A O 1
ATOM 2686 N N . ASN A 1 340 ? 32.013 -23.107 -30.625 1.00 58.03 340 ASN A N 1
ATOM 2687 C CA . ASN A 1 340 ? 31.924 -24.201 -31.585 1.00 58.03 340 ASN A CA 1
ATOM 2688 C C . ASN A 1 340 ? 31.395 -25.451 -30.880 1.00 58.03 340 ASN A C 1
ATOM 2690 O O . ASN A 1 340 ? 32.106 -26.111 -30.124 1.00 58.03 340 ASN A O 1
ATOM 2694 N N . THR A 1 341 ? 30.134 -25.795 -31.134 1.00 56.19 341 THR A N 1
ATOM 2695 C CA . THR A 1 341 ? 29.589 -27.099 -30.746 1.00 56.19 341 THR A CA 1
ATOM 2696 C C . THR A 1 341 ? 29.953 -28.111 -31.833 1.00 56.19 341 THR A C 1
ATOM 2698 O O . THR A 1 341 ? 29.435 -28.057 -32.940 1.00 56.19 341 THR A O 1
ATOM 2701 N N . SER A 1 342 ? 30.855 -29.051 -31.543 1.00 52.75 342 SER A N 1
ATOM 2702 C CA . SER A 1 342 ? 31.335 -30.076 -32.492 1.00 52.75 342 SER A CA 1
ATOM 2703 C C . SER A 1 342 ? 30.311 -31.183 -32.815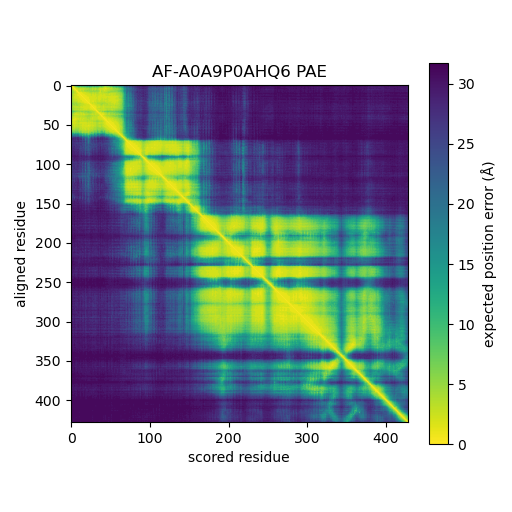 1.00 52.75 342 SER A C 1
ATOM 2705 O O . SER A 1 342 ? 30.687 -32.279 -33.227 1.00 52.75 342 SER A O 1
ATOM 2707 N N . SER A 1 343 ? 29.013 -30.927 -32.633 1.00 52.19 343 SER A N 1
ATOM 2708 C CA . SER A 1 343 ? 27.950 -31.906 -32.874 1.00 52.19 343 SER A CA 1
ATOM 2709 C C . SER A 1 343 ? 27.348 -31.733 -34.267 1.00 52.19 343 SER A C 1
ATOM 2711 O O . SER A 1 343 ? 26.946 -30.637 -34.650 1.00 52.19 343 SER A O 1
ATOM 2713 N N . THR A 1 344 ? 27.204 -32.834 -35.003 1.00 47.31 344 THR A N 1
ATOM 2714 C CA . THR A 1 344 ? 26.609 -32.911 -36.351 1.00 47.31 344 THR A CA 1
ATOM 2715 C C . THR A 1 344 ? 25.112 -32.572 -36.407 1.00 47.31 344 THR A C 1
ATOM 2717 O O . THR A 1 344 ? 24.522 -32.590 -37.485 1.00 47.31 344 THR A O 1
ATOM 2720 N N . THR A 1 345 ? 24.493 -32.219 -35.276 1.00 55.44 345 THR A N 1
ATOM 2721 C CA . THR A 1 345 ? 23.119 -31.690 -35.185 1.00 55.44 345 THR A CA 1
ATOM 2722 C C . THR A 1 345 ? 23.051 -30.232 -34.705 1.00 55.44 345 THR A C 1
ATOM 2724 O O . THR A 1 345 ? 21.968 -29.752 -34.373 1.00 55.44 345 THR A O 1
ATOM 2727 N N . ALA A 1 346 ? 24.178 -29.516 -34.608 1.00 46.97 346 ALA A N 1
ATOM 2728 C CA . ALA A 1 346 ? 24.210 -28.151 -34.087 1.00 46.97 346 ALA A CA 1
ATOM 2729 C C . ALA A 1 346 ? 23.731 -27.120 -35.127 1.00 46.97 346 ALA A C 1
ATOM 2731 O O . ALA A 1 346 ? 24.399 -26.855 -36.120 1.00 46.97 346 ALA A O 1
ATOM 2732 N N . VAL A 1 347 ? 22.578 -26.497 -34.865 1.00 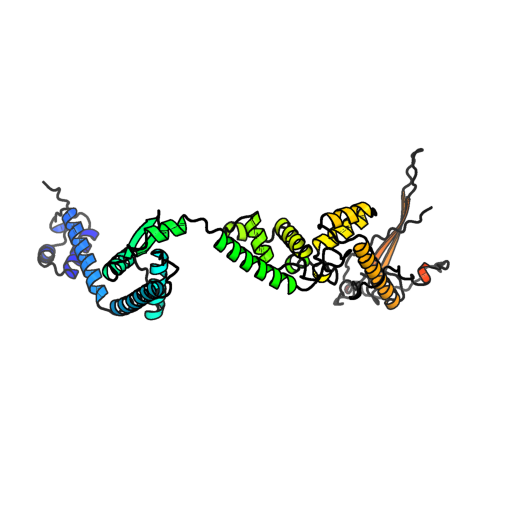51.53 347 VAL A N 1
ATOM 2733 C CA . VAL A 1 347 ? 21.974 -25.428 -35.690 1.00 51.53 347 VAL A CA 1
ATOM 2734 C C . VAL A 1 347 ? 22.456 -24.025 -35.263 1.00 51.53 347 VAL A C 1
ATOM 2736 O O . VAL A 1 347 ? 21.907 -23.016 -35.686 1.00 51.53 347 VAL A O 1
ATOM 2739 N N . SER A 1 348 ? 23.495 -23.901 -34.430 1.00 53.19 348 SER A N 1
ATOM 2740 C CA . SER A 1 348 ? 23.983 -22.577 -34.014 1.00 53.19 348 SER A CA 1
ATOM 2741 C C . SER A 1 348 ? 25.439 -22.596 -33.542 1.00 53.19 348 SER A C 1
ATOM 2743 O O . SER A 1 348 ? 25.714 -22.908 -32.381 1.00 53.19 348 SER A O 1
ATOM 2745 N N . SER A 1 349 ? 26.371 -22.211 -34.415 1.00 58.88 349 SER A N 1
ATOM 2746 C CA . SER A 1 349 ? 27.653 -21.639 -33.988 1.00 58.88 349 SER A CA 1
ATOM 2747 C C . SER A 1 349 ? 27.396 -20.222 -33.473 1.00 58.88 349 SER A C 1
ATOM 2749 O O . SER A 1 349 ? 26.759 -19.427 -34.166 1.00 58.88 349 SER A O 1
ATOM 2751 N N . PHE A 1 350 ? 27.862 -19.898 -32.268 1.00 58.50 350 PHE A N 1
ATOM 2752 C CA . PHE A 1 350 ? 27.765 -18.542 -31.729 1.00 58.50 350 PHE A CA 1
ATOM 2753 C C . PHE A 1 350 ? 29.103 -17.832 -31.928 1.00 58.50 350 PHE A C 1
ATOM 2755 O O . PHE A 1 350 ? 30.105 -18.266 -31.361 1.00 58.50 350 PHE A O 1
ATOM 2762 N N . HIS A 1 351 ? 29.089 -16.762 -32.723 1.00 66.50 351 HIS A N 1
ATOM 2763 C CA . HIS A 1 351 ? 30.203 -15.831 -32.873 1.00 66.50 351 HIS A CA 1
ATOM 2764 C C . HIS A 1 351 ? 29.778 -14.491 -32.275 1.00 66.50 351 HIS A C 1
ATOM 2766 O O . HIS A 1 351 ? 28.809 -13.879 -32.731 1.00 66.50 351 HIS A O 1
ATOM 2772 N N . GLY A 1 352 ? 30.463 -14.053 -31.227 1.00 67.31 352 GLY A N 1
ATOM 2773 C CA . GLY A 1 352 ? 30.214 -12.768 -30.590 1.00 67.31 352 GLY A CA 1
ATOM 2774 C C . GLY A 1 352 ? 31.511 -12.115 -30.145 1.00 67.31 352 GLY A C 1
ATOM 2775 O O . GLY A 1 352 ? 32.542 -12.765 -30.029 1.00 67.31 352 GLY A O 1
ATOM 2776 N N . THR A 1 353 ? 31.456 -10.823 -29.850 1.00 73.19 353 THR A N 1
ATOM 2777 C CA . THR A 1 353 ? 32.578 -10.095 -29.249 1.00 73.19 353 THR A CA 1
ATOM 2778 C C . THR A 1 353 ? 32.157 -9.628 -27.863 1.00 73.19 353 THR A C 1
ATOM 2780 O O . THR A 1 353 ? 31.154 -8.928 -27.722 1.00 73.19 353 THR A O 1
ATOM 2783 N N . ALA A 1 354 ? 32.905 -10.021 -26.836 1.00 75.38 354 ALA A N 1
ATOM 2784 C CA . ALA A 1 354 ? 32.805 -9.462 -25.499 1.00 75.38 354 ALA A CA 1
ATOM 2785 C C . ALA A 1 354 ? 33.613 -8.169 -25.428 1.00 75.38 354 ALA A C 1
ATOM 2787 O O . ALA A 1 354 ? 34.794 -8.148 -25.757 1.00 75.38 354 ALA A O 1
ATOM 2788 N N . ILE A 1 355 ? 32.993 -7.096 -24.949 1.00 78.38 355 ILE A N 1
ATOM 2789 C CA . ILE A 1 355 ? 33.675 -5.828 -24.686 1.00 78.38 355 ILE A CA 1
ATOM 2790 C C . ILE A 1 355 ? 33.487 -5.505 -23.209 1.00 78.38 355 ILE A C 1
ATOM 2792 O O . ILE A 1 355 ? 32.366 -5.248 -22.788 1.00 78.38 355 ILE A O 1
ATOM 2796 N N . THR A 1 356 ? 34.569 -5.496 -22.435 1.00 80.62 356 THR A N 1
ATOM 2797 C CA . THR A 1 356 ? 34.598 -5.018 -21.046 1.00 80.62 356 THR A CA 1
ATOM 2798 C C . THR A 1 356 ? 35.174 -3.613 -21.025 1.00 80.62 356 THR A C 1
ATOM 2800 O O . THR A 1 356 ? 36.221 -3.384 -21.617 1.00 80.62 356 THR A O 1
ATOM 2803 N N . LEU A 1 357 ? 34.524 -2.677 -20.333 1.00 81.12 357 LEU A N 1
ATOM 2804 C CA . LEU A 1 357 ? 34.989 -1.295 -20.197 1.00 81.12 357 LEU A CA 1
ATOM 2805 C C . LEU A 1 357 ? 35.144 -0.953 -18.714 1.00 81.12 357 LEU A C 1
ATOM 2807 O O . LEU A 1 357 ? 34.187 -1.067 -17.956 1.00 81.12 357 LEU A O 1
ATOM 2811 N N . GLN A 1 358 ? 36.326 -0.497 -18.310 1.00 80.12 358 GLN A N 1
ATOM 2812 C CA . GLN A 1 358 ? 36.617 -0.011 -16.967 1.00 80.12 358 GLN A CA 1
ATOM 2813 C C . GLN A 1 358 ? 36.953 1.479 -17.027 1.00 80.12 358 GLN A C 1
ATOM 2815 O O . GLN A 1 358 ? 37.914 1.898 -17.666 1.00 80.12 358 GLN A O 1
ATOM 2820 N N . GLN A 1 359 ? 36.151 2.296 -16.348 1.00 81.81 359 GLN A N 1
ATOM 2821 C CA . GLN A 1 359 ? 36.368 3.736 -16.263 1.00 81.81 359 GLN A CA 1
ATOM 2822 C C . GLN A 1 359 ? 37.118 4.095 -14.977 1.00 81.81 359 GLN A C 1
ATOM 2824 O O . GLN A 1 359 ? 36.783 3.618 -13.892 1.00 81.81 359 GLN A O 1
ATOM 2829 N N . HIS A 1 360 ? 38.143 4.934 -15.104 1.00 80.00 360 HIS A N 1
ATOM 2830 C CA . HIS A 1 360 ? 39.015 5.351 -14.014 1.00 80.00 360 HIS A CA 1
ATOM 2831 C C . HIS A 1 360 ? 38.691 6.787 -13.603 1.00 80.00 360 HIS A C 1
ATOM 2833 O O . HIS A 1 360 ? 38.724 7.707 -14.424 1.00 80.00 360 HIS A O 1
ATOM 2839 N N . PHE A 1 361 ? 38.395 6.970 -12.317 1.00 78.62 361 PHE A N 1
ATOM 2840 C CA . PHE A 1 361 ? 38.074 8.268 -11.733 1.00 78.62 361 PHE A CA 1
ATOM 2841 C C . PHE A 1 361 ? 39.273 8.815 -10.957 1.00 78.62 361 PHE A C 1
ATOM 2843 O O . PHE A 1 361 ? 39.975 8.072 -10.261 1.00 78.62 361 PHE A O 1
ATOM 2850 N N . GLU A 1 362 ? 39.486 10.125 -11.054 1.00 75.75 362 GLU A N 1
ATOM 2851 C CA . GLU A 1 362 ? 40.432 10.829 -10.191 1.00 75.75 362 GLU A CA 1
ATOM 2852 C C . GLU A 1 362 ? 39.913 10.835 -8.747 1.00 75.75 362 GLU A C 1
ATOM 2854 O O . GLU A 1 362 ? 38.705 10.906 -8.495 1.00 75.75 362 GLU A O 1
ATOM 2859 N N . ARG A 1 363 ? 40.823 10.744 -7.773 1.00 64.31 363 ARG A N 1
ATOM 2860 C CA . ARG A 1 363 ? 40.471 10.758 -6.349 1.00 64.31 363 ARG A CA 1
ATOM 2861 C C . ARG A 1 363 ? 39.704 12.045 -6.001 1.00 64.31 363 ARG A C 1
ATOM 2863 O O . ARG A 1 363 ? 40.251 13.137 -6.096 1.00 64.31 363 ARG A O 1
ATOM 2870 N N . GLY A 1 364 ? 38.457 11.893 -5.549 1.00 65.00 364 GLY A N 1
ATOM 2871 C CA . GLY A 1 364 ? 37.567 13.007 -5.195 1.00 65.00 364 GLY A CA 1
ATOM 2872 C C . GLY A 1 364 ? 36.619 13.459 -6.312 1.00 65.00 364 GLY A C 1
ATOM 2873 O O . GLY A 1 364 ? 35.813 14.357 -6.076 1.00 65.00 364 GLY A O 1
ATOM 2874 N N . ALA A 1 365 ? 36.667 12.838 -7.496 1.00 66.38 365 ALA A N 1
ATOM 2875 C CA . ALA A 1 365 ? 35.693 13.095 -8.551 1.00 66.38 365 ALA A CA 1
ATOM 2876 C C . ALA A 1 365 ? 34.278 12.698 -8.097 1.00 66.38 365 ALA A C 1
ATOM 2878 O O . ALA A 1 365 ? 34.058 11.601 -7.574 1.00 66.38 365 ALA A O 1
ATOM 2879 N N . GLN A 1 366 ? 33.309 13.592 -8.309 1.00 65.06 366 GLN A N 1
ATOM 2880 C CA . GLN A 1 366 ? 31.901 13.274 -8.099 1.00 65.06 366 GLN A CA 1
ATOM 2881 C C . GLN A 1 366 ? 31.424 12.355 -9.222 1.00 65.06 366 GLN A C 1
ATOM 2883 O O . GLN A 1 366 ? 31.404 12.740 -10.387 1.00 65.06 366 GLN A O 1
ATOM 2888 N N . ILE A 1 367 ? 31.039 11.133 -8.861 1.00 66.25 367 ILE A N 1
ATOM 2889 C CA . ILE A 1 367 ? 30.449 10.183 -9.800 1.00 66.25 367 ILE A CA 1
ATOM 2890 C C . ILE A 1 367 ? 28.971 10.546 -9.952 1.00 66.25 367 ILE A C 1
ATOM 2892 O O . ILE A 1 367 ? 28.180 10.335 -9.038 1.00 66.25 367 ILE A O 1
ATOM 2896 N N . GLU A 1 368 ? 28.595 11.077 -11.109 1.00 63.84 368 GLU A N 1
ATOM 2897 C CA . GLU A 1 368 ? 27.190 11.268 -11.480 1.00 63.84 368 GLU A CA 1
ATOM 2898 C C . GLU A 1 368 ? 26.456 9.923 -11.678 1.00 63.84 368 GLU A C 1
ATOM 2900 O O . GLU A 1 368 ? 26.987 8.985 -12.281 1.00 63.84 368 GLU A O 1
ATOM 2905 N N . GLU A 1 369 ? 25.213 9.829 -11.198 1.00 61.50 369 GLU A N 1
ATOM 2906 C CA . GLU A 1 369 ? 24.329 8.680 -11.441 1.00 61.50 369 GLU A CA 1
ATOM 2907 C C . GLU A 1 369 ? 23.835 8.610 -12.903 1.00 61.50 369 GLU A C 1
ATOM 2909 O O . GLU A 1 369 ? 24.003 9.542 -13.694 1.00 61.50 369 GLU A O 1
ATOM 2914 N N . LEU A 1 370 ? 23.234 7.466 -13.259 1.00 61.75 370 LEU A N 1
ATOM 2915 C CA . LEU A 1 370 ? 22.612 7.162 -14.557 1.00 61.75 370 LEU A CA 1
ATOM 2916 C C . LEU A 1 370 ? 21.859 8.358 -15.158 1.00 61.75 370 LEU A C 1
ATOM 2918 O O . LEU A 1 370 ? 20.909 8.867 -14.570 1.00 61.75 370 LEU A O 1
ATOM 2922 N N . LYS A 1 371 ? 22.231 8.746 -16.384 1.00 59.81 371 LYS A N 1
ATOM 2923 C CA . LYS A 1 371 ? 21.663 9.925 -17.063 1.00 59.81 371 LYS A CA 1
ATOM 2924 C C . LYS A 1 371 ? 20.539 9.633 -18.057 1.00 59.81 371 LYS A C 1
ATOM 2926 O O . LYS A 1 371 ? 20.020 10.568 -18.660 1.00 59.81 371 LYS A O 1
ATOM 2931 N N . VAL A 1 372 ? 20.185 8.366 -18.268 1.00 62.03 372 VAL A N 1
ATOM 2932 C CA . VAL A 1 372 ? 19.082 7.997 -19.169 1.00 62.03 372 VAL A CA 1
ATOM 2933 C C . VAL A 1 372 ? 17.803 7.925 -18.352 1.00 62.03 372 VAL A C 1
ATOM 2935 O O . VAL A 1 372 ? 17.513 6.918 -17.712 1.00 62.03 372 VAL A O 1
ATOM 2938 N N . THR A 1 373 ? 17.050 9.019 -18.371 1.00 60.75 373 THR A N 1
ATOM 2939 C CA . THR A 1 373 ? 15.695 9.102 -17.823 1.00 60.75 373 THR A CA 1
ATOM 2940 C C . THR A 1 373 ? 14.673 9.034 -18.949 1.00 60.75 373 THR A C 1
ATOM 2942 O O . THR A 1 373 ? 14.959 9.398 -20.094 1.00 60.75 373 THR A O 1
ATOM 2945 N N . ILE A 1 374 ? 13.474 8.538 -18.650 1.00 58.59 374 ILE A N 1
ATOM 2946 C CA . ILE A 1 374 ? 12.365 8.607 -19.600 1.00 58.59 374 ILE A CA 1
ATOM 2947 C C . ILE A 1 374 ? 11.913 10.071 -19.681 1.00 58.59 374 ILE A C 1
ATOM 2949 O O . ILE A 1 374 ? 11.609 10.647 -18.639 1.00 58.59 374 ILE A O 1
ATOM 2953 N N . PRO A 1 375 ? 11.859 10.689 -20.873 1.00 54.62 375 PRO A N 1
ATOM 2954 C CA . PRO A 1 375 ? 11.333 12.042 -21.008 1.00 54.62 375 PRO A CA 1
ATOM 2955 C C . PRO A 1 375 ? 9.855 12.102 -20.587 1.00 54.62 375 PRO A C 1
ATOM 2957 O O . PRO A 1 375 ? 9.090 11.176 -20.864 1.00 54.62 375 PRO A O 1
ATOM 2960 N N . GLU A 1 376 ? 9.437 13.221 -19.980 1.00 50.81 376 GLU A N 1
ATOM 2961 C CA . GLU A 1 376 ? 8.070 13.450 -19.463 1.00 50.81 376 GLU A CA 1
ATOM 2962 C C . GLU A 1 376 ? 6.975 13.135 -20.513 1.00 50.81 376 GLU A C 1
ATOM 2964 O O . GLU A 1 376 ? 5.885 12.630 -20.202 1.00 50.81 376 GLU A O 1
ATOM 2969 N N . PHE A 1 377 ? 7.291 13.335 -21.800 1.00 50.69 377 PHE A N 1
ATOM 2970 C CA . PHE A 1 377 ? 6.383 13.118 -22.923 1.00 50.69 377 PHE A CA 1
ATOM 2971 C C . PHE A 1 377 ? 6.616 11.787 -23.666 1.00 50.69 377 PHE A C 1
ATOM 2973 O O . PHE A 1 377 ? 7.480 11.652 -24.531 1.00 50.69 377 PHE A O 1
ATOM 2980 N N . LEU A 1 378 ? 5.747 10.806 -23.399 1.00 56.25 378 LEU A N 1
ATOM 2981 C CA . LEU A 1 378 ? 5.672 9.514 -24.100 1.00 56.25 378 LEU A CA 1
ATOM 2982 C C . LEU A 1 378 ? 4.741 9.611 -25.321 1.00 56.25 378 LEU A C 1
ATOM 2984 O O . LEU A 1 378 ? 3.676 9.001 -25.352 1.00 56.25 378 LEU A O 1
ATOM 2988 N N . GLY A 1 379 ? 5.102 10.447 -26.298 1.00 48.22 379 GLY A N 1
ATOM 2989 C CA . GLY A 1 379 ? 4.224 10.760 -27.436 1.00 48.22 379 GLY A CA 1
ATOM 2990 C C . GLY A 1 379 ? 4.408 9.884 -28.680 1.00 48.22 379 GLY A C 1
ATOM 2991 O O . GLY A 1 379 ? 3.483 9.754 -29.478 1.00 48.22 379 GLY A O 1
ATOM 2992 N N . SER A 1 380 ? 5.580 9.274 -28.871 1.00 56.50 380 SER A N 1
ATOM 2993 C CA . SER A 1 380 ? 5.934 8.633 -30.141 1.00 56.50 380 SER A CA 1
ATOM 2994 C C . SER A 1 380 ? 6.267 7.152 -29.976 1.00 56.50 380 SER A C 1
ATOM 2996 O O . SER A 1 380 ? 7.106 6.781 -29.160 1.00 56.50 380 SER A O 1
ATOM 2998 N N . LYS A 1 381 ? 5.636 6.303 -30.801 1.00 58.91 381 LYS A N 1
ATOM 2999 C CA . LYS A 1 381 ? 6.032 4.894 -30.995 1.00 58.91 381 LYS A CA 1
ATOM 3000 C C . LYS A 1 381 ? 7.258 4.763 -31.914 1.00 58.91 381 LYS A C 1
ATOM 3002 O O . LYS A 1 381 ? 7.771 3.660 -32.077 1.00 58.91 381 LYS A O 1
ATOM 3007 N N . ALA A 1 382 ? 7.705 5.851 -32.546 1.00 62.72 382 ALA A N 1
ATOM 3008 C CA . ALA A 1 382 ? 8.754 5.797 -33.554 1.00 62.72 382 ALA A CA 1
ATOM 3009 C C . ALA A 1 382 ? 10.097 5.402 -32.936 1.00 62.72 382 ALA A C 1
ATOM 3011 O O . ALA A 1 382 ? 10.490 5.908 -31.885 1.00 62.72 382 ALA A O 1
ATOM 3012 N N . VAL A 1 383 ? 10.805 4.511 -33.623 1.00 65.06 383 VAL A N 1
ATOM 3013 C CA . VAL A 1 383 ? 12.183 4.170 -33.283 1.00 65.06 383 VAL A CA 1
ATOM 3014 C C . VAL A 1 383 ? 13.070 5.356 -33.681 1.00 65.06 383 VAL A C 1
ATOM 3016 O O . VAL A 1 383 ? 12.985 5.811 -34.828 1.00 65.06 383 VAL A O 1
ATOM 3019 N N . PRO A 1 384 ? 13.907 5.885 -32.771 1.00 67.25 384 PRO A N 1
ATOM 3020 C CA . PRO A 1 384 ? 14.832 6.962 -33.098 1.00 67.25 384 PRO A CA 1
ATOM 3021 C C . PRO A 1 384 ? 15.785 6.539 -34.216 1.00 67.25 384 PRO A C 1
ATOM 3023 O O . PRO A 1 384 ? 16.278 5.411 -34.224 1.00 67.25 384 PRO A O 1
ATOM 3026 N N . LYS A 1 385 ? 16.123 7.458 -35.128 1.00 71.50 385 LYS A N 1
ATOM 3027 C CA . LYS A 1 385 ? 17.240 7.219 -36.051 1.00 71.50 385 LYS A CA 1
ATOM 3028 C C . LYS A 1 385 ? 18.539 7.146 -35.251 1.00 71.50 385 LYS A C 1
ATOM 3030 O O . LYS A 1 385 ? 18.862 8.082 -34.514 1.00 71.50 385 LYS A O 1
ATOM 3035 N N . LEU A 1 386 ? 19.277 6.051 -35.416 1.00 67.12 386 LEU A N 1
ATOM 3036 C CA . LEU A 1 386 ? 20.597 5.896 -34.816 1.00 67.12 386 LEU A CA 1
ATOM 3037 C C . LEU A 1 386 ? 21.574 6.943 -35.380 1.00 67.12 386 LEU A C 1
ATOM 3039 O O . LEU A 1 386 ? 21.421 7.375 -36.526 1.00 67.12 386 LEU A O 1
ATOM 3043 N N . PRO A 1 387 ? 22.582 7.366 -34.598 1.00 69.44 387 PRO A N 1
ATOM 3044 C CA . PRO A 1 387 ? 23.664 8.197 -35.110 1.00 69.44 387 PRO A CA 1
ATOM 3045 C C . PRO A 1 387 ? 24.348 7.553 -36.326 1.00 69.44 387 PRO A C 1
ATOM 3047 O O . PRO A 1 387 ? 24.533 6.335 -36.366 1.00 69.44 387 PRO A O 1
ATOM 3050 N N . SER A 1 388 ? 24.784 8.376 -37.287 1.00 67.62 388 SER A N 1
ATOM 3051 C CA . SER A 1 388 ? 25.439 7.928 -38.528 1.00 67.62 388 SER A CA 1
ATOM 3052 C C . SER A 1 388 ? 26.555 6.883 -38.342 1.00 67.62 388 SER A C 1
ATOM 3054 O O . SER A 1 388 ? 26.601 5.971 -39.163 1.00 67.62 388 SER A O 1
ATOM 3056 N N . PRO A 1 389 ? 27.390 6.915 -37.277 1.00 63.91 389 PRO A N 1
ATOM 3057 C CA . PRO A 1 389 ? 28.413 5.888 -37.039 1.00 63.91 389 PRO A CA 1
ATOM 3058 C C . PRO A 1 389 ? 27.897 4.444 -36.893 1.00 63.91 389 PRO A C 1
ATOM 3060 O O . PRO A 1 389 ? 28.675 3.515 -37.062 1.00 63.91 389 PRO A O 1
ATOM 3063 N N . TYR A 1 390 ? 26.611 4.239 -36.580 1.00 63.16 390 TYR A N 1
ATOM 3064 C CA . TYR A 1 390 ? 25.983 2.907 -36.487 1.00 63.16 390 TYR A CA 1
ATOM 3065 C C . TYR A 1 390 ? 25.246 2.495 -37.763 1.00 63.16 390 TYR A C 1
ATOM 3067 O O . TYR A 1 390 ? 24.947 1.321 -37.951 1.00 63.16 390 TYR A O 1
ATOM 3075 N N . ILE A 1 391 ? 24.927 3.458 -38.628 1.00 67.31 391 ILE A N 1
ATOM 3076 C CA . ILE A 1 391 ? 24.290 3.206 -39.927 1.00 67.31 391 ILE A CA 1
ATOM 3077 C C . ILE A 1 391 ? 25.366 3.012 -41.006 1.00 67.31 391 ILE A C 1
ATOM 3079 O O . ILE A 1 391 ? 25.151 2.302 -41.981 1.00 67.31 391 ILE A O 1
ATOM 3083 N N . SER A 1 392 ? 26.535 3.626 -40.816 1.00 64.94 392 SER A N 1
ATOM 3084 C CA . SER A 1 392 ? 27.661 3.592 -41.741 1.00 64.94 392 SER A CA 1
ATOM 3085 C C . SER A 1 392 ? 28.954 3.360 -40.964 1.00 64.94 392 SER A C 1
ATOM 3087 O O . SER A 1 392 ? 29.565 4.303 -40.459 1.00 64.94 392 SER A O 1
ATOM 3089 N N . ILE A 1 393 ? 29.368 2.096 -40.869 1.00 58.22 393 ILE A N 1
ATOM 3090 C CA . ILE A 1 393 ? 30.634 1.704 -40.245 1.00 58.22 393 ILE A CA 1
ATOM 3091 C C . ILE A 1 393 ? 31.729 1.794 -41.312 1.00 58.22 393 ILE A C 1
ATOM 3093 O O . ILE A 1 393 ? 31.834 0.930 -42.180 1.00 58.22 393 ILE A O 1
ATOM 3097 N N . SER A 1 394 ? 32.545 2.847 -41.267 1.00 54.22 394 SER A N 1
ATOM 3098 C CA . SER A 1 394 ? 33.763 2.904 -42.082 1.00 54.22 394 SER A CA 1
ATOM 3099 C C . SER A 1 394 ? 34.798 1.924 -41.516 1.00 54.22 394 SER A C 1
ATOM 3101 O O . SER A 1 394 ? 34.972 1.897 -40.295 1.00 54.22 394 SER A O 1
ATOM 3103 N N . PRO A 1 395 ? 35.517 1.150 -42.351 1.00 53.78 395 PRO A N 1
ATOM 3104 C CA . PRO A 1 395 ? 36.586 0.276 -41.880 1.00 53.78 395 PRO A CA 1
ATOM 3105 C C . PRO A 1 395 ? 37.617 1.075 -41.077 1.00 53.78 395 PRO A C 1
ATOM 3107 O O . PRO A 1 395 ? 38.271 1.976 -41.608 1.00 53.78 395 PRO A O 1
ATOM 3110 N N . LEU A 1 396 ? 37.745 0.766 -39.786 1.00 49.91 396 LEU A N 1
ATOM 3111 C CA . LEU A 1 396 ? 38.748 1.376 -38.925 1.00 49.91 396 LEU A CA 1
ATOM 3112 C C . LEU A 1 396 ? 39.979 0.474 -38.908 1.00 49.91 396 LEU A C 1
ATOM 3114 O O . LEU A 1 396 ? 39.999 -0.562 -38.249 1.00 49.91 396 LEU A O 1
ATOM 3118 N N . PHE A 1 397 ? 41.019 0.880 -39.627 1.00 49.56 397 PHE A N 1
ATOM 3119 C CA . PHE A 1 397 ? 42.331 0.257 -39.509 1.00 49.56 397 PHE A CA 1
ATOM 3120 C C . PHE A 1 397 ? 43.073 0.931 -38.358 1.00 49.56 397 PHE A C 1
ATOM 3122 O O . PHE A 1 397 ? 43.437 2.107 -38.453 1.00 49.56 397 PHE A O 1
ATOM 3129 N N . LEU A 1 398 ? 43.274 0.200 -37.261 1.00 49.69 398 LEU A N 1
ATOM 3130 C CA . LEU A 1 398 ? 44.128 0.653 -36.167 1.00 49.69 398 LEU A CA 1
ATOM 3131 C C . LEU A 1 398 ? 45.543 0.852 -36.725 1.00 49.69 398 LEU A C 1
ATOM 3133 O O . LEU A 1 398 ? 46.218 -0.104 -37.107 1.00 49.69 398 LEU A O 1
ATOM 3137 N N . LYS A 1 399 ? 45.986 2.110 -36.816 1.00 49.28 399 LYS A N 1
ATOM 3138 C CA . LYS A 1 399 ? 47.400 2.408 -37.051 1.00 49.28 399 LYS A CA 1
ATOM 3139 C C . LYS A 1 399 ? 48.160 1.979 -35.797 1.00 49.28 399 LYS A C 1
ATOM 3141 O O . LYS A 1 399 ? 47.708 2.251 -34.690 1.00 49.28 399 LYS A O 1
ATOM 3146 N N . LYS A 1 400 ? 49.260 1.260 -36.016 1.00 44.97 400 LYS A N 1
ATOM 3147 C CA . LYS A 1 400 ? 50.096 0.588 -35.015 1.00 44.97 400 LYS A CA 1
ATOM 3148 C C . LYS A 1 400 ? 50.323 1.403 -33.729 1.00 44.97 400 LYS A C 1
ATOM 3150 O O . LYS A 1 400 ? 50.444 2.624 -33.768 1.00 44.97 400 LYS A O 1
ATOM 3155 N N . GLU A 1 401 ? 50.385 0.643 -32.641 1.00 51.38 401 GLU A N 1
ATOM 3156 C CA . GLU A 1 401 ? 50.490 0.994 -31.224 1.00 51.38 401 GLU A CA 1
ATOM 3157 C C . GLU A 1 401 ? 51.615 1.986 -30.908 1.00 51.38 401 GLU A C 1
ATOM 3159 O O . GLU A 1 401 ? 52.782 1.656 -31.054 1.00 51.38 401 GLU A O 1
ATOM 3164 N N . ASP A 1 402 ? 51.237 3.183 -30.461 1.00 46.16 402 ASP A N 1
ATOM 3165 C CA . ASP A 1 402 ? 51.957 3.987 -29.464 1.00 46.16 402 ASP A CA 1
ATOM 3166 C C . ASP A 1 402 ? 51.008 5.109 -29.017 1.00 46.16 402 ASP A C 1
ATOM 3168 O O . ASP A 1 402 ? 51.121 6.280 -29.387 1.00 46.16 402 ASP A O 1
ATOM 3172 N N . VAL A 1 403 ? 49.977 4.734 -28.255 1.00 48.94 403 VAL A N 1
ATOM 3173 C CA . VAL A 1 403 ? 49.133 5.722 -27.577 1.00 48.94 403 VAL A CA 1
ATOM 3174 C C . VAL A 1 403 ? 49.858 6.111 -26.297 1.00 48.94 403 VAL A C 1
ATOM 3176 O O . VAL A 1 403 ? 49.952 5.316 -25.364 1.00 48.94 403 VAL A O 1
ATOM 3179 N N . ALA A 1 404 ? 50.385 7.334 -26.250 1.00 49.31 404 ALA A N 1
ATOM 3180 C CA . ALA A 1 404 ? 50.958 7.884 -25.031 1.00 49.31 404 ALA A CA 1
ATOM 3181 C C . ALA A 1 404 ? 49.881 7.909 -23.935 1.00 49.31 404 ALA A C 1
ATOM 3183 O O . ALA A 1 404 ? 48.931 8.693 -23.995 1.00 49.31 404 ALA A O 1
ATOM 3184 N N . LEU A 1 405 ? 50.023 7.031 -22.940 1.00 47.09 405 LEU A N 1
ATOM 3185 C CA . LEU A 1 405 ? 49.192 7.055 -21.743 1.00 47.09 405 LEU A CA 1
ATOM 3186 C C . LEU A 1 405 ? 49.386 8.412 -21.046 1.00 47.09 405 LEU A C 1
ATOM 3188 O O . LEU A 1 405 ? 50.534 8.826 -20.837 1.00 47.09 405 LEU A O 1
ATOM 3192 N N . PRO A 1 406 ? 48.308 9.116 -20.663 1.00 50.91 406 PRO A N 1
ATOM 3193 C CA . PRO A 1 406 ? 48.445 10.296 -19.825 1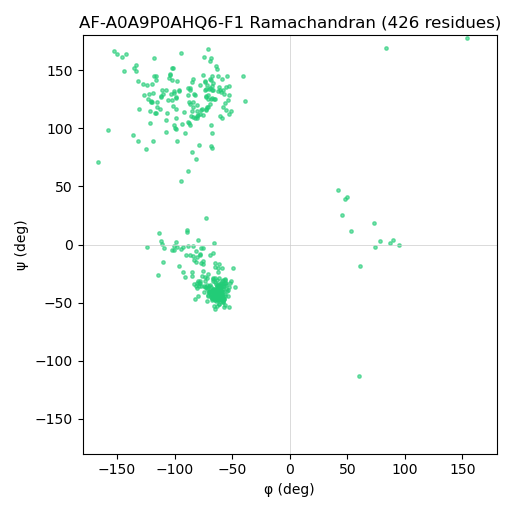.00 50.91 406 PRO A CA 1
ATOM 3194 C C . PRO A 1 406 ? 49.174 9.892 -18.536 1.00 50.91 406 PRO A C 1
ATOM 3196 O O . PRO A 1 406 ? 48.822 8.895 -17.903 1.00 50.91 406 PRO A O 1
ATOM 3199 N N . LYS A 1 407 ? 50.225 10.631 -18.159 1.00 45.97 407 LYS A N 1
ATOM 3200 C CA . LYS A 1 407 ? 51.008 10.361 -16.945 1.00 45.97 407 LYS A CA 1
ATOM 3201 C C . LYS A 1 407 ? 50.159 10.658 -15.704 1.00 45.97 407 LYS A C 1
ATOM 3203 O O . LYS A 1 407 ? 50.253 11.742 -15.140 1.00 45.97 407 LYS A O 1
ATOM 3208 N N . HIS A 1 408 ? 49.347 9.702 -15.271 1.00 48.03 408 HIS A N 1
ATOM 3209 C CA . HIS A 1 408 ? 48.698 9.742 -13.965 1.00 48.03 408 HIS A CA 1
ATOM 3210 C C . HIS A 1 408 ? 49.491 8.883 -12.980 1.00 48.03 408 HIS A C 1
ATOM 3212 O O . HIS A 1 408 ? 49.795 7.718 -13.240 1.00 48.03 408 HIS A O 1
ATOM 3218 N N . THR A 1 409 ? 49.853 9.461 -11.838 1.00 41.12 409 THR A N 1
ATOM 3219 C CA . THR A 1 409 ? 50.535 8.744 -10.760 1.00 41.12 409 THR A CA 1
ATOM 3220 C C . THR A 1 409 ? 49.543 7.757 -10.140 1.00 41.12 409 THR A C 1
ATOM 3222 O O . THR A 1 409 ? 48.497 8.168 -9.640 1.00 41.12 409 THR A O 1
ATOM 3225 N N . TYR A 1 410 ? 49.858 6.456 -10.152 1.00 42.97 410 TYR A N 1
ATOM 3226 C CA . TYR A 1 410 ? 48.999 5.358 -9.661 1.00 42.97 410 TYR A CA 1
ATOM 3227 C C . TYR A 1 410 ? 48.411 5.572 -8.249 1.00 42.97 410 TYR A C 1
ATOM 3229 O O . TYR A 1 410 ? 47.395 4.975 -7.904 1.00 42.97 410 TYR A O 1
ATOM 3237 N N . SER A 1 411 ? 49.002 6.451 -7.434 1.00 43.41 411 SER A N 1
ATOM 3238 C CA . SER A 1 411 ? 48.515 6.827 -6.102 1.00 43.41 411 SER A CA 1
ATOM 3239 C C . SER A 1 411 ? 47.217 7.658 -6.091 1.00 43.41 411 SER A C 1
ATOM 3241 O O . SER A 1 411 ? 46.642 7.859 -5.018 1.00 43.41 411 SER A O 1
ATOM 3243 N N . GLN A 1 412 ? 46.736 8.130 -7.249 1.00 42.75 412 GLN A N 1
ATOM 3244 C CA . GLN A 1 412 ? 45.608 9.069 -7.369 1.00 42.75 412 GLN A CA 1
ATOM 3245 C C . GLN A 1 412 ? 44.328 8.474 -7.988 1.00 42.75 412 GLN A C 1
ATOM 3247 O O . GLN A 1 412 ? 43.334 9.189 -8.107 1.00 42.75 412 GLN A O 1
ATOM 3252 N N . ILE A 1 413 ? 44.315 7.188 -8.357 1.00 44.06 413 ILE A N 1
ATOM 3253 C CA . ILE A 1 413 ? 43.189 6.555 -9.065 1.00 44.06 413 ILE A CA 1
ATOM 3254 C C . ILE A 1 413 ? 42.371 5.692 -8.098 1.00 44.06 413 ILE A C 1
ATOM 3256 O O . ILE A 1 413 ? 42.919 4.848 -7.389 1.00 44.06 413 ILE A O 1
ATOM 3260 N N . GLN A 1 414 ? 41.050 5.881 -8.081 1.00 42.94 414 GLN A N 1
ATOM 3261 C CA . GLN A 1 414 ? 40.120 4.977 -7.405 1.00 42.94 414 GLN A CA 1
ATOM 3262 C C . GLN A 1 414 ? 39.458 4.080 -8.458 1.00 42.94 414 GLN A C 1
ATOM 3264 O O . GLN A 1 414 ? 38.801 4.564 -9.378 1.00 42.94 414 GLN A O 1
ATOM 3269 N N . ASN A 1 415 ? 39.644 2.763 -8.346 1.00 40.44 415 ASN A N 1
ATOM 3270 C CA . ASN A 1 415 ? 39.066 1.802 -9.285 1.00 40.44 415 ASN A CA 1
ATOM 3271 C C . ASN A 1 415 ? 37.654 1.412 -8.836 1.00 40.44 415 ASN A C 1
ATOM 3273 O O . ASN A 1 415 ? 37.476 0.886 -7.738 1.00 40.44 415 ASN A O 1
ATOM 3277 N N . LYS A 1 416 ? 36.656 1.612 -9.702 1.00 40.00 416 LYS A N 1
ATOM 3278 C CA . LYS A 1 416 ? 35.341 0.978 -9.573 1.00 40.00 416 LYS A CA 1
ATOM 3279 C C . LYS A 1 416 ? 35.157 0.060 -10.778 1.00 40.00 416 LYS A C 1
ATOM 3281 O O . LYS A 1 416 ? 35.100 0.528 -11.910 1.00 40.00 416 LYS A O 1
ATOM 3286 N N . LEU A 1 417 ? 35.118 -1.249 -10.537 1.00 30.34 417 LEU A N 1
ATOM 3287 C CA . LEU A 1 417 ? 34.818 -2.238 -11.572 1.00 30.34 417 LEU A CA 1
ATOM 3288 C C . LEU A 1 417 ? 33.337 -2.115 -11.940 1.00 30.34 417 LEU A C 1
ATOM 3290 O O . LEU A 1 417 ? 32.466 -2.299 -11.090 1.00 30.34 417 LEU A O 1
ATOM 3294 N N . GLN A 1 418 ? 33.052 -1.790 -13.198 1.00 36.22 418 GLN A N 1
ATOM 3295 C CA . GLN A 1 418 ? 31.717 -1.912 -13.772 1.00 36.22 418 GLN A CA 1
ATOM 3296 C C . GLN A 1 418 ? 31.789 -2.922 -14.913 1.00 36.22 418 GLN A C 1
ATOM 3298 O O . GLN A 1 418 ? 32.448 -2.691 -15.920 1.00 36.22 418 GLN A O 1
ATOM 3303 N N . TYR A 1 419 ? 31.126 -4.062 -14.740 1.00 28.47 419 TYR A N 1
ATOM 3304 C CA . TYR A 1 419 ? 31.002 -5.064 -15.791 1.00 28.47 419 TYR A CA 1
ATOM 3305 C C . TYR A 1 419 ? 29.897 -4.624 -16.749 1.00 28.47 419 TYR A C 1
ATOM 3307 O O . TYR A 1 419 ? 28.723 -4.599 -16.384 1.00 28.47 419 TYR A O 1
ATOM 3315 N N . ILE A 1 420 ? 30.269 -4.269 -17.973 1.00 33.44 420 ILE A N 1
ATOM 3316 C CA . ILE A 1 420 ? 29.323 -4.048 -19.065 1.00 33.44 420 ILE A CA 1
ATOM 3317 C C . ILE A 1 420 ? 29.483 -5.241 -20.004 1.00 33.44 420 ILE A C 1
ATOM 3319 O O . ILE A 1 420 ? 30.486 -5.336 -20.693 1.00 33.44 420 ILE A O 1
ATOM 3323 N N . HIS A 1 421 ? 28.519 -6.164 -20.024 1.00 28.12 421 HIS A N 1
ATOM 3324 C CA . HIS A 1 421 ? 28.446 -7.189 -21.067 1.00 28.12 421 HIS A CA 1
ATOM 3325 C C . HIS A 1 421 ? 27.655 -6.623 -22.249 1.00 28.12 421 HIS A C 1
ATOM 3327 O O . HIS A 1 421 ? 26.431 -6.516 -22.190 1.00 28.12 421 HIS A O 1
ATOM 3333 N N . LEU A 1 422 ? 28.349 -6.253 -23.324 1.00 31.98 422 LEU A N 1
ATOM 3334 C CA . LEU A 1 422 ? 27.726 -5.996 -24.622 1.00 31.98 422 LEU A CA 1
ATOM 3335 C C . LEU A 1 422 ? 27.895 -7.244 -25.483 1.00 31.98 422 LEU A C 1
ATOM 3337 O O . LEU A 1 422 ? 29.001 -7.557 -25.905 1.00 31.98 422 LEU A O 1
ATOM 3341 N N . THR A 1 423 ? 26.800 -7.961 -25.726 1.00 28.86 423 THR A N 1
ATOM 3342 C CA . THR A 1 423 ? 26.761 -9.061 -26.691 1.00 28.86 423 THR A CA 1
ATOM 3343 C C . THR A 1 423 ? 26.168 -8.528 -27.989 1.00 28.86 423 THR A C 1
ATOM 3345 O O . THR A 1 423 ? 24.952 -8.379 -28.109 1.00 28.86 423 THR A O 1
ATOM 3348 N N . LEU A 1 424 ? 27.022 -8.197 -28.956 1.00 30.12 424 LEU A N 1
ATOM 3349 C CA . LEU A 1 424 ? 26.577 -7.908 -30.317 1.00 30.12 424 LEU A CA 1
ATOM 3350 C C . LEU A 1 424 ? 26.368 -9.246 -31.028 1.00 30.12 424 LEU A C 1
ATOM 3352 O O . LEU A 1 424 ? 27.310 -10.012 -31.201 1.00 30.12 424 LEU A O 1
ATOM 3356 N N . THR A 1 425 ? 25.120 -9.538 -31.385 1.00 28.92 425 THR A N 1
ATOM 3357 C CA . THR A 1 425 ? 24.768 -10.680 -32.235 1.00 28.92 425 THR A CA 1
ATOM 3358 C C . THR A 1 425 ? 24.581 -10.167 -33.655 1.00 28.92 425 THR A C 1
ATOM 3360 O O . THR A 1 425 ? 23.807 -9.236 -33.880 1.00 28.92 425 THR A O 1
ATOM 3363 N N . SER A 1 426 ? 25.287 -10.750 -34.620 1.00 24.80 426 SER A N 1
ATOM 3364 C CA . SER A 1 426 ? 24.858 -10.689 -36.013 1.00 24.80 426 SER A CA 1
ATOM 3365 C C . SER A 1 426 ? 23.827 -11.803 -36.237 1.00 24.80 426 SER A C 1
ATOM 3367 O O . SER A 1 426 ? 24.085 -12.952 -35.872 1.00 24.80 426 SER A O 1
ATOM 3369 N N . PRO A 1 427 ? 22.649 -11.518 -36.815 1.00 26.44 427 PRO A N 1
ATOM 3370 C CA . PRO A 1 427 ? 21.913 -12.565 -37.500 1.00 26.44 427 PRO A CA 1
ATOM 3371 C C . PRO A 1 427 ? 22.722 -12.932 -38.750 1.00 26.44 427 PRO A C 1
ATOM 3373 O O . PRO A 1 427 ? 23.093 -12.045 -39.522 1.00 26.44 427 PRO A O 1
ATOM 3376 N N . THR A 1 428 ? 23.048 -14.215 -38.894 1.00 31.09 428 THR A N 1
ATOM 3377 C CA . THR A 1 428 ? 23.476 -14.778 -40.182 1.00 31.09 428 THR A CA 1
ATOM 3378 C C . THR A 1 428 ? 22.255 -15.094 -41.024 1.00 31.09 428 THR A C 1
ATOM 3380 O O . THR A 1 428 ? 21.227 -15.504 -40.432 1.00 31.09 428 THR A O 1
#

Secondary structure (DSSP, 8-state):
-PPPEE---HHHHHHHHHHHHHTT-HHHHTTTTSS-TTTTT-EE-HHHHHHHHHHHHHHHHHHTTSSSHHHHHHHHHHHHHHHHHHHHHS-TT----EEHHHHHHHHHHHHHHHHSS--PPPHHHHHHHHHHH-TTEEEEEETTEEEEEEGGGHHHHHHHHTS--HHHHHHHHHHHHHHHHHHHHTSPP--S----TTHHHHTS-HHHHHHHHHHHH-S-HHHHHHSTT-HHHHHHHHHHHHTPPPS----TT--SS-GGG--HHHHHHHHHHHHHH--HHHHHHHHHTTSS--HHHHHHHHHHHHHHHHHHHHHHTS---TT--TTSEEEEEEEEEEE----TT----EEEEEEEEEEEEETT--------PPPS-----PPPPPPHHHHS--------S--------GGGEEE------EE-PPP-

Nearest PDB structures (foldseek):
  8s0f-assembly1_A  TM=3.951E-01  e=2.189E+00  Homo sapiens
  8i0p-assembly1_K  TM=3.116E-01  e=1.675E+00  Homo sapiens

pLDDT: mean 74.62, std 15.85, range [24.8, 95.19]

Mean predicted aligned error: 20.43 Å

Solvent-accessible surface area (backbone atoms only — not comparable to full-atom values): 25583 Å² total; per-residue (Å²): 134,84,71,72,41,69,50,86,47,69,68,59,36,51,52,52,51,55,47,26,62,76,66,64,36,60,79,58,48,64,57,52,72,82,33,57,40,54,80,67,66,34,67,43,43,71,67,58,53,50,52,50,56,49,51,48,56,49,50,58,56,56,67,66,61,77,66,81,58,59,65,49,48,52,50,35,49,50,52,52,50,49,54,54,50,50,51,60,70,75,33,96,90,48,82,59,72,44,49,45,68,58,56,37,50,54,41,29,54,44,35,22,71,74,68,77,45,88,56,91,70,61,51,69,58,54,52,54,51,49,40,67,77,38,70,60,46,39,80,44,78,57,89,96,46,46,37,37,31,44,63,92,45,50,69,56,47,50,51,53,76,68,46,83,54,63,65,62,50,51,51,52,50,51,54,50,52,50,54,42,52,53,46,47,72,70,44,72,52,58,75,54,79,68,85,52,96,55,40,63,68,69,55,42,39,70,66,45,39,50,50,40,39,32,72,77,67,43,84,48,65,70,59,53,66,76,50,68,81,49,65,67,36,52,50,51,33,35,43,51,50,27,58,47,67,72,100,62,87,84,52,94,86,61,71,79,46,53,75,63,35,44,28,59,64,30,49,48,52,27,47,50,49,36,73,77,64,70,44,59,68,60,25,42,49,36,24,74,74,58,58,25,44,44,50,70,54,45,46,26,55,54,22,33,43,50,38,33,46,51,53,49,23,64,74,69,74,48,88,67,66,66,83,64,65,89,94,53,56,69,51,73,50,78,46,78,44,73,46,80,65,94,50,98,81,64,91,65,74,47,67,35,47,45,42,41,50,39,55,47,41,57,71,86,63,84,81,79,74,80,72,69,53,43,57,94,73,75,80,51,75,62,75,62,84,73,60,63,72,80,80,51,75,72,89,79,79,81,74,78,91,78,79,83,72,80,93,68,66,80,91,45,60,49,85,54,90,50,92,46,88,48,80,58,74,73,87,130

Sequence (428 aa):
MKKLHAVATKELSNKIKSFAEVLQDQKILAKFSEGDAIAIEAKYHKECLNKFCNRKRSSDREAFRHDSDDDSFATAFAELTSYIQDCILEKEDVIPVFNLKELTILLENRLEQLTGERKNVHSTRVKNMLLNVMPELTAYNQGRNVLLTMNANVGDALRKACKFDAEADLINVGKLVRKIRQQALETKPFEDCTLNEDSQTKSVSPLLLTLVKMLLYGPNCQQQAENHARQEAITIAQLIHFNMRVNAPVKAGSVRHTRSMETPFPTYLSLMLHSKTRKRDLVDTAHKFGIGISYDRVLQISSALSQSAVEYFKKMGVVCSPYLQKGHFVTGAVDNIDVNTSSTTAVSSFHGTAITLQQHFERGAQIEELKVTIPEFLGSKAVPKLPSPYISISPLFLKKEDVALPKHTYSQIQNKLQYIHLTLTSPT

Radius of gyration: 41.7 Å; Cα contacts (8 Å, |Δi|>4): 430; chains: 1; bounding box: 86×52×125 Å